Protein AF-0000000080779169 (afdb_homodimer)

Structure (mmCIF, N/CA/C/O backbone):
data_AF-0000000080779169-model_v1
#
loop_
_entity.id
_entity.type
_entity.pdbx_description
1 polymer 'Chalcone synthase'
#
loop_
_atom_site.group_PDB
_atom_site.id
_atom_site.type_symbol
_atom_site.label_atom_id
_atom_site.label_alt_id
_atom_site.label_comp_id
_atom_site.label_asym_id
_atom_site.label_entity_id
_atom_site.label_seq_id
_atom_site.pdbx_PDB_ins_code
_atom_site.Cartn_x
_atom_site.Cartn_y
_atom_site.Cartn_z
_atom_site.occupancy
_atom_site.B_iso_or_equiv
_atom_site.auth_seq_id
_atom_site.auth_comp_id
_atom_site.auth_asym_id
_atom_site.auth_atom_id
_atom_site.pdbx_PDB_model_num
ATOM 1 N N . MET A 1 1 ? -48.375 -23.75 26.188 1 23.59 1 MET A N 1
ATOM 2 C CA . MET A 1 1 ? -48.344 -23.578 24.734 1 23.59 1 MET A CA 1
ATOM 3 C C . MET A 1 1 ? -47.125 -22.719 24.344 1 23.59 1 MET A C 1
ATOM 5 O O . MET A 1 1 ? -46.969 -21.594 24.812 1 23.59 1 MET A O 1
ATOM 9 N N . PRO A 1 2 ? -46 -23.344 23.984 1 24.64 2 PRO A N 1
ATOM 10 C CA . PRO A 1 2 ? -44.656 -22.766 24.016 1 24.64 2 PRO A CA 1
ATOM 11 C C . PRO A 1 2 ? -44.438 -21.672 22.969 1 24.64 2 PRO A C 1
ATOM 13 O O . PRO A 1 2 ? -44.938 -21.797 21.844 1 24.64 2 PRO A O 1
ATOM 16 N N . PHE A 1 3 ? -44.5 -20.391 23.312 1 24.11 3 PHE A N 1
ATOM 17 C CA . PHE A 1 3 ? -44.406 -19.203 22.469 1 24.11 3 PHE A CA 1
ATOM 18 C C . PHE A 1 3 ? -43.188 -19.266 21.578 1 24.11 3 PHE A C 1
ATOM 20 O O . PHE A 1 3 ? -42.062 -19.25 22.078 1 24.11 3 PHE A O 1
ATOM 27 N N . GLY A 1 4 ? -43.219 -19.984 20.438 1 23.31 4 GLY A N 1
ATOM 28 C CA . GLY A 1 4 ? -42.188 -20.125 19.422 1 23.31 4 GLY A CA 1
ATOM 29 C C . GLY A 1 4 ? -41.688 -18.797 18.891 1 23.31 4 GLY A C 1
ATOM 30 O O . GLY A 1 4 ? -42.469 -17.984 18.391 1 23.31 4 GLY A O 1
ATOM 31 N N . MET A 1 5 ? -40.75 -18.219 19.531 1 27.36 5 MET A N 1
ATOM 32 C CA . MET A 1 5 ? -40.219 -16.891 19.172 1 27.36 5 MET A CA 1
ATOM 33 C C . MET A 1 5 ? -39.875 -16.828 17.703 1 27.36 5 MET A C 1
ATOM 35 O O . MET A 1 5 ? -39.219 -17.734 17.172 1 27.36 5 MET A O 1
ATOM 39 N N . PRO A 1 6 ? -40.719 -16.062 16.891 1 28.14 6 PRO A N 1
ATOM 40 C CA . PRO A 1 6 ? -40.5 -15.953 15.445 1 28.14 6 PRO A CA 1
ATOM 41 C C . PRO A 1 6 ? -39.031 -15.625 15.109 1 28.14 6 PRO A C 1
ATOM 43 O O . PRO A 1 6 ? -38.406 -14.844 15.82 1 28.14 6 PRO A O 1
ATOM 46 N N . ASN A 1 7 ? -38.156 -16.516 14.758 1 27.83 7 ASN A N 1
ATOM 47 C CA . ASN A 1 7 ? -36.844 -16.375 14.148 1 27.83 7 ASN A CA 1
ATOM 48 C C . ASN A 1 7 ? -36.875 -15.375 13 1 27.83 7 ASN A C 1
ATOM 50 O O . ASN A 1 7 ? -37.188 -15.734 11.867 1 27.83 7 ASN A O 1
ATOM 54 N N . GLY A 1 8 ? -37.469 -14.195 13.148 1 27.27 8 GLY A N 1
ATOM 55 C CA . GLY A 1 8 ? -37.75 -13.203 12.125 1 27.27 8 GLY A CA 1
ATOM 56 C C . GLY A 1 8 ? -36.531 -12.75 11.375 1 27.27 8 GLY A C 1
ATOM 57 O O . GLY A 1 8 ? -35.844 -11.82 11.797 1 27.27 8 GLY A O 1
ATOM 58 N N . THR A 1 9 ? -35.688 -13.625 10.844 1 30.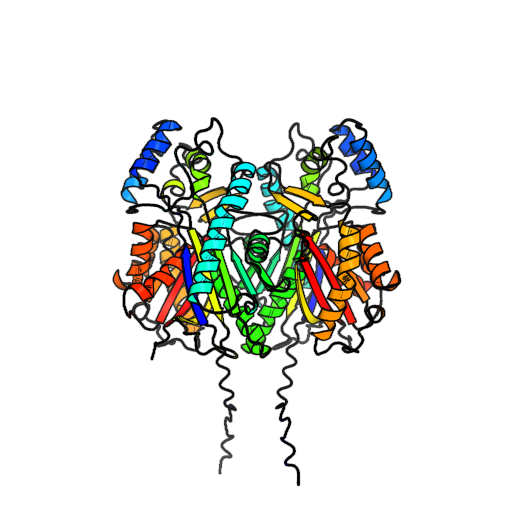92 9 THR A N 1
ATOM 59 C CA . THR A 1 9 ? -34.781 -13.133 9.828 1 30.92 9 THR A CA 1
ATOM 60 C C . THR A 1 9 ? -35.5 -12.281 8.797 1 30.92 9 THR A C 1
ATOM 62 O O . THR A 1 9 ? -36.375 -12.773 8.086 1 30.92 9 THR A O 1
ATOM 65 N N . ASN A 1 10 ? -35.938 -11.164 9 1 30.7 10 ASN A N 1
ATOM 66 C CA . ASN A 1 10 ? -36.531 -10.297 7.984 1 30.7 10 ASN A CA 1
ATOM 67 C C . ASN A 1 10 ? -35.781 -10.359 6.668 1 30.7 10 ASN A C 1
ATOM 69 O O . ASN A 1 10 ? -34.531 -10.367 6.668 1 30.7 10 ASN A O 1
ATOM 73 N N . GLY A 1 11 ? -36.219 -10.883 5.488 1 32.53 11 GLY A N 1
ATOM 74 C CA . GLY A 1 11 ? -35.812 -11.32 4.164 1 32.53 11 GLY A CA 1
ATOM 75 C C . GLY A 1 11 ? -35.031 -10.266 3.404 1 32.53 11 GLY A C 1
ATOM 76 O O . GLY A 1 11 ? -35.094 -10.211 2.174 1 32.53 11 GLY A O 1
ATOM 77 N N . VAL A 1 12 ? -34.812 -9.102 3.787 1 32.31 12 VAL A N 1
ATOM 78 C CA . VAL A 1 12 ? -34.031 -8.398 2.766 1 32.31 12 VAL A CA 1
ATOM 79 C C . VAL A 1 12 ? -32.906 -9.281 2.289 1 32.31 12 VAL A C 1
ATOM 81 O O . VAL A 1 12 ? -31.953 -9.547 3.043 1 32.31 12 VAL A O 1
ATOM 84 N N . ARG A 1 13 ? -33.125 -10.305 1.607 1 39.06 13 ARG A N 1
ATOM 85 C CA . ARG A 1 13 ? -32.156 -11.102 0.879 1 39.06 13 ARG A CA 1
ATOM 86 C C . ARG A 1 13 ? -31.141 -10.211 0.168 1 39.06 13 ARG A C 1
ATOM 88 O O . ARG A 1 13 ? -31.469 -9.586 -0.843 1 39.06 13 ARG A O 1
ATOM 95 N N . HIS A 1 14 ? -30.391 -9.234 0.588 1 45.91 14 HIS A N 1
ATOM 96 C CA . HIS A 1 14 ? -29.344 -8.406 -0.016 1 45.91 14 HIS A CA 1
ATOM 97 C C . HIS A 1 14 ? -28.281 -9.266 -0.685 1 45.91 14 HIS A C 1
ATOM 99 O O . HIS A 1 14 ? -27.281 -9.609 -0.061 1 45.91 14 HIS A O 1
ATOM 105 N N . ASP A 1 15 ? -28.5 -10.156 -1.368 1 48.34 15 ASP A N 1
ATOM 106 C CA . ASP A 1 15 ? -27.359 -10.969 -1.786 1 48.34 15 ASP A CA 1
ATOM 107 C C . ASP A 1 15 ? -26.266 -10.109 -2.393 1 48.34 15 ASP A C 1
ATOM 109 O O . ASP A 1 15 ? -26.266 -9.836 -3.596 1 48.34 15 ASP A O 1
ATOM 113 N N . PRO A 1 16 ? -26.016 -8.852 -1.868 1 53.41 16 PRO A N 1
ATOM 114 C CA . PRO A 1 16 ? -24.938 -8.086 -2.506 1 53.41 16 PRO A CA 1
ATOM 115 C C . PRO A 1 16 ? -23.781 -8.969 -2.941 1 53.41 16 PRO A C 1
ATOM 117 O O . PRO A 1 16 ? -23.297 -9.805 -2.164 1 53.41 16 PRO A O 1
ATOM 120 N N . GLU A 1 17 ? -23.672 -9.141 -4.309 1 81.69 17 GLU A N 1
ATOM 121 C CA . GLU A 1 17 ? -22.688 -10.086 -4.832 1 81.69 17 GLU A CA 1
ATOM 122 C C . GLU A 1 17 ? -21.484 -9.367 -5.422 1 81.69 17 GLU A C 1
ATOM 124 O O . GLU A 1 17 ? -21.641 -8.398 -6.172 1 81.69 17 GLU A O 1
ATOM 129 N N . VAL A 1 18 ? -20.328 -9.453 -4.836 1 96.94 18 VAL A N 1
ATOM 130 C CA . VAL A 1 18 ? -19.109 -9.016 -5.508 1 96.94 18 VAL A CA 1
ATOM 131 C C . VAL A 1 18 ? -18.766 -9.984 -6.629 1 96.94 18 VAL A C 1
ATOM 133 O O . VAL A 1 18 ? -18.719 -11.203 -6.414 1 96.94 18 VAL A O 1
ATOM 136 N N . GLU A 1 19 ? -18.625 -9.375 -7.836 1 97.94 19 GLU A N 1
ATOM 137 C CA . GLU A 1 19 ? -18.438 -10.203 -9.023 1 97.94 19 GLU A CA 1
ATOM 138 C C . GLU A 1 19 ? -17.188 -9.773 -9.805 1 97.94 19 GLU A C 1
ATOM 140 O O . GLU A 1 19 ? -16.75 -8.625 -9.711 1 97.94 19 GLU A O 1
ATOM 145 N N . ILE A 1 20 ? -16.656 -10.734 -10.492 1 98.62 20 ILE A N 1
ATOM 146 C CA . ILE A 1 20 ? -15.609 -10.477 -11.469 1 98.62 20 ILE A CA 1
ATOM 147 C C . ILE A 1 20 ? -16.203 -10.484 -12.883 1 98.62 20 ILE A C 1
ATOM 149 O O . ILE A 1 20 ? -16.781 -11.484 -13.312 1 98.62 20 ILE A O 1
ATOM 153 N N . LEU A 1 21 ? -16.016 -9.383 -13.594 1 98.25 21 LEU A N 1
ATOM 154 C CA . LEU A 1 21 ? -16.688 -9.188 -14.867 1 98.25 21 LEU A CA 1
ATOM 155 C C . LEU A 1 21 ? -15.734 -9.438 -16.031 1 98.25 21 LEU A C 1
ATOM 157 O O . LEU A 1 21 ? -16.172 -9.797 -17.125 1 98.25 21 LEU A O 1
ATOM 161 N N . SER A 1 22 ? -14.516 -9.188 -15.82 1 98.69 22 SER A N 1
ATOM 162 C CA . SER A 1 22 ? -13.5 -9.438 -16.828 1 98.69 22 SER A CA 1
ATOM 163 C C . SER A 1 22 ? -12.148 -9.734 -16.203 1 98.69 22 SER A C 1
ATOM 165 O O . SER A 1 22 ? -11.898 -9.359 -15.047 1 98.69 22 SER A O 1
ATOM 167 N N . MET A 1 23 ? -11.352 -10.438 -16.875 1 98.81 23 MET A N 1
ATOM 168 C CA . MET A 1 23 ? -10 -10.828 -16.469 1 98.81 23 MET A CA 1
ATOM 169 C C . MET A 1 23 ? -9.047 -10.766 -17.656 1 98.81 23 MET A C 1
ATOM 171 O O . MET A 1 23 ? -9.25 -11.445 -18.656 1 98.81 23 MET A O 1
ATOM 175 N N . ALA A 1 24 ? -7.98 -9.945 -17.469 1 98.81 24 ALA A N 1
ATOM 176 C CA . ALA A 1 24 ? -7.027 -9.773 -18.562 1 98.81 24 ALA A CA 1
ATOM 177 C C . ALA A 1 24 ? -5.594 -9.969 -18.078 1 98.81 24 ALA A C 1
ATOM 179 O O . ALA A 1 24 ? -5.125 -9.242 -17.203 1 98.81 24 ALA A O 1
ATOM 180 N N . VAL A 1 25 ? -4.984 -10.961 -18.609 1 98.81 25 VAL A N 1
ATOM 181 C CA . VAL A 1 25 ? -3.578 -11.25 -18.359 1 98.81 25 VAL A CA 1
ATOM 182 C C . VAL A 1 25 ? -2.723 -10.688 -19.5 1 98.81 25 VAL A C 1
ATOM 184 O O . VAL A 1 25 ? -3.008 -10.922 -20.672 1 98.81 25 VAL A O 1
ATOM 187 N N . ASN A 1 26 ? -1.747 -9.883 -19.109 1 98.88 26 ASN A N 1
ATOM 188 C CA . ASN A 1 26 ? -0.858 -9.281 -20.094 1 98.88 26 ASN A CA 1
ATOM 189 C C . ASN A 1 26 ? 0.602 -9.633 -19.828 1 98.88 26 ASN A C 1
ATOM 191 O O . ASN A 1 26 ? 1.288 -8.922 -19.078 1 98.88 26 ASN A O 1
ATOM 195 N N . TYR A 1 27 ? 1.105 -10.672 -20.469 1 98.81 27 TYR A N 1
ATOM 196 C CA . TYR A 1 27 ? 2.523 -11.008 -20.453 1 98.81 27 TYR A CA 1
ATOM 197 C C . TYR A 1 27 ? 3.295 -10.172 -21.469 1 98.81 27 TYR A C 1
ATOM 199 O O . TYR A 1 27 ? 2.771 -9.836 -22.531 1 98.81 27 TYR A O 1
ATOM 207 N N . PRO A 1 28 ? 4.574 -9.828 -21.109 1 98.56 28 PRO A N 1
ATOM 208 C CA . PRO A 1 28 ? 5.395 -9.227 -22.156 1 98.56 28 PRO A CA 1
ATOM 209 C C . PRO A 1 28 ? 5.629 -10.172 -23.344 1 98.56 28 PRO A C 1
ATOM 211 O O . PRO A 1 28 ? 5.488 -11.383 -23.203 1 98.56 28 PRO A O 1
ATOM 214 N N . LYS A 1 29 ? 5.957 -9.57 -24.438 1 97 29 LYS A N 1
ATOM 215 C CA . LYS A 1 29 ? 6.203 -10.352 -25.641 1 97 29 LYS A CA 1
ATOM 216 C C . LYS A 1 29 ? 7.453 -11.211 -25.5 1 97 29 LYS A C 1
ATOM 218 O O . LYS A 1 29 ? 7.488 -12.352 -25.969 1 97 29 LYS A O 1
ATOM 223 N N . GLY A 1 30 ? 8.438 -10.656 -24.875 1 97.69 30 GLY A N 1
ATOM 224 C CA . GLY A 1 30 ? 9.68 -11.391 -24.688 1 97.69 30 GLY A CA 1
ATOM 225 C C . GLY A 1 30 ? 9.555 -12.547 -23.719 1 97.69 30 GLY A C 1
ATOM 226 O O . GLY A 1 30 ? 8.742 -12.508 -22.797 1 97.69 30 GLY A O 1
ATOM 227 N N . ARG A 1 31 ? 10.398 -13.586 -23.938 1 97.81 31 ARG A N 1
ATOM 228 C CA . ARG A 1 31 ? 10.5 -14.742 -23.047 1 97.81 31 ARG A CA 1
ATOM 229 C C . ARG A 1 31 ? 11.953 -15.164 -22.859 1 97.81 31 ARG A C 1
ATOM 231 O O . ARG A 1 31 ? 12.781 -14.992 -23.75 1 97.81 31 ARG A O 1
ATOM 238 N N . VAL A 1 32 ? 12.203 -15.656 -21.719 1 97.5 32 VAL A N 1
ATOM 239 C CA . VAL A 1 32 ? 13.508 -16.234 -21.422 1 97.5 32 VAL A CA 1
ATOM 240 C C . VAL A 1 32 ? 13.383 -17.734 -21.234 1 97.5 32 VAL A C 1
ATOM 242 O O . VAL A 1 32 ? 12.578 -18.203 -20.438 1 97.5 32 VAL A O 1
ATOM 245 N N . TYR A 1 33 ? 14.141 -18.469 -21.984 1 97.44 33 TYR A N 1
ATOM 246 C CA . TYR A 1 33 ? 14.195 -19.922 -21.875 1 97.44 33 TYR A CA 1
ATOM 247 C C . TYR A 1 33 ? 15.344 -20.344 -20.969 1 97.44 33 TYR A C 1
ATOM 249 O O . TYR A 1 33 ? 16.328 -19.609 -20.812 1 97.44 33 TYR A O 1
ATOM 257 N N . PRO A 1 34 ? 15.188 -21.516 -20.328 1 97.62 34 PRO A N 1
ATOM 258 C CA . PRO A 1 34 ? 16.219 -21.953 -19.375 1 97.62 34 PRO A CA 1
ATOM 259 C C . PRO A 1 34 ? 17.625 -21.922 -19.984 1 97.62 34 PRO A C 1
ATOM 261 O O . PRO A 1 34 ? 18.562 -21.453 -19.344 1 97.62 34 PRO A O 1
ATOM 264 N N . ALA A 1 35 ? 17.812 -22.312 -21.172 1 97.38 35 ALA A N 1
ATOM 265 C CA . ALA A 1 35 ? 19.109 -22.359 -21.828 1 97.38 35 ALA A CA 1
ATOM 266 C C . ALA A 1 35 ? 19.656 -20.938 -22.062 1 97.38 35 ALA A C 1
ATOM 268 O O . ALA A 1 35 ? 20.844 -20.703 -21.906 1 97.38 35 ALA A O 1
ATOM 269 N N . GLN A 1 36 ? 18.812 -20.062 -22.453 1 97.19 36 GLN A N 1
ATOM 270 C CA . GLN A 1 36 ? 19.203 -18.672 -22.672 1 97.19 36 GLN A CA 1
ATOM 271 C C . GLN A 1 36 ? 19.672 -18.016 -21.375 1 97.19 36 GLN A C 1
ATOM 273 O O . GLN A 1 36 ? 20.625 -17.219 -21.375 1 97.19 36 GLN A O 1
ATOM 278 N N . PHE A 1 37 ? 18.969 -18.312 -20.297 1 97.31 37 PHE A N 1
ATOM 279 C CA . PHE A 1 37 ? 19.359 -17.75 -19.016 1 97.31 37 PHE A CA 1
ATOM 280 C C . PHE A 1 37 ? 20.734 -18.266 -18.578 1 97.31 37 PHE A C 1
ATOM 282 O O . PHE A 1 37 ? 21.531 -17.531 -18 1 97.31 37 PHE A O 1
ATOM 289 N N . GLU A 1 38 ? 21 -19.531 -18.875 1 97.31 38 GLU A N 1
ATOM 290 C CA . GLU A 1 38 ? 22.312 -20.094 -18.547 1 97.31 38 GLU A CA 1
ATOM 291 C C . GLU A 1 38 ? 23.422 -19.422 -19.359 1 97.31 38 GLU A C 1
ATOM 293 O O . GLU A 1 38 ? 24.5 -19.156 -18.828 1 97.31 38 GLU A O 1
ATOM 298 N N . GLU A 1 39 ? 23.156 -19.172 -20.594 1 97.25 39 GLU A N 1
ATOM 299 C CA . GLU A 1 39 ? 24.125 -18.469 -21.422 1 97.25 39 GLU A CA 1
ATOM 300 C C . GLU A 1 39 ? 24.375 -17.062 -20.906 1 97.25 39 GLU A C 1
ATOM 302 O O . GLU A 1 39 ? 25.516 -16.594 -20.891 1 97.25 39 GLU A O 1
ATOM 307 N N . PHE A 1 40 ? 23.344 -16.406 -20.484 1 97.38 40 PHE A N 1
ATOM 308 C CA . PHE A 1 40 ? 23.469 -15.078 -19.891 1 97.38 40 PHE A CA 1
ATOM 309 C C . PHE A 1 40 ? 24.344 -15.109 -18.656 1 97.38 40 PHE A C 1
ATOM 311 O O . PHE A 1 40 ? 25.25 -14.289 -18.516 1 97.38 40 PHE A O 1
ATOM 318 N N . ARG A 1 41 ? 24.047 -16 -17.781 1 97.31 41 ARG A N 1
ATOM 319 C CA . ARG A 1 41 ? 24.812 -16.141 -16.547 1 97.31 41 ARG A CA 1
ATOM 320 C C . ARG A 1 41 ? 26.297 -16.312 -16.844 1 97.31 41 ARG A C 1
ATOM 322 O O . ARG A 1 41 ? 27.141 -15.75 -16.141 1 97.31 41 ARG A O 1
ATOM 329 N N . LYS A 1 42 ? 26.703 -17 -17.891 1 96.81 42 LYS A N 1
ATOM 330 C CA . LYS A 1 42 ? 28.094 -17.297 -18.234 1 96.81 42 LYS A CA 1
ATOM 331 C C . LYS A 1 42 ? 28.844 -16.016 -18.609 1 96.81 42 LYS A C 1
ATOM 333 O O . LYS A 1 42 ? 30.078 -15.945 -18.453 1 96.81 42 LYS A O 1
ATOM 338 N N . ARG A 1 43 ? 28.125 -15.07 -19.016 1 95.88 43 ARG A N 1
ATOM 339 C CA . ARG A 1 43 ? 28.75 -13.82 -19.438 1 95.88 43 ARG A CA 1
ATOM 340 C C . ARG A 1 43 ? 29.297 -13.047 -18.25 1 95.88 43 ARG A C 1
ATOM 342 O O . ARG A 1 43 ? 30.188 -12.211 -18.391 1 95.88 43 ARG A O 1
ATOM 349 N N . HIS A 1 44 ? 28.781 -13.375 -17.078 1 95.88 44 HIS A N 1
ATOM 350 C CA . HIS A 1 44 ? 29.031 -12.453 -15.977 1 95.88 44 HIS A CA 1
ATOM 351 C C . HIS A 1 44 ? 29.562 -13.195 -14.758 1 95.88 44 HIS A C 1
ATOM 353 O O . HIS A 1 44 ? 30.125 -12.586 -13.844 1 95.88 44 HIS A O 1
ATOM 359 N N . TYR A 1 45 ? 29.406 -14.531 -14.758 1 96.31 45 TYR A N 1
ATOM 360 C CA . TYR A 1 45 ? 29.719 -15.258 -13.531 1 96.31 45 TYR A CA 1
ATOM 361 C C . TYR A 1 45 ? 30.5 -16.531 -13.844 1 96.31 45 TYR A C 1
ATOM 363 O O . TYR A 1 45 ? 30.203 -17.219 -14.82 1 96.31 45 TYR A O 1
ATOM 371 N N . ALA A 1 46 ? 31.438 -16.844 -12.984 1 96.31 46 ALA A N 1
ATOM 372 C CA . ALA A 1 46 ? 32.25 -18.062 -13.109 1 96.31 46 ALA A CA 1
ATOM 373 C C . ALA A 1 46 ? 31.453 -19.281 -12.633 1 96.31 46 ALA A C 1
ATOM 375 O O . ALA A 1 46 ? 30.438 -19.141 -11.945 1 96.31 46 ALA A O 1
ATOM 376 N N . ASP A 1 47 ? 31.984 -20.422 -12.961 1 96.94 47 ASP A N 1
ATOM 377 C CA . ASP A 1 47 ? 31.359 -21.688 -12.586 1 96.94 47 ASP A CA 1
ATOM 378 C C . ASP A 1 47 ? 31.75 -22.094 -11.172 1 96.94 47 ASP A C 1
ATOM 380 O O . ASP A 1 47 ? 32.469 -23.062 -10.977 1 96.94 47 ASP A O 1
ATOM 384 N N . THR A 1 48 ? 31.25 -21.469 -10.227 1 97.5 48 THR A N 1
ATOM 385 C CA . THR A 1 48 ? 31.391 -21.984 -8.867 1 97.5 48 THR A CA 1
ATOM 386 C C . THR A 1 48 ? 30.453 -23.172 -8.633 1 97.5 48 THR A C 1
ATOM 388 O O . THR A 1 48 ? 29.531 -23.391 -9.406 1 97.5 48 THR A O 1
ATOM 391 N N . GLU A 1 49 ? 30.703 -23.938 -7.617 1 98 49 GLU A N 1
ATOM 392 C CA . GLU A 1 49 ? 29.875 -25.094 -7.305 1 98 49 GLU A CA 1
ATOM 393 C C . GLU A 1 49 ? 28.406 -24.688 -7.098 1 98 49 GLU A C 1
ATOM 395 O O . GLU A 1 49 ? 27.5 -25.328 -7.633 1 98 49 GLU A O 1
ATOM 400 N N . VAL A 1 50 ? 28.25 -23.656 -6.379 1 97.81 50 VAL A N 1
ATOM 401 C CA . VAL A 1 50 ? 26.906 -23.203 -6.043 1 97.81 50 VAL A CA 1
ATOM 402 C C . VAL A 1 50 ? 26.203 -22.672 -7.293 1 97.81 50 VAL A C 1
ATOM 404 O O . VAL A 1 50 ? 25 -22.844 -7.465 1 97.81 50 VAL A O 1
ATOM 407 N N . MET A 1 51 ? 26.922 -21.969 -8.172 1 97.88 51 MET A N 1
ATOM 408 C CA . MET A 1 51 ? 26.344 -21.469 -9.422 1 97.88 51 MET A CA 1
ATOM 409 C C . MET A 1 51 ? 25.906 -22.625 -10.312 1 97.88 51 MET A C 1
ATOM 411 O O . MET A 1 51 ? 24.812 -22.594 -10.883 1 97.88 51 MET A O 1
ATOM 415 N N . LEU A 1 52 ? 26.719 -23.641 -10.383 1 97.81 52 LEU A N 1
ATOM 416 C CA . LEU A 1 52 ? 26.391 -24.812 -11.188 1 97.81 52 LEU A CA 1
ATOM 417 C C . LEU A 1 52 ? 25.172 -25.547 -10.617 1 97.81 52 LEU A C 1
ATOM 419 O O . LEU A 1 52 ? 24.344 -26.047 -11.367 1 97.81 52 LEU A O 1
ATOM 423 N N . LYS A 1 53 ? 25.156 -25.594 -9.344 1 98 53 LYS A N 1
ATOM 424 C CA . LYS A 1 53 ? 24 -26.188 -8.695 1 98 53 LYS A CA 1
ATOM 425 C C . LYS A 1 53 ? 22.719 -25.406 -9.016 1 98 53 LYS A C 1
ATOM 427 O O . LYS A 1 53 ? 21.672 -26 -9.258 1 98 53 LYS A O 1
ATOM 432 N N . THR A 1 54 ? 22.797 -24.094 -9 1 97.69 54 THR A N 1
ATOM 433 C CA . THR A 1 54 ? 21.656 -23.234 -9.336 1 97.69 54 THR A CA 1
ATOM 434 C C . THR A 1 54 ? 21.203 -23.484 -10.773 1 97.69 54 THR A C 1
ATOM 436 O O . THR A 1 54 ? 20.016 -23.562 -11.055 1 97.69 54 THR A O 1
ATOM 439 N N . MET A 1 55 ? 22.125 -23.672 -11.688 1 97.69 55 MET A N 1
ATOM 440 C CA . MET A 1 55 ? 21.781 -23.906 -13.086 1 97.69 55 MET A CA 1
ATOM 441 C C . MET A 1 55 ? 21.203 -25.312 -13.273 1 97.69 55 MET A C 1
ATOM 443 O O . MET A 1 55 ? 20.344 -25.516 -14.133 1 97.69 55 MET A O 1
ATOM 447 N N . ALA A 1 56 ? 21.672 -26.219 -12.453 1 97.75 56 ALA A N 1
ATOM 448 C CA . ALA A 1 56 ? 21.078 -27.547 -12.477 1 97.75 56 ALA A CA 1
ATOM 449 C C . ALA A 1 56 ? 19.609 -27.5 -12.055 1 97.75 56 ALA A C 1
ATOM 451 O O . ALA A 1 56 ? 18.766 -28.172 -12.641 1 97.75 56 ALA A O 1
ATOM 452 N N . LEU A 1 57 ? 19.359 -26.734 -11.07 1 96.88 57 LEU A N 1
ATOM 453 C CA . LEU A 1 57 ? 17.984 -26.547 -10.633 1 96.88 57 LEU A CA 1
ATOM 454 C C . LEU A 1 57 ? 17.172 -25.859 -11.727 1 96.88 57 LEU A C 1
ATOM 456 O O . LEU A 1 57 ? 16 -26.188 -11.93 1 96.88 57 LEU A O 1
ATOM 460 N N . ASN A 1 58 ? 17.766 -24.844 -12.359 1 97.56 58 ASN A N 1
ATOM 461 C CA . ASN A 1 58 ? 17.125 -24.172 -13.477 1 97.56 58 ASN A CA 1
ATOM 462 C C . ASN A 1 58 ? 16.594 -25.172 -14.508 1 97.56 58 ASN A C 1
ATOM 464 O O . ASN A 1 58 ? 15.469 -25.031 -15 1 97.56 58 ASN A O 1
ATOM 468 N N . ARG A 1 59 ? 17.281 -26.219 -14.766 1 96.12 59 ARG A N 1
ATOM 469 C CA . ARG A 1 59 ? 16.922 -27.234 -15.758 1 96.12 59 ARG A CA 1
ATOM 470 C C . ARG A 1 59 ? 15.844 -28.156 -15.227 1 96.12 59 ARG A C 1
ATOM 472 O O . ARG A 1 59 ? 15.086 -28.75 -16 1 96.12 59 ARG A O 1
ATOM 479 N N . ARG A 1 60 ? 15.68 -28.203 -13.93 1 95.12 60 ARG A N 1
ATOM 480 C CA . ARG A 1 60 ? 14.797 -29.203 -13.328 1 95.12 60 ARG A CA 1
ATOM 481 C C . ARG A 1 60 ? 13.5 -28.562 -12.852 1 95.12 60 ARG A C 1
ATOM 483 O O . ARG A 1 60 ? 12.586 -29.266 -12.414 1 95.12 60 ARG A O 1
ATOM 490 N N . THR A 1 61 ? 13.406 -27.281 -12.93 1 95.75 61 THR A N 1
ATOM 491 C CA . THR A 1 61 ? 12.219 -26.594 -12.438 1 95.75 61 THR A CA 1
ATOM 492 C C . THR A 1 61 ? 10.969 -27.094 -13.156 1 95.75 61 THR A C 1
ATOM 494 O O . THR A 1 61 ? 9.867 -27.047 -12.609 1 95.75 61 THR A O 1
ATOM 497 N N . GLY A 1 62 ? 11.117 -27.469 -14.359 1 96.56 62 GLY A N 1
ATOM 498 C CA . GLY A 1 62 ? 9.977 -27.812 -15.195 1 96.56 62 GLY A CA 1
ATOM 499 C C . GLY A 1 62 ? 9.391 -26.625 -15.93 1 96.56 62 GLY A C 1
ATOM 500 O O . GLY A 1 62 ? 8.461 -26.766 -16.719 1 96.56 62 GLY A O 1
ATOM 501 N N . ILE A 1 63 ? 9.922 -25.438 -15.734 1 98.56 63 ILE A N 1
ATOM 502 C CA . ILE A 1 63 ? 9.469 -24.234 -16.422 1 98.56 63 ILE A CA 1
ATOM 503 C C . ILE A 1 63 ? 10.016 -24.203 -17.844 1 98.56 63 ILE A C 1
ATOM 505 O O . ILE A 1 63 ? 11.227 -24.328 -18.062 1 98.56 63 ILE A O 1
ATOM 509 N N . LYS A 1 64 ? 9.133 -24.047 -18.812 1 98.25 64 LYS A N 1
ATOM 510 C CA . LYS A 1 64 ? 9.516 -24.062 -20.219 1 98.25 64 LYS A CA 1
ATOM 511 C C . LYS A 1 64 ? 10.016 -22.703 -20.672 1 98.25 64 LYS A C 1
ATOM 513 O O . LYS A 1 64 ? 10.906 -22.609 -21.531 1 98.25 64 LYS A O 1
ATOM 518 N N . SER A 1 65 ? 9.383 -21.672 -20.188 1 97.06 65 SER A N 1
ATOM 519 C CA . SER A 1 65 ? 9.758 -20.297 -20.516 1 97.06 65 SER A CA 1
ATOM 520 C C . SER A 1 65 ? 9.203 -19.312 -19.484 1 97.06 65 SER A C 1
ATOM 522 O O . SER A 1 65 ? 8.234 -19.625 -18.797 1 97.06 65 SER A O 1
ATOM 524 N N . ARG A 1 66 ? 9.812 -18.234 -19.391 1 98.44 66 ARG A N 1
ATOM 525 C CA . ARG A 1 66 ? 9.391 -17.156 -18.484 1 98.44 66 ARG A CA 1
ATOM 526 C C . ARG A 1 66 ? 9.203 -15.852 -19.25 1 98.44 66 ARG A C 1
ATOM 528 O O . ARG A 1 66 ? 10.172 -15.281 -19.766 1 98.44 66 ARG A O 1
ATOM 535 N N . PRO A 1 67 ? 7.938 -15.352 -19.328 1 98.81 67 PRO A N 1
ATOM 536 C CA . PRO A 1 67 ? 7.77 -14.016 -19.906 1 98.81 67 PRO A CA 1
ATOM 537 C C . PRO A 1 67 ? 8.641 -12.969 -19.234 1 98.81 67 PRO A C 1
ATOM 539 O O . PRO A 1 67 ? 8.789 -12.977 -18.016 1 98.81 67 PRO A O 1
ATOM 542 N N . SER A 1 68 ? 9.242 -12.078 -20.062 1 98.5 68 SER A N 1
ATOM 543 C CA . SER A 1 68 ? 10.227 -11.156 -19.516 1 98.5 68 SER A CA 1
ATOM 544 C C . SER A 1 68 ? 10.281 -9.859 -20.312 1 98.5 68 SER A C 1
ATOM 546 O O . SER A 1 68 ? 10.211 -9.883 -21.547 1 98.5 68 SER A O 1
ATOM 548 N N . VAL A 1 69 ? 10.328 -8.766 -19.578 1 97.81 69 VAL A N 1
ATOM 549 C CA . VAL A 1 69 ? 10.57 -7.473 -20.219 1 97.81 69 VAL A CA 1
ATOM 550 C C . VAL A 1 69 ? 12.07 -7.289 -20.453 1 97.81 69 VAL A C 1
ATOM 552 O O . VAL A 1 69 ? 12.477 -6.387 -21.188 1 97.81 69 VAL A O 1
ATOM 555 N N . LEU A 1 70 ? 12.859 -8.102 -19.828 1 91.62 70 LEU A N 1
ATOM 556 C CA . LEU A 1 70 ? 14.312 -7.992 -19.859 1 91.62 70 LEU A CA 1
ATOM 557 C C . LEU A 1 70 ? 14.867 -8.422 -21.219 1 91.62 70 LEU A C 1
ATOM 559 O O . LEU A 1 70 ? 14.57 -9.516 -21.703 1 91.62 70 LEU A O 1
ATOM 563 N N . ASP A 1 71 ? 15.664 -7.539 -21.828 1 93.62 71 ASP A N 1
ATOM 564 C CA . ASP A 1 71 ? 16.547 -7.934 -22.922 1 93.62 71 ASP A CA 1
ATOM 565 C C . ASP A 1 71 ? 17.891 -8.43 -22.391 1 93.62 71 ASP A C 1
ATOM 567 O O . ASP A 1 71 ? 18.734 -7.625 -22.016 1 93.62 71 ASP A O 1
ATOM 571 N N . LEU A 1 72 ? 18.078 -9.719 -22.422 1 94.94 72 LEU A N 1
ATOM 572 C CA . LEU A 1 72 ? 19.281 -10.32 -21.844 1 94.94 72 LEU A CA 1
ATOM 573 C C . LEU A 1 72 ? 20.531 -9.828 -22.562 1 94.94 72 LEU A C 1
ATOM 575 O O . LEU A 1 72 ? 21.641 -10 -22.047 1 94.94 72 LEU A O 1
ATOM 579 N N . ASP A 1 73 ? 20.391 -9.234 -23.75 1 95.81 73 ASP A N 1
ATOM 580 C CA . ASP A 1 73 ? 21.531 -8.703 -24.484 1 95.81 73 ASP A CA 1
ATOM 581 C C . ASP A 1 73 ? 21.609 -7.18 -24.375 1 95.81 73 ASP A C 1
ATOM 583 O O . ASP A 1 73 ? 22.484 -6.547 -24.969 1 95.81 73 ASP A O 1
ATOM 587 N N . GLY A 1 74 ? 20.703 -6.641 -23.656 1 95.38 74 GLY A N 1
ATOM 588 C CA . GLY A 1 74 ? 20.594 -5.191 -23.562 1 95.38 74 GLY A CA 1
ATOM 589 C C . GLY A 1 74 ? 21.578 -4.594 -22.562 1 95.38 74 GLY A C 1
ATOM 590 O O . GLY A 1 74 ? 22.156 -5.312 -21.75 1 95.38 74 GLY A O 1
ATOM 591 N N . PRO A 1 75 ? 21.688 -3.32 -22.594 1 95.19 75 PRO A N 1
ATOM 592 C CA . PRO A 1 75 ? 22.703 -2.641 -21.781 1 95.19 75 PRO A CA 1
ATOM 593 C C . PRO A 1 75 ? 22.375 -2.652 -20.297 1 95.19 75 PRO A C 1
ATOM 595 O O . PRO A 1 75 ? 23.266 -2.539 -19.453 1 95.19 75 PRO A O 1
ATOM 598 N N . LEU A 1 76 ? 21.141 -2.801 -19.938 1 95.88 76 LEU A N 1
ATOM 599 C CA . LEU A 1 76 ? 20.75 -2.75 -18.531 1 95.88 76 LEU A CA 1
ATOM 600 C C . LEU A 1 76 ? 21.5 -3.799 -17.719 1 95.88 76 LEU A C 1
ATOM 602 O O . LEU A 1 76 ? 21.984 -3.506 -16.625 1 95.88 76 LEU A O 1
ATOM 606 N N . VAL A 1 77 ? 21.656 -5.023 -18.297 1 95.94 77 VAL A N 1
ATOM 607 C CA . VAL A 1 77 ? 22.156 -6.109 -17.453 1 95.94 77 VAL A CA 1
ATOM 608 C C . VAL A 1 77 ? 23.531 -6.547 -17.938 1 95.94 77 VAL A C 1
ATOM 610 O O . VAL A 1 77 ? 24.188 -7.375 -17.297 1 95.94 77 VAL A O 1
ATOM 613 N N . ASN A 1 78 ? 24.047 -5.996 -19.031 1 96.44 78 ASN A N 1
ATOM 614 C CA . ASN A 1 78 ? 25.328 -6.426 -19.562 1 96.44 78 ASN A CA 1
ATOM 615 C C . ASN A 1 78 ? 26.422 -5.375 -19.328 1 96.44 78 ASN A C 1
ATOM 617 O O . ASN A 1 78 ? 27.562 -5.559 -19.719 1 96.44 78 ASN A O 1
ATOM 621 N N . GLY A 1 79 ? 26.031 -4.344 -18.703 1 93.12 79 GLY A N 1
ATOM 622 C CA . GLY A 1 79 ? 27.031 -3.361 -18.312 1 93.12 79 GLY A CA 1
ATOM 623 C C . GLY A 1 79 ? 27.969 -3.859 -17.234 1 93.12 79 GLY A C 1
ATOM 624 O O . GLY A 1 79 ? 27.781 -4.961 -16.703 1 93.12 79 GLY A O 1
ATOM 625 N N . PRO A 1 80 ? 28.984 -3.064 -16.906 1 93.69 80 PRO A N 1
ATOM 626 C CA . PRO A 1 80 ? 30 -3.504 -15.945 1 93.69 80 PRO A CA 1
ATOM 627 C C . PRO A 1 80 ? 29.438 -3.602 -14.523 1 93.69 80 PRO A C 1
ATOM 629 O O . PRO A 1 80 ? 29.969 -4.355 -13.703 1 93.69 80 PRO A O 1
ATOM 632 N N . LYS A 1 81 ? 28.422 -2.865 -14.234 1 95.19 81 LYS A N 1
ATOM 633 C CA . LYS A 1 81 ? 27.859 -2.859 -12.883 1 95.19 81 LYS A CA 1
ATOM 634 C C . LYS A 1 81 ? 26.438 -3.387 -12.875 1 95.19 81 LYS A C 1
ATOM 636 O O . LYS A 1 81 ? 25.688 -3.221 -13.852 1 95.19 81 LYS A O 1
ATOM 641 N N . THR A 1 82 ? 26.094 -4.02 -11.727 1 97.62 82 THR A N 1
ATOM 642 C CA . THR A 1 82 ? 24.703 -4.383 -11.492 1 97.62 82 THR A CA 1
ATOM 643 C C . THR A 1 82 ? 23.812 -3.141 -11.445 1 97.62 82 THR A C 1
ATOM 645 O O . THR A 1 82 ? 24.172 -2.148 -10.797 1 97.62 82 THR A O 1
ATOM 648 N N . PRO A 1 83 ? 22.641 -3.184 -12.141 1 97.94 83 PRO A N 1
ATOM 649 C CA . PRO A 1 83 ? 21.766 -2.016 -12.102 1 97.94 83 PRO A CA 1
ATOM 650 C C . PRO A 1 83 ? 21.406 -1.599 -10.68 1 97.94 83 PRO A C 1
ATOM 652 O O . PRO A 1 83 ? 21.172 -2.453 -9.82 1 97.94 83 PRO A O 1
ATOM 655 N N . SER A 1 84 ? 21.344 -0.281 -10.43 1 98.12 84 SER A N 1
ATOM 656 C CA . SER A 1 84 ? 20.922 0.255 -9.141 1 98.12 84 SER A CA 1
ATOM 657 C C . SER A 1 84 ? 19.391 0.3 -9.047 1 98.12 84 SER A C 1
ATOM 659 O O . SER A 1 84 ? 18.688 0.125 -10.047 1 98.12 84 SER A O 1
ATOM 661 N N . ILE A 1 85 ? 18.922 0.531 -7.859 1 98.12 85 ILE A N 1
ATOM 662 C CA . ILE A 1 85 ? 17.484 0.66 -7.66 1 98.12 85 ILE A CA 1
ATOM 663 C C . ILE A 1 85 ? 16.953 1.855 -8.453 1 98.12 85 ILE A C 1
ATOM 665 O O . ILE A 1 85 ? 15.805 1.853 -8.906 1 98.12 85 ILE A O 1
ATOM 669 N N . ASN A 1 86 ? 17.766 2.883 -8.742 1 98 86 ASN A N 1
ATOM 670 C CA . ASN A 1 86 ? 17.391 4.004 -9.594 1 98 86 ASN A CA 1
ATOM 671 C C . ASN A 1 86 ? 17.172 3.562 -11.039 1 98 86 ASN A C 1
ATOM 673 O O . ASN A 1 86 ? 16.203 3.984 -11.68 1 98 86 ASN A O 1
ATOM 677 N N . ASP A 1 87 ? 18.109 2.744 -11.469 1 97.75 87 ASP A N 1
ATOM 678 C CA . ASP A 1 87 ? 17.984 2.213 -12.828 1 97.75 87 ASP A CA 1
ATOM 679 C C . ASP A 1 87 ? 16.703 1.407 -12.992 1 97.75 87 ASP A C 1
ATOM 681 O O . ASP A 1 87 ? 15.984 1.556 -13.984 1 97.75 87 ASP A O 1
ATOM 685 N N . LEU A 1 88 ? 16.438 0.588 -12.023 1 98 88 LEU A N 1
ATOM 686 C CA . LEU A 1 88 ? 15.289 -0.302 -12.078 1 98 88 LEU A CA 1
ATOM 687 C C . LEU A 1 88 ? 13.984 0.484 -11.953 1 98 88 LEU A C 1
ATOM 689 O O . LEU A 1 88 ? 12.977 0.13 -12.57 1 98 88 LEU A O 1
ATOM 693 N N . ASP A 1 89 ? 13.984 1.529 -11.094 1 97.62 89 ASP A N 1
ATOM 694 C CA . ASP A 1 89 ? 12.836 2.428 -10.992 1 97.62 89 ASP A CA 1
ATOM 695 C C . ASP A 1 89 ? 12.5 3.043 -12.352 1 97.62 89 ASP A C 1
ATOM 697 O O . ASP A 1 89 ? 11.328 3.107 -12.734 1 97.62 89 ASP A O 1
ATOM 701 N N . ALA A 1 90 ? 13.5 3.486 -13.062 1 97.75 90 ALA A N 1
ATOM 702 C CA . ALA A 1 90 ? 13.305 4.086 -14.375 1 97.75 90 ALA A CA 1
ATOM 703 C C . ALA A 1 90 ? 12.695 3.082 -15.352 1 97.75 90 ALA A C 1
ATOM 705 O O . ALA A 1 90 ? 11.82 3.434 -16.141 1 97.75 90 ALA A O 1
ATOM 706 N N . VAL A 1 91 ? 13.141 1.867 -15.289 1 97.94 91 VAL A N 1
ATOM 707 C CA . VAL A 1 91 ? 12.617 0.818 -16.156 1 97.94 91 VAL A CA 1
ATOM 708 C C . VAL A 1 91 ? 11.141 0.58 -15.844 1 97.94 91 VAL A C 1
ATOM 710 O O . VAL A 1 91 ? 10.312 0.475 -16.75 1 97.94 91 VAL A O 1
ATOM 713 N N . PHE A 1 92 ? 10.797 0.492 -14.57 1 98.44 92 PHE A N 1
ATOM 714 C CA . PHE A 1 92 ? 9.406 0.24 -14.203 1 98.44 92 PHE A CA 1
ATOM 715 C C . PHE A 1 92 ? 8.516 1.391 -14.648 1 98.44 92 PHE A C 1
ATOM 717 O O . PHE A 1 92 ? 7.406 1.168 -15.148 1 98.44 92 PHE A O 1
ATOM 724 N N . ARG A 1 93 ? 8.922 2.607 -14.484 1 97.5 93 ARG A N 1
ATOM 725 C CA . ARG A 1 93 ? 8.125 3.787 -14.805 1 97.5 93 ARG A CA 1
ATOM 726 C C . ARG A 1 93 ? 7.902 3.908 -16.312 1 97.5 93 ARG A C 1
ATOM 728 O O . ARG A 1 93 ? 7.012 4.637 -16.75 1 97.5 93 ARG A O 1
ATOM 735 N N . ASP A 1 94 ? 8.656 3.17 -17.031 1 97.56 94 ASP A N 1
ATOM 736 C CA . ASP A 1 94 ? 8.453 3.107 -18.484 1 97.56 94 ASP A CA 1
ATOM 737 C C . ASP A 1 94 ? 7.766 1.805 -18.875 1 97.56 94 ASP A C 1
ATOM 739 O O . ASP A 1 94 ? 6.539 1.754 -18.984 1 97.56 94 ASP A O 1
ATOM 743 N N . VAL A 1 95 ? 8.484 0.698 -18.781 1 98.06 95 VAL A N 1
ATOM 744 C CA . VAL A 1 95 ? 8.016 -0.588 -19.281 1 98.06 95 VAL A CA 1
ATOM 745 C C . VAL A 1 95 ? 6.93 -1.137 -18.359 1 98.06 95 VAL A C 1
ATOM 747 O O . VAL A 1 95 ? 5.938 -1.701 -18.828 1 98.06 95 VAL A O 1
ATOM 750 N N . GLY A 1 96 ? 7.102 -1.007 -17.047 1 98.44 96 GLY A N 1
ATOM 751 C CA . GLY A 1 96 ? 6.09 -1.469 -16.109 1 98.44 96 GLY A CA 1
ATOM 752 C C . GLY A 1 96 ? 4.762 -0.748 -16.266 1 98.44 96 GLY A C 1
ATOM 753 O O . GLY A 1 96 ? 3.701 -1.374 -16.219 1 98.44 96 GLY A O 1
ATOM 754 N N . ILE A 1 97 ? 4.84 0.573 -16.453 1 98.69 97 ILE A N 1
ATOM 755 C CA . ILE A 1 97 ? 3.637 1.38 -16.625 1 98.69 97 ILE A CA 1
ATOM 756 C C . ILE A 1 97 ? 2.938 0.996 -17.938 1 98.69 97 ILE A C 1
ATOM 758 O O . ILE A 1 97 ? 1.716 0.835 -17.969 1 98.69 97 ILE A O 1
ATOM 762 N N . ARG A 1 98 ? 3.684 0.805 -19 1 98.69 98 ARG A N 1
ATOM 763 C CA . ARG A 1 98 ? 3.096 0.424 -20.281 1 98.69 98 ARG A CA 1
ATOM 764 C C . ARG A 1 98 ? 2.416 -0.938 -20.188 1 98.69 98 ARG A C 1
ATOM 766 O O . ARG A 1 98 ? 1.317 -1.127 -20.719 1 98.69 98 ARG A O 1
ATOM 773 N N . LEU A 1 99 ? 3.068 -1.884 -19.594 1 98.88 99 LEU A N 1
ATOM 774 C CA . LEU A 1 99 ? 2.488 -3.209 -19.406 1 98.88 99 LEU A CA 1
ATOM 775 C C . LEU A 1 99 ? 1.188 -3.123 -18.609 1 98.88 99 LEU A C 1
ATOM 777 O O . LEU A 1 99 ? 0.226 -3.834 -18.906 1 98.88 99 LEU A O 1
ATOM 781 N N . SER A 1 100 ? 1.188 -2.266 -17.594 1 98.94 100 SER A N 1
ATOM 782 C CA . SER A 1 100 ? 0.008 -2.049 -16.75 1 98.94 100 SER A CA 1
ATOM 783 C C . SER A 1 100 ? -1.138 -1.454 -17.562 1 98.94 100 SER A C 1
ATOM 785 O O . SER A 1 100 ? -2.283 -1.898 -17.453 1 98.94 100 SER A O 1
ATOM 787 N N . LEU A 1 101 ? -0.819 -0.447 -18.375 1 98.88 101 LEU A N 1
ATOM 788 C CA . LEU A 1 101 ? -1.827 0.21 -19.188 1 98.88 101 LEU A CA 1
ATOM 789 C C . LEU A 1 101 ? -2.465 -0.779 -20.156 1 98.88 101 LEU A C 1
ATOM 791 O O . LEU A 1 101 ? -3.686 -0.785 -20.344 1 98.88 101 LEU A O 1
ATOM 795 N N . GLN A 1 102 ? -1.662 -1.619 -20.75 1 98.94 102 GLN A N 1
ATOM 796 C CA . GLN A 1 102 ? -2.16 -2.615 -21.688 1 98.94 102 GLN A CA 1
ATOM 797 C C . GLN A 1 102 ? -3.098 -3.604 -21 1 98.94 102 GLN A C 1
ATOM 799 O O . GLN A 1 102 ? -4.148 -3.949 -21.531 1 98.94 102 GLN A O 1
ATOM 804 N N . ALA A 1 103 ? -2.705 -4.098 -19.828 1 98.94 103 ALA A N 1
ATOM 805 C CA . ALA A 1 103 ? -3.568 -5.004 -19.078 1 98.94 103 ALA A CA 1
ATOM 806 C C . ALA A 1 103 ? -4.91 -4.348 -18.766 1 98.94 103 ALA A C 1
ATOM 808 O O . ALA A 1 103 ? -5.965 -4.965 -18.938 1 98.94 103 ALA A O 1
ATOM 809 N N . CYS A 1 104 ? -4.848 -3.111 -18.281 1 98.94 104 CYS A N 1
ATOM 810 C CA . CYS A 1 104 ? -6.059 -2.383 -17.922 1 98.94 104 CYS A CA 1
ATOM 811 C C . CYS A 1 104 ? -6.953 -2.174 -19.141 1 98.94 104 CYS A C 1
ATOM 813 O O . CYS A 1 104 ? -8.172 -2.373 -19.062 1 98.94 104 CYS A O 1
ATOM 815 N N . GLN A 1 105 ? -6.375 -1.766 -20.219 1 98.75 105 GLN A N 1
ATOM 816 C CA . GLN A 1 105 ? -7.137 -1.54 -21.438 1 98.75 105 GLN A CA 1
ATOM 817 C C . GLN A 1 105 ? -7.812 -2.824 -21.906 1 98.75 105 GLN A C 1
ATOM 819 O O . GLN A 1 105 ? -8.984 -2.811 -22.297 1 98.75 105 GLN A O 1
ATOM 824 N N . LYS A 1 106 ? -7.102 -3.947 -21.875 1 98.81 106 LYS A N 1
ATOM 825 C CA . LYS A 1 106 ? -7.664 -5.242 -22.25 1 98.81 106 LYS A CA 1
ATOM 826 C C . LYS A 1 106 ? -8.836 -5.617 -21.344 1 98.81 106 LYS A C 1
ATOM 828 O O . LYS A 1 106 ? -9.859 -6.105 -21.828 1 98.81 106 LYS A O 1
ATOM 833 N N . ALA A 1 107 ? -8.68 -5.422 -20.062 1 98.88 107 ALA A N 1
ATOM 834 C CA . ALA A 1 107 ? -9.75 -5.738 -19.125 1 98.88 107 ALA A CA 1
ATOM 835 C C . ALA A 1 107 ? -10.992 -4.887 -19.391 1 98.88 107 ALA A C 1
ATOM 837 O O . ALA A 1 107 ? -12.117 -5.383 -19.328 1 98.88 107 ALA A O 1
ATOM 838 N N . ILE A 1 108 ? -10.789 -3.615 -19.641 1 98.69 108 ILE A N 1
ATOM 839 C CA . ILE A 1 108 ? -11.891 -2.689 -19.891 1 98.69 108 ILE A CA 1
ATOM 840 C C . ILE A 1 108 ? -12.578 -3.051 -21.203 1 98.69 108 ILE A C 1
ATOM 842 O O . ILE A 1 108 ? -13.812 -3.021 -21.281 1 98.69 108 ILE A O 1
ATOM 846 N N . GLU A 1 109 ? -11.773 -3.414 -22.188 1 98.5 109 GLU A N 1
ATOM 847 C CA . GLU A 1 109 ? -12.336 -3.848 -23.453 1 98.5 109 GLU A CA 1
ATOM 848 C C . GLU A 1 109 ? -13.18 -5.109 -23.281 1 98.5 109 GLU A C 1
ATOM 850 O O . GLU A 1 109 ? -14.281 -5.203 -23.828 1 98.5 109 GLU A O 1
ATOM 855 N N . GLN A 1 110 ? -12.672 -6.047 -22.547 1 98.25 110 GLN A N 1
ATOM 856 C CA . GLN A 1 110 ? -13.406 -7.277 -22.297 1 98.25 110 GLN A CA 1
ATOM 857 C C . GLN A 1 110 ? -14.68 -7 -21.5 1 98.25 110 GLN A C 1
ATOM 859 O O . GLN A 1 110 ? -15.711 -7.641 -21.734 1 98.25 110 GLN A O 1
ATOM 864 N N . TRP A 1 111 ? -14.57 -6.121 -20.609 1 98.31 111 TRP A N 1
ATOM 865 C CA . TRP A 1 111 ? -15.727 -5.711 -19.812 1 98.31 111 TRP A CA 1
ATOM 866 C C . TRP A 1 111 ? -16.781 -5.047 -20.703 1 98.31 111 TRP A C 1
ATOM 868 O O . TRP A 1 111 ? -17.984 -5.301 -20.547 1 98.31 111 TRP A O 1
ATOM 878 N N . GLY A 1 112 ? -16.375 -4.176 -21.594 1 98.31 112 GLY A N 1
ATOM 879 C CA . GLY A 1 112 ? -17.266 -3.512 -22.531 1 98.31 112 GLY A CA 1
ATOM 880 C C . GLY A 1 112 ? -17.875 -2.238 -21.984 1 98.31 112 GLY A C 1
ATOM 881 O O . GLY A 1 112 ? -18.734 -1.629 -22.625 1 98.31 112 GLY A O 1
ATOM 882 N N . GLY A 1 113 ? -17.484 -1.856 -20.828 1 97.62 113 GLY A N 1
ATOM 883 C CA . GLY A 1 113 ? -18.031 -0.654 -20.219 1 97.62 113 GLY A CA 1
ATOM 884 C C . GLY A 1 113 ? -17.219 0.59 -20.516 1 97.62 113 GLY A C 1
ATOM 885 O O . GLY A 1 113 ? -16.25 0.535 -21.266 1 97.62 113 GLY A O 1
ATOM 886 N N . ASP A 1 114 ? -17.672 1.729 -19.922 1 96.44 114 ASP A N 1
ATOM 887 C CA . ASP A 1 114 ? -17.016 3.027 -20.047 1 96.44 114 ASP A CA 1
ATOM 888 C C . ASP A 1 114 ? -16.047 3.27 -18.891 1 96.44 114 ASP A C 1
ATOM 890 O O . ASP A 1 114 ? -16.391 3.057 -17.734 1 96.44 114 ASP A O 1
ATOM 894 N N . MET A 1 115 ? -14.891 3.701 -19.234 1 95.25 115 MET A N 1
ATOM 895 C CA . MET A 1 115 ? -13.867 3.986 -18.234 1 95.25 115 MET A CA 1
ATOM 896 C C . MET A 1 115 ? -14.383 4.969 -17.188 1 95.25 115 MET A C 1
ATOM 898 O O . MET A 1 115 ? -13.992 4.91 -16.016 1 95.25 115 MET A O 1
ATOM 902 N N . LYS A 1 116 ? -15.289 5.781 -17.5 1 95.5 116 LYS A N 1
ATOM 903 C CA . LYS A 1 116 ? -15.844 6.781 -16.594 1 95.5 116 LYS A CA 1
ATOM 904 C C . LYS A 1 116 ? -16.703 6.129 -15.516 1 95.5 116 LYS A C 1
ATOM 906 O O . LYS A 1 116 ? -17 6.75 -14.492 1 95.5 116 LYS A O 1
ATOM 911 N N . ASP A 1 117 ? -17.094 4.891 -15.758 1 97.12 117 ASP A N 1
ATOM 912 C CA . ASP A 1 117 ? -17.922 4.176 -14.797 1 97.12 117 ASP A CA 1
ATOM 913 C C . ASP A 1 117 ? -17.078 3.496 -13.727 1 97.12 117 ASP A C 1
ATOM 915 O O . ASP A 1 117 ? -17.594 3.025 -12.719 1 97.12 117 ASP A O 1
ATOM 919 N N . ILE A 1 118 ? -15.789 3.516 -13.953 1 98.75 118 ILE A N 1
ATOM 920 C CA . ILE A 1 118 ? -14.898 2.947 -12.938 1 98.75 118 ILE A CA 1
ATOM 921 C C . ILE A 1 118 ? -14.828 3.881 -11.734 1 98.75 118 ILE A C 1
ATOM 923 O O . ILE A 1 118 ? -14.453 5.051 -11.867 1 98.75 118 ILE A O 1
ATOM 927 N N . THR A 1 119 ? -15.164 3.352 -10.586 1 98.62 119 THR A N 1
ATOM 928 C CA . THR A 1 119 ? -15.289 4.172 -9.391 1 98.62 119 THR A CA 1
ATOM 929 C C . THR A 1 119 ? -14.102 3.953 -8.453 1 98.62 119 THR A C 1
ATOM 931 O O . THR A 1 119 ? -13.805 4.801 -7.613 1 98.62 119 THR A O 1
ATOM 934 N N . HIS A 1 120 ? -13.516 2.793 -8.562 1 98.81 120 HIS A N 1
ATOM 935 C CA . HIS A 1 120 ? -12.414 2.43 -7.676 1 98.81 120 HIS A CA 1
ATOM 936 C C . HIS A 1 120 ? -11.273 1.778 -8.453 1 98.81 120 HIS A C 1
ATOM 938 O O . HIS A 1 120 ? -11.5 1.189 -9.516 1 98.81 120 HIS A O 1
ATOM 944 N N . MET A 1 121 ? -10.117 1.908 -7.922 1 98.88 121 MET A N 1
ATOM 945 C CA . MET A 1 121 ? -8.945 1.191 -8.414 1 98.88 121 MET A CA 1
ATOM 946 C C . MET A 1 121 ? -8.133 0.616 -7.254 1 98.88 121 MET A C 1
ATOM 948 O O . MET A 1 121 ? -7.801 1.333 -6.309 1 98.88 121 MET A O 1
ATOM 952 N N . PHE A 1 122 ? -7.887 -0.671 -7.254 1 98.94 122 PHE A N 1
ATOM 953 C CA . PHE A 1 122 ? -7.043 -1.374 -6.293 1 98.94 122 PHE A CA 1
ATOM 954 C C . PHE A 1 122 ? -5.824 -1.979 -6.984 1 98.94 122 PHE A C 1
ATOM 956 O O . PHE A 1 122 ? -5.961 -2.693 -7.977 1 98.94 122 PHE A O 1
ATOM 963 N N . SER A 1 123 ? -4.637 -1.689 -6.438 1 98.94 123 SER A N 1
ATOM 964 C CA . SER A 1 123 ? -3.428 -2.064 -7.16 1 98.94 123 SER A CA 1
ATOM 965 C C . SER A 1 123 ? -2.387 -2.666 -6.223 1 98.94 123 SER A C 1
ATOM 967 O O . SER A 1 123 ? -2.449 -2.469 -5.008 1 98.94 123 SER A O 1
ATOM 969 N N . MET A 1 124 ? -1.469 -3.424 -6.82 1 98.31 124 MET A N 1
ATOM 970 C CA . MET A 1 124 ? -0.346 -3.955 -6.051 1 98.31 124 MET A CA 1
ATOM 971 C C . MET A 1 124 ? 0.856 -4.211 -6.953 1 98.31 124 MET A C 1
ATOM 973 O O . MET A 1 124 ? 0.696 -4.566 -8.125 1 98.31 124 MET A O 1
ATOM 977 N N . 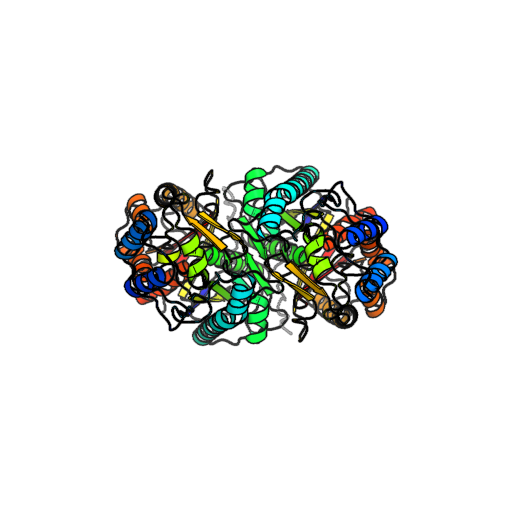THR A 1 125 ? 2.023 -3.939 -6.445 1 98.38 125 THR A N 1
ATOM 978 C CA . THR A 1 125 ? 3.305 -4.371 -6.992 1 98.38 125 THR A CA 1
ATOM 979 C C . THR A 1 125 ? 4.316 -4.602 -5.875 1 98.38 125 THR A C 1
ATOM 981 O O . THR A 1 125 ? 4.234 -3.977 -4.812 1 98.38 125 THR A O 1
ATOM 984 N N . CYS A 1 126 ? 5.215 -5.5 -6.074 1 96.81 126 CYS A N 1
ATOM 985 C CA . CYS A 1 126 ? 6.312 -5.613 -5.121 1 96.81 126 CYS A CA 1
ATOM 986 C C . CYS A 1 126 ? 7.652 -5.355 -5.797 1 96.81 126 CYS A C 1
ATOM 988 O O . CYS A 1 126 ? 8.711 -5.562 -5.195 1 96.81 126 CYS A O 1
ATOM 990 N N . THR A 1 127 ? 7.621 -4.848 -7.082 1 97.75 127 THR A N 1
ATOM 991 C CA . THR A 1 127 ? 8.867 -4.609 -7.797 1 97.75 127 THR A CA 1
ATOM 992 C C . THR A 1 127 ? 9.062 -3.117 -8.062 1 97.75 127 THR A C 1
ATOM 994 O O . THR A 1 127 ? 9.891 -2.73 -8.891 1 97.75 127 THR A O 1
ATOM 997 N N . HIS A 1 128 ? 8.242 -2.332 -7.418 1 96.69 128 HIS A N 1
ATOM 998 C CA . HIS A 1 128 ? 8.352 -0.883 -7.551 1 96.69 128 HIS A CA 1
ATOM 999 C C . HIS A 1 128 ? 7.859 -0.176 -6.293 1 96.69 128 HIS A C 1
ATOM 1001 O O . HIS A 1 128 ? 6.965 -0.673 -5.605 1 96.69 128 HIS A O 1
ATOM 1007 N N . THR A 1 129 ? 8.516 0.898 -5.941 1 95.81 129 THR A N 1
ATOM 1008 C CA . THR A 1 129 ? 8.07 1.809 -4.895 1 95.81 129 THR A CA 1
ATOM 1009 C C . THR A 1 129 ? 8.219 3.262 -5.34 1 95.81 129 THR A C 1
ATOM 1011 O O . THR A 1 129 ? 9.258 3.65 -5.871 1 95.81 129 THR A O 1
ATOM 1014 N N . GLY A 1 130 ? 7.148 4.023 -5.164 1 95.81 130 GLY A N 1
ATOM 1015 C CA . GLY A 1 130 ? 7.184 5.418 -5.578 1 95.81 130 GLY A CA 1
ATOM 1016 C C . GLY A 1 130 ? 6.074 6.25 -4.961 1 95.81 130 GLY A C 1
ATOM 1017 O O . GLY A 1 130 ? 5.066 5.707 -4.508 1 95.81 130 GLY A O 1
ATOM 1018 N N . ASN A 1 131 ? 6.297 7.508 -4.875 1 97.56 131 ASN A N 1
ATOM 1019 C CA . ASN A 1 131 ? 5.363 8.555 -4.473 1 97.56 131 ASN A CA 1
ATOM 1020 C C . ASN A 1 131 ? 5.387 9.734 -5.445 1 97.56 131 ASN A C 1
ATOM 1022 O O . ASN A 1 131 ? 6.316 10.539 -5.422 1 97.56 131 ASN A O 1
ATOM 1026 N N . PRO A 1 132 ? 4.395 9.859 -6.297 1 97.69 132 PRO A N 1
ATOM 1027 C CA . PRO A 1 132 ? 3.15 9.094 -6.293 1 97.69 132 PRO A CA 1
ATOM 1028 C C . PRO A 1 132 ? 3.359 7.629 -6.676 1 97.69 132 PRO A C 1
ATOM 1030 O O . PRO A 1 132 ? 4.336 7.297 -7.352 1 97.69 132 PRO A O 1
ATOM 1033 N N . GLY A 1 133 ? 2.443 6.758 -6.223 1 97.88 133 GLY A N 1
ATOM 1034 C CA . GLY A 1 133 ? 2.449 5.355 -6.613 1 97.88 133 GLY A CA 1
ATOM 1035 C C . GLY A 1 133 ? 2.207 5.152 -8.094 1 97.88 133 GLY A C 1
ATOM 1036 O O . GLY A 1 133 ? 1.639 6.016 -8.766 1 97.88 133 GLY A O 1
ATOM 1037 N N . PHE A 1 134 ? 2.617 3.947 -8.594 1 98.44 134 PHE A N 1
ATOM 1038 C CA . PHE A 1 134 ? 2.436 3.664 -10.008 1 98.44 134 PHE A CA 1
ATOM 1039 C C . PHE A 1 134 ? 0.956 3.656 -10.375 1 98.44 134 PHE A C 1
ATOM 1041 O O . PHE A 1 134 ? 0.594 3.902 -11.531 1 98.44 134 PHE A O 1
ATOM 1048 N N . ASP A 1 135 ? 0.124 3.361 -9.367 1 98.38 135 ASP A N 1
ATOM 1049 C CA . ASP A 1 135 ? -1.317 3.34 -9.602 1 98.38 135 ASP A CA 1
ATOM 1050 C C . ASP A 1 135 ? -1.827 4.715 -10.023 1 98.38 135 ASP A C 1
ATOM 1052 O O . ASP A 1 135 ? -2.693 4.816 -10.898 1 98.38 135 ASP A O 1
ATOM 1056 N N . ALA A 1 136 ? -1.325 5.77 -9.391 1 98.25 136 ALA A N 1
ATOM 1057 C CA . ALA A 1 136 ? -1.724 7.129 -9.758 1 98.25 136 ALA A CA 1
ATOM 1058 C C . ALA A 1 136 ? -1.308 7.453 -11.188 1 98.25 136 ALA A C 1
ATOM 1060 O O . ALA A 1 136 ? -2.057 8.094 -11.93 1 98.25 136 ALA A O 1
ATOM 1061 N N . ILE A 1 137 ? -0.144 7.02 -11.578 1 97.88 137 ILE A N 1
ATOM 1062 C CA . ILE A 1 137 ? 0.36 7.238 -12.93 1 97.88 137 ILE A CA 1
ATOM 1063 C C . ILE A 1 137 ? -0.528 6.512 -13.938 1 97.88 137 ILE A C 1
ATOM 1065 O O . ILE A 1 137 ? -0.966 7.105 -14.93 1 97.88 137 ILE A O 1
ATOM 1069 N N . VAL A 1 138 ? -0.838 5.273 -13.664 1 98.56 138 VAL A N 1
ATOM 1070 C CA . VAL A 1 138 ? -1.658 4.457 -14.555 1 98.56 138 VAL A CA 1
ATOM 1071 C C . VAL A 1 138 ? -3.061 5.051 -14.648 1 98.56 138 VAL A C 1
ATOM 1073 O O . VAL A 1 138 ? -3.629 5.141 -15.742 1 98.56 138 VAL A O 1
ATOM 1076 N N . ALA A 1 139 ? -3.619 5.453 -13.523 1 98.31 139 ALA A N 1
ATOM 1077 C CA . ALA A 1 139 ? -4.961 6.031 -13.516 1 98.31 139 ALA A CA 1
ATOM 1078 C C . ALA A 1 139 ? -5.039 7.262 -14.406 1 98.31 139 ALA A C 1
ATOM 1080 O O . ALA A 1 139 ? -5.984 7.414 -15.188 1 98.31 139 ALA A O 1
ATOM 1081 N N . ARG A 1 140 ? -4.047 8.133 -14.289 1 97.5 140 ARG A N 1
ATOM 1082 C CA . ARG A 1 140 ? -4.016 9.352 -15.094 1 97.5 140 ARG A CA 1
ATOM 1083 C C . ARG A 1 140 ? -3.891 9.031 -16.578 1 97.5 140 ARG A C 1
ATOM 1085 O O . ARG A 1 140 ? -4.625 9.578 -17.406 1 97.5 140 ARG A O 1
ATOM 1092 N N . GLU A 1 141 ? -3 8.133 -16.891 1 97.31 141 GLU A N 1
ATOM 1093 C CA . GLU A 1 141 ? -2.748 7.797 -18.297 1 97.31 141 GLU A CA 1
ATOM 1094 C C . GLU A 1 141 ? -3.947 7.086 -18.922 1 97.31 141 GLU A C 1
ATOM 1096 O O . GLU A 1 141 ? -4.223 7.246 -20.109 1 97.31 141 GLU A O 1
ATOM 1101 N N . LEU A 1 142 ? -4.633 6.305 -18.109 1 97.69 142 LEU A N 1
ATOM 1102 C CA . LEU A 1 142 ? -5.82 5.602 -18.578 1 97.69 142 LEU A CA 1
ATOM 1103 C C . LEU A 1 142 ? -6.977 6.57 -18.797 1 97.69 142 LEU A C 1
ATOM 1105 O O . LEU A 1 142 ? -7.902 6.277 -19.562 1 97.69 142 LEU A O 1
ATOM 1109 N N . GLY A 1 143 ? -6.969 7.707 -18.078 1 97.12 143 GLY A N 1
ATOM 1110 C CA . GLY A 1 143 ? -8.047 8.68 -18.172 1 97.12 143 GLY A CA 1
ATOM 1111 C C . GLY A 1 143 ? -9.18 8.414 -17.203 1 97.12 143 GLY A C 1
ATOM 1112 O O . GLY A 1 143 ? -10.336 8.758 -17.484 1 97.12 143 GLY A O 1
ATOM 1113 N N . LEU A 1 144 ? -8.891 7.758 -16.125 1 98.19 144 LEU A N 1
ATOM 1114 C CA . LEU A 1 144 ? -9.914 7.598 -15.094 1 98.19 144 LEU A CA 1
ATOM 1115 C C . LEU A 1 144 ? -10.336 8.953 -14.531 1 98.19 144 LEU A C 1
ATOM 1117 O O . LEU A 1 144 ? -9.594 9.93 -14.641 1 98.19 144 LEU A O 1
ATOM 1121 N N . LYS A 1 145 ? -11.539 8.969 -13.953 1 97.88 145 LYS A N 1
ATOM 1122 C CA . LYS A 1 145 ? -11.953 10.18 -13.25 1 97.88 145 LYS A CA 1
ATOM 1123 C C . LYS A 1 145 ? -10.969 10.539 -12.141 1 97.88 145 LYS A C 1
ATOM 1125 O O . LYS A 1 145 ? -10.422 9.648 -11.484 1 97.88 145 LYS A O 1
ATOM 1130 N N . LEU A 1 146 ? -10.82 11.758 -11.922 1 94.94 146 LEU A N 1
ATOM 1131 C CA . LEU A 1 146 ? -9.836 12.258 -10.969 1 94.94 146 LEU A CA 1
ATOM 1132 C C . LEU A 1 146 ? -10.219 11.891 -9.539 1 94.94 146 LEU A C 1
ATOM 1134 O O . LEU A 1 146 ? -9.383 11.914 -8.641 1 94.94 146 LEU A O 1
ATOM 1138 N N . ASP A 1 147 ? -11.469 11.578 -9.344 1 96.5 147 ASP A N 1
ATOM 1139 C CA . ASP A 1 147 ? -11.891 11.219 -7.996 1 96.5 147 ASP A CA 1
ATOM 1140 C C . ASP A 1 147 ? -12.102 9.719 -7.863 1 96.5 147 ASP A C 1
ATOM 1142 O O . ASP A 1 147 ? -12.727 9.25 -6.91 1 96.5 147 ASP A O 1
ATOM 1146 N N . THR A 1 148 ? -11.633 8.906 -8.891 1 98.25 148 THR A N 1
ATOM 1147 C CA . THR A 1 148 ? -11.609 7.461 -8.688 1 98.25 148 THR A CA 1
ATOM 1148 C C . THR A 1 148 ? -10.867 7.102 -7.406 1 98.25 148 THR A C 1
ATOM 1150 O O . THR A 1 148 ? -9.711 7.488 -7.223 1 98.25 148 THR A O 1
ATOM 1153 N N . GLU A 1 149 ? -11.562 6.426 -6.539 1 98.25 149 GLU A N 1
ATOM 1154 C CA . GLU A 1 149 ? -10.914 6.055 -5.281 1 98.25 149 GLU A CA 1
ATOM 1155 C C . GLU A 1 149 ? -9.836 5.004 -5.508 1 98.25 149 GLU A C 1
ATOM 1157 O O . GLU A 1 149 ? -10.055 4.023 -6.223 1 98.25 149 GLU A O 1
ATOM 1162 N N . ARG A 1 150 ? -8.664 5.223 -4.914 1 98.56 150 ARG A N 1
ATOM 1163 C CA . ARG A 1 150 ? -7.543 4.324 -5.18 1 98.56 150 ARG A CA 1
ATOM 1164 C C . ARG A 1 150 ? -6.926 3.818 -3.879 1 98.56 150 ARG A C 1
ATOM 1166 O O . ARG A 1 150 ? -6.84 4.559 -2.896 1 98.56 150 ARG A O 1
ATOM 1173 N N . VAL A 1 151 ? -6.523 2.592 -3.863 1 98.75 151 VAL A N 1
ATOM 1174 C CA . VAL A 1 151 ? -5.715 1.986 -2.811 1 98.75 151 VAL A CA 1
ATOM 1175 C C . VAL A 1 151 ? -4.566 1.195 -3.432 1 98.75 151 VAL A C 1
ATOM 1177 O O . VAL A 1 151 ? -4.793 0.265 -4.211 1 98.75 151 VAL A O 1
ATOM 1180 N N . LEU A 1 152 ? -3.363 1.622 -3.164 1 98.75 152 LEU A N 1
ATOM 1181 C CA . LEU A 1 152 ? -2.184 0.852 -3.537 1 98.75 152 LEU A CA 1
ATOM 1182 C C . LEU A 1 152 ? -1.679 0.026 -2.359 1 98.75 152 LEU A C 1
ATOM 1184 O O . LEU A 1 152 ? -1.261 0.581 -1.34 1 98.75 152 LEU A O 1
ATOM 1188 N N . ILE A 1 153 ? -1.71 -1.322 -2.543 1 98.56 153 ILE A N 1
ATOM 1189 C CA . ILE A 1 153 ? -1.354 -2.264 -1.485 1 98.56 153 ILE A CA 1
ATOM 1190 C C . ILE A 1 153 ? 0.129 -2.613 -1.583 1 98.56 153 ILE A C 1
ATOM 1192 O O . ILE A 1 153 ? 0.68 -2.707 -2.684 1 98.56 153 ILE A O 1
ATOM 1196 N N . HIS A 1 154 ? 0.705 -2.791 -0.391 1 97.88 154 HIS A N 1
ATOM 1197 C CA . HIS A 1 154 ? 2.121 -3.125 -0.303 1 97.88 154 HIS A CA 1
ATOM 1198 C C . HIS A 1 154 ? 2.375 -4.18 0.768 1 97.88 154 HIS A C 1
ATOM 1200 O O . HIS A 1 154 ? 1.476 -4.512 1.544 1 97.88 154 HIS A O 1
ATOM 1206 N N . GLY A 1 155 ? 3.535 -4.832 0.737 1 97.94 155 GLY A N 1
ATOM 1207 C CA . GLY A 1 155 ? 4.027 -5.629 1.848 1 97.94 155 GLY A CA 1
ATOM 1208 C C . GLY A 1 155 ? 3.613 -7.086 1.763 1 97.94 155 GLY A C 1
ATOM 1209 O O . GLY A 1 155 ? 3.967 -7.891 2.629 1 97.94 155 GLY A O 1
ATOM 1210 N N . THR A 1 156 ? 2.924 -7.496 0.626 1 97.94 156 THR A N 1
ATOM 1211 C CA . THR A 1 156 ? 2.354 -8.844 0.631 1 97.94 156 THR A CA 1
ATOM 1212 C C . THR A 1 156 ? 3.006 -9.711 -0.442 1 97.94 156 THR A C 1
ATOM 1214 O O . THR A 1 156 ? 2.779 -10.922 -0.49 1 97.94 156 THR A O 1
ATOM 1217 N N . GLY A 1 157 ? 3.75 -9.18 -1.312 1 97.44 157 GLY A N 1
ATOM 1218 C CA . GLY A 1 157 ? 4.477 -9.945 -2.309 1 97.44 157 GLY A CA 1
ATOM 1219 C C . GLY A 1 157 ? 3.58 -10.828 -3.154 1 97.44 157 GLY A C 1
ATOM 1220 O O . GLY A 1 157 ? 2.578 -10.359 -3.701 1 97.44 157 GLY A O 1
ATOM 1221 N N . CYS A 1 158 ? 3.871 -12.148 -3.195 1 97.25 158 CYS A N 1
ATOM 1222 C CA . CYS A 1 158 ? 3.234 -13.117 -4.078 1 97.25 158 CYS A CA 1
ATOM 1223 C C . CYS A 1 158 ? 1.76 -13.289 -3.729 1 97.25 158 CYS A C 1
ATOM 1225 O O . CYS A 1 158 ? 0.968 -13.727 -4.562 1 97.25 158 CYS A O 1
ATOM 1227 N N . SER A 1 159 ? 1.397 -12.945 -2.537 1 98.44 159 SER A N 1
ATOM 1228 C CA . SER A 1 159 ? -0.01 -13.086 -2.178 1 98.44 159 SER A CA 1
ATOM 1229 C C . SER A 1 159 ? -0.802 -11.844 -2.553 1 98.44 159 SER A C 1
ATOM 1231 O O . SER A 1 159 ? -2.018 -11.789 -2.35 1 98.44 159 SER A O 1
ATOM 1233 N N . GLY A 1 160 ? -0.097 -10.906 -3.094 1 98.5 160 GLY A N 1
ATOM 1234 C CA . GLY A 1 160 ? -0.652 -9.586 -3.324 1 98.5 160 GLY A CA 1
ATOM 1235 C C . GLY A 1 160 ? -1.862 -9.594 -4.238 1 98.5 160 GLY A C 1
ATOM 1236 O O . GLY A 1 160 ? -2.764 -8.766 -4.098 1 98.5 160 GLY A O 1
ATOM 1237 N N . GLY A 1 161 ? -1.899 -10.5 -5.23 1 98.69 161 GLY A N 1
ATOM 1238 C CA . GLY A 1 161 ? -3.061 -10.594 -6.102 1 98.69 161 GLY A CA 1
ATOM 1239 C C . GLY A 1 161 ? -4.359 -10.805 -5.348 1 98.69 161 GLY A C 1
ATOM 1240 O O . GLY A 1 161 ? -5.379 -10.195 -5.668 1 98.69 161 GLY A O 1
ATOM 1241 N N . LEU A 1 162 ? -4.316 -11.633 -4.355 1 98.88 162 LEU A N 1
ATOM 1242 C CA . LEU A 1 162 ? -5.527 -11.914 -3.592 1 98.88 162 LEU A CA 1
ATOM 1243 C C . LEU A 1 162 ? -5.746 -10.867 -2.512 1 98.88 162 LEU A C 1
ATOM 1245 O O . LEU A 1 162 ? -6.879 -10.641 -2.074 1 98.88 162 LEU A O 1
ATOM 1249 N N . SER A 1 163 ? -4.645 -10.172 -2.053 1 98.69 163 SER A N 1
ATOM 1250 C CA . SER A 1 163 ? -4.836 -9.047 -1.145 1 98.69 163 SER A CA 1
ATOM 1251 C C . SER A 1 163 ? -5.625 -7.926 -1.814 1 98.69 163 SER A C 1
ATOM 1253 O O . SER A 1 163 ? -6.453 -7.27 -1.173 1 98.69 163 SER A O 1
ATOM 1255 N N . VAL A 1 164 ? -5.355 -7.738 -3.07 1 98.56 164 VAL A N 1
ATOM 1256 C CA . VAL A 1 164 ? -6.074 -6.711 -3.818 1 98.56 164 VAL A CA 1
ATOM 1257 C C . VAL A 1 164 ? -7.531 -7.125 -4 1 98.56 164 VAL A C 1
ATOM 1259 O O . VAL A 1 164 ? -8.438 -6.305 -3.85 1 98.56 164 VAL A O 1
ATOM 1262 N N . ILE A 1 165 ? -7.816 -8.391 -4.305 1 98.81 165 ILE A N 1
ATOM 1263 C CA . ILE A 1 165 ? -9.18 -8.906 -4.449 1 98.81 165 ILE A CA 1
ATOM 1264 C C . ILE A 1 165 ? -9.93 -8.75 -3.127 1 98.81 165 ILE A C 1
ATOM 1266 O O . ILE A 1 165 ? -11.078 -8.312 -3.109 1 98.81 165 ILE A O 1
ATOM 1270 N N . ARG A 1 166 ? -9.273 -9.07 -2.006 1 98.69 166 ARG A N 1
ATOM 1271 C CA . ARG A 1 166 ? -9.914 -8.953 -0.699 1 98.69 166 ARG A CA 1
ATOM 1272 C C . ARG A 1 166 ? -10.281 -7.508 -0.392 1 98.69 166 ARG A C 1
ATOM 1274 O O . ARG A 1 166 ? -11.375 -7.23 0.098 1 98.69 166 ARG A O 1
ATOM 1281 N N . THR A 1 167 ? -9.352 -6.613 -0.682 1 98.81 167 THR A N 1
ATOM 1282 C CA . THR A 1 167 ? -9.617 -5.199 -0.433 1 98.81 167 THR A CA 1
ATOM 1283 C C . THR A 1 167 ? -10.781 -4.707 -1.292 1 98.81 167 THR A C 1
ATOM 1285 O O . THR A 1 167 ? -11.672 -4.016 -0.8 1 98.81 167 THR A O 1
ATOM 1288 N N . ALA A 1 168 ? -10.766 -5.094 -2.549 1 98.88 168 ALA A N 1
ATOM 1289 C CA . ALA A 1 168 ? -11.867 -4.75 -3.447 1 98.88 168 ALA A CA 1
ATOM 1290 C C . ALA A 1 168 ? -13.18 -5.34 -2.949 1 98.88 168 ALA A C 1
ATOM 1292 O O . ALA A 1 168 ? -14.203 -4.648 -2.916 1 98.88 168 ALA A O 1
ATOM 1293 N N . PHE A 1 169 ? -13.156 -6.633 -2.527 1 98.38 169 PHE A N 1
ATOM 1294 C CA . PHE A 1 169 ? -14.328 -7.324 -2 1 98.38 169 PHE A CA 1
ATOM 1295 C C . PHE A 1 169 ? -14.945 -6.543 -0.848 1 98.38 169 PHE A C 1
ATOM 1297 O O . PHE A 1 169 ? -16.156 -6.297 -0.835 1 98.38 169 PHE A O 1
ATOM 1304 N N . ASN A 1 170 ? -14.133 -6.09 0.063 1 98.06 170 ASN A N 1
ATOM 1305 C CA . ASN A 1 170 ? -14.609 -5.344 1.224 1 98.06 170 ASN A CA 1
ATOM 1306 C C . ASN A 1 170 ? -15.188 -3.99 0.821 1 98.06 170 ASN A C 1
ATOM 1308 O O . ASN A 1 170 ? -16.312 -3.656 1.189 1 98.06 170 ASN A O 1
ATOM 1312 N N . ILE A 1 171 ? -14.492 -3.23 0.028 1 98.44 171 ILE A N 1
ATOM 1313 C CA . ILE A 1 171 ? -14.898 -1.858 -0.263 1 98.44 171 ILE A CA 1
ATOM 1314 C C . ILE A 1 171 ? -16.125 -1.862 -1.181 1 98.44 171 ILE A C 1
ATOM 1316 O O . ILE A 1 171 ? -17 -1.012 -1.052 1 98.44 171 ILE A O 1
ATOM 1320 N N . LEU A 1 172 ? -16.203 -2.818 -2.08 1 98.31 172 LEU A N 1
ATOM 1321 C CA . LEU A 1 172 ? -17.391 -2.939 -2.91 1 98.31 172 LEU A CA 1
ATOM 1322 C C . LEU A 1 172 ? -18.625 -3.271 -2.061 1 98.31 172 LEU A C 1
ATOM 1324 O O . LEU A 1 172 ? -19.734 -2.832 -2.365 1 98.31 172 LEU A O 1
ATOM 1328 N N . GLN A 1 173 ? -18.469 -4.043 -1.024 1 96.75 173 GLN A N 1
ATOM 1329 C CA . GLN A 1 173 ? -19.578 -4.316 -0.106 1 96.75 173 GLN A CA 1
ATOM 1330 C C . GLN A 1 173 ? -19.984 -3.059 0.661 1 96.75 173 GLN A C 1
ATOM 1332 O O . GLN A 1 173 ? -21.156 -2.865 0.976 1 96.75 173 GLN A O 1
ATOM 1337 N N . ALA A 1 174 ? -18.953 -2.217 1.009 1 96.19 174 ALA A N 1
ATOM 1338 C CA . ALA A 1 174 ? -19.266 -0.928 1.619 1 96.19 174 ALA A CA 1
ATOM 1339 C C . ALA A 1 174 ? -20.141 -0.083 0.697 1 96.19 174 ALA A C 1
ATOM 1341 O O . ALA A 1 174 ? -21.062 0.599 1.156 1 96.19 174 ALA A O 1
ATOM 1342 N N . GLU A 1 175 ? -19.828 -0.104 -0.578 1 96.56 175 GLU A N 1
ATOM 1343 C CA . GLU A 1 175 ? -20.641 0.624 -1.547 1 96.56 175 GLU A CA 1
ATOM 1344 C C . GLU A 1 175 ? -22.047 0.043 -1.633 1 96.56 175 GLU A C 1
ATOM 1346 O O . GLU A 1 175 ? -23.016 0.779 -1.834 1 96.56 175 GLU A O 1
ATOM 1351 N N . THR A 1 176 ? -22.125 -1.301 -1.547 1 96 176 THR A N 1
ATOM 1352 C CA . THR A 1 176 ? -23.438 -1.931 -1.487 1 96 176 THR A CA 1
ATOM 1353 C C . THR A 1 176 ? -24.219 -1.426 -0.282 1 96 176 THR A C 1
ATOM 1355 O O . THR A 1 176 ? -25.406 -1.086 -0.402 1 96 176 THR A O 1
ATOM 1358 N N . PHE A 1 177 ? -23.531 -1.346 0.827 1 93.12 177 PHE A N 1
ATOM 1359 C CA . PHE A 1 177 ? -24.141 -0.835 2.051 1 93.12 177 PHE A CA 1
ATOM 1360 C C . PHE A 1 177 ? -24.688 0.572 1.839 1 93.12 177 PHE A C 1
ATOM 1362 O O . PHE A 1 177 ? -25.766 0.908 2.332 1 93.12 177 PHE A O 1
ATOM 1369 N N . ARG A 1 178 ? -24 1.363 1.054 1 92.69 178 ARG A N 1
ATOM 1370 C CA . ARG A 1 178 ? -24.391 2.746 0.785 1 92.69 178 ARG A CA 1
ATOM 1371 C C . ARG A 1 178 ? -25.359 2.828 -0.382 1 92.69 178 ARG A C 1
ATOM 1373 O O . ARG A 1 178 ? -25.766 3.922 -0.782 1 92.69 178 ARG A O 1
ATOM 1380 N N . GLN A 1 179 ? -25.656 1.735 -1.026 1 93.06 179 GLN A N 1
ATOM 1381 C CA . GLN A 1 179 ? -26.547 1.617 -2.168 1 93.06 179 GLN A CA 1
ATOM 1382 C C . GLN A 1 179 ? -26.016 2.389 -3.371 1 93.06 179 GLN A C 1
ATOM 1384 O O . GLN A 1 179 ? -26.781 3.053 -4.078 1 93.06 179 GLN A O 1
ATOM 1389 N N . ARG A 1 180 ? -24.719 2.293 -3.547 1 94.88 180 ARG A N 1
ATOM 1390 C CA . ARG A 1 180 ? -24.062 2.967 -4.668 1 94.88 180 ARG A CA 1
ATOM 1391 C C . ARG A 1 180 ? -23.469 1.956 -5.641 1 94.88 180 ARG A C 1
ATOM 1393 O O . ARG A 1 180 ? -22.75 1.047 -5.234 1 94.88 180 ARG A O 1
ATOM 1400 N N . PRO A 1 181 ? -23.781 2.121 -6.965 1 96.44 181 PRO A N 1
ATOM 1401 C CA . PRO A 1 181 ? -23.109 1.255 -7.934 1 96.44 181 PRO A CA 1
ATOM 1402 C C . PRO A 1 181 ? -21.609 1.463 -7.965 1 96.44 181 PRO A C 1
ATOM 1404 O O . PRO A 1 181 ? -21.125 2.6 -7.879 1 96.44 181 PRO A O 1
ATOM 1407 N N . ALA A 1 182 ? -20.906 0.374 -8.039 1 98.12 182 ALA A N 1
ATOM 1408 C CA . ALA A 1 182 ? -19.453 0.464 -8.055 1 98.12 182 ALA A CA 1
ATOM 1409 C C . ALA A 1 182 ? -18.859 -0.5 -9.078 1 98.12 182 ALA A C 1
ATOM 1411 O O . ALA A 1 182 ? -19.328 -1.63 -9.227 1 98.12 182 ALA A O 1
ATOM 1412 N N . ARG A 1 183 ? -17.922 -0.024 -9.867 1 98.75 183 ARG A N 1
ATOM 1413 C CA . ARG A 1 183 ? -17.031 -0.773 -10.742 1 98.75 183 ARG A CA 1
ATOM 1414 C C . ARG A 1 183 ? -15.57 -0.519 -10.383 1 98.75 183 ARG A C 1
ATOM 1416 O O . ARG A 1 183 ? -15.125 0.63 -10.352 1 98.75 183 ARG A O 1
ATOM 1423 N N . ALA A 1 184 ? -14.875 -1.618 -10.125 1 98.88 184 ALA A N 1
ATOM 1424 C CA . ALA A 1 184 ? -13.508 -1.488 -9.648 1 98.88 184 ALA A CA 1
ATOM 1425 C C . ALA A 1 184 ? -12.516 -2.088 -10.648 1 98.88 184 ALA A C 1
ATOM 1427 O O . ALA A 1 184 ? -12.742 -3.182 -11.172 1 98.88 184 ALA A O 1
ATOM 1428 N N . LEU A 1 185 ? -11.508 -1.325 -10.938 1 98.94 185 LEU A N 1
ATOM 1429 C CA . LEU A 1 185 ? -10.344 -1.835 -11.648 1 98.94 185 LEU A CA 1
ATOM 1430 C C . LEU A 1 185 ? -9.312 -2.395 -10.68 1 98.94 185 LEU A C 1
ATOM 1432 O O . LEU A 1 185 ? -8.836 -1.681 -9.797 1 98.94 185 LEU A O 1
ATOM 1436 N N . VAL A 1 186 ? -9.008 -3.682 -10.789 1 98.81 186 VAL A N 1
ATOM 1437 C CA . VAL A 1 186 ? -7.969 -4.352 -10.016 1 98.81 186 VAL A CA 1
ATOM 1438 C C . VAL A 1 186 ? -6.727 -4.547 -10.883 1 98.81 186 VAL A C 1
ATOM 1440 O O . VAL A 1 186 ? -6.824 -5.031 -12.016 1 98.81 186 VAL A O 1
ATOM 1443 N N . LEU A 1 187 ? -5.57 -4.199 -10.289 1 98.94 187 LEU A N 1
ATOM 1444 C CA . LEU A 1 187 ? -4.359 -4.25 -11.094 1 98.94 187 LEU A CA 1
ATOM 1445 C C . LEU A 1 187 ? -3.18 -4.766 -10.273 1 98.94 187 LEU A C 1
ATOM 1447 O O . LEU A 1 187 ? -2.906 -4.258 -9.188 1 98.94 187 LEU A O 1
ATOM 1451 N N . ALA A 1 188 ? -2.506 -5.816 -10.742 1 98.94 188 ALA A N 1
ATOM 1452 C CA . ALA A 1 188 ? -1.223 -6.273 -10.219 1 98.94 188 ALA A CA 1
ATOM 1453 C C . ALA A 1 188 ? -0.154 -6.277 -11.312 1 98.94 188 ALA A C 1
ATOM 1455 O O . ALA A 1 188 ? -0.403 -6.727 -12.43 1 98.94 188 ALA A O 1
ATOM 1456 N N . THR A 1 189 ? 1.014 -5.688 -11.023 1 98.94 189 THR A N 1
ATOM 1457 C CA . THR A 1 189 ? 2.115 -5.66 -11.977 1 98.94 189 THR A CA 1
ATOM 1458 C C . THR A 1 189 ? 3.443 -5.938 -11.281 1 98.94 189 THR A C 1
ATOM 1460 O O . THR A 1 189 ? 3.799 -5.254 -10.312 1 98.94 189 THR A O 1
ATOM 1463 N N . ASP A 1 190 ? 4.172 -6.938 -11.812 1 98.81 190 ASP A N 1
ATOM 1464 C CA . ASP A 1 190 ? 5.523 -7.211 -11.32 1 98.81 190 ASP A CA 1
ATOM 1465 C C . ASP A 1 190 ? 6.465 -7.551 -12.469 1 98.81 190 ASP A C 1
ATOM 1467 O O . ASP A 1 190 ? 6.094 -8.289 -13.391 1 98.81 190 ASP A O 1
ATOM 1471 N N . ILE A 1 191 ? 7.672 -6.98 -12.422 1 98.69 191 ILE A N 1
ATOM 1472 C CA . ILE A 1 191 ? 8.672 -7.277 -13.445 1 98.69 191 ILE A CA 1
ATOM 1473 C C . ILE A 1 191 ? 9.984 -7.676 -12.781 1 98.69 191 ILE A C 1
ATOM 1475 O O . ILE A 1 191 ? 11.031 -7.086 -13.062 1 98.69 191 ILE A O 1
ATOM 1479 N N . PRO A 1 192 ? 10 -8.766 -12.055 1 98.06 192 PRO A N 1
ATOM 1480 C CA . PRO A 1 192 ? 11.18 -9.148 -11.281 1 98.06 192 PRO A CA 1
ATOM 1481 C C . PRO A 1 192 ? 12.344 -9.602 -12.164 1 98.06 192 PRO A C 1
ATOM 1483 O O . PRO A 1 192 ? 13.477 -9.719 -11.688 1 98.06 192 PRO A O 1
ATOM 1486 N N . THR A 1 193 ? 12.148 -9.875 -13.469 1 97.88 193 THR A N 1
ATOM 1487 C CA . THR A 1 193 ? 13.25 -10.344 -14.312 1 97.88 193 THR A CA 1
ATOM 1488 C C . THR A 1 193 ? 14.305 -9.258 -14.477 1 97.88 193 THR A C 1
ATOM 1490 O O . THR A 1 193 ? 15.453 -9.547 -14.797 1 97.88 193 THR A O 1
ATOM 1493 N N . THR A 1 194 ? 13.914 -8 -14.242 1 97.38 194 THR A N 1
ATOM 1494 C CA . THR A 1 194 ? 14.859 -6.895 -14.344 1 97.38 194 THR A CA 1
ATOM 1495 C C . THR A 1 194 ? 15.938 -7.004 -13.266 1 97.38 194 THR A C 1
ATOM 1497 O O . THR A 1 194 ? 16.969 -6.324 -13.336 1 97.38 194 THR A O 1
ATOM 1500 N N . LEU A 1 195 ? 15.773 -7.891 -12.266 1 97.5 195 LEU A N 1
ATOM 1501 C CA . LEU A 1 195 ? 16.688 -8.078 -11.156 1 97.5 195 LEU A CA 1
ATOM 1502 C C . LEU A 1 195 ? 17.703 -9.172 -11.469 1 97.5 195 LEU A C 1
ATOM 1504 O O . LEU A 1 195 ? 18.391 -9.664 -10.57 1 97.5 195 LEU A O 1
ATOM 1508 N N . ALA A 1 196 ? 17.875 -9.578 -12.68 1 97.12 196 ALA A N 1
ATOM 1509 C CA . ALA A 1 196 ? 18.656 -10.742 -13.062 1 97.12 196 ALA A CA 1
ATOM 1510 C C . ALA A 1 196 ? 20.078 -10.656 -12.484 1 97.12 196 ALA A C 1
ATOM 1512 O O . ALA A 1 196 ? 20.547 -11.602 -11.852 1 97.12 196 ALA A O 1
ATOM 1513 N N . ARG A 1 197 ? 20.797 -9.508 -12.664 1 97.81 197 ARG A N 1
ATOM 1514 C CA . ARG A 1 197 ? 22.156 -9.344 -12.164 1 97.81 197 ARG A CA 1
ATOM 1515 C C . ARG A 1 197 ? 22.188 -9.352 -10.641 1 97.81 197 ARG A C 1
ATOM 1517 O O . ARG A 1 197 ? 23.016 -10.031 -10.039 1 97.81 197 ARG A O 1
ATOM 1524 N N . SER A 1 198 ? 21.266 -8.609 -10.109 1 97.5 198 SER A N 1
ATOM 1525 C CA . SER A 1 198 ? 21.172 -8.539 -8.656 1 97.5 198 SER A CA 1
ATOM 1526 C C . SER A 1 198 ? 20.938 -9.914 -8.047 1 97.5 198 SER A C 1
ATOM 1528 O O . SER A 1 198 ? 21.562 -10.281 -7.047 1 97.5 198 SER A O 1
ATOM 1530 N N . SER A 1 199 ? 20.062 -10.68 -8.648 1 96.81 199 SER A N 1
ATOM 1531 C CA . SER A 1 199 ? 19.703 -12.008 -8.156 1 96.81 199 SER A CA 1
ATOM 1532 C C . SER A 1 199 ? 20.859 -12.984 -8.297 1 96.81 199 SER A C 1
ATOM 1534 O O . SER A 1 199 ? 21.094 -13.82 -7.414 1 96.81 199 SER A O 1
ATOM 1536 N N . LEU A 1 200 ? 21.578 -12.906 -9.383 1 97.25 200 LEU A N 1
ATOM 1537 C CA . LEU A 1 200 ? 22.719 -13.789 -9.594 1 97.25 200 LEU A CA 1
ATOM 1538 C C . LEU A 1 200 ? 23.859 -13.445 -8.625 1 97.25 200 LEU A C 1
ATOM 1540 O O . LEU A 1 200 ? 24.594 -14.328 -8.195 1 97.25 200 LEU A O 1
ATOM 1544 N N . ASP A 1 201 ? 23.953 -12.164 -8.25 1 97.06 201 ASP A N 1
ATOM 1545 C CA . ASP A 1 201 ? 24.953 -11.734 -7.277 1 97.06 201 ASP A CA 1
ATOM 1546 C C . ASP A 1 201 ? 24.734 -12.414 -5.93 1 97.06 201 ASP A C 1
ATOM 1548 O O . ASP A 1 201 ? 25.672 -12.555 -5.141 1 97.06 201 ASP A O 1
ATOM 1552 N N . ASP A 1 202 ? 23.547 -12.836 -5.711 1 96.19 202 ASP A N 1
ATOM 1553 C CA . ASP A 1 202 ? 23.203 -13.445 -4.434 1 96.19 202 ASP A CA 1
ATOM 1554 C C . ASP A 1 202 ? 23.641 -14.906 -4.383 1 96.19 202 ASP A C 1
ATOM 1556 O O . ASP A 1 202 ? 23.672 -15.516 -3.309 1 96.19 202 ASP A O 1
ATOM 1560 N N . VAL A 1 203 ? 23.953 -15.484 -5.531 1 97.31 203 VAL A N 1
ATOM 1561 C CA . VAL A 1 203 ? 24.406 -16.875 -5.586 1 97.31 203 VAL A CA 1
ATOM 1562 C C . VAL A 1 203 ? 25.906 -16.953 -5.312 1 97.31 203 VAL A C 1
ATOM 1564 O O . VAL A 1 203 ? 26.719 -16.922 -6.242 1 97.31 203 VAL A O 1
ATOM 1567 N N . THR A 1 204 ? 26.234 -17.094 -4.066 1 95.75 204 THR A N 1
ATOM 1568 C CA . THR A 1 204 ? 27.625 -17.188 -3.613 1 95.75 204 THR A CA 1
ATOM 1569 C C . THR A 1 204 ? 27.828 -18.422 -2.74 1 95.75 204 THR A C 1
ATOM 1571 O O . THR A 1 204 ? 26.859 -18.984 -2.23 1 95.75 204 THR A O 1
ATOM 1574 N N . PRO A 1 205 ? 29.062 -18.828 -2.611 1 94.94 205 PRO A N 1
ATOM 1575 C CA . PRO A 1 205 ? 29.312 -19.969 -1.743 1 94.94 205 PRO A CA 1
ATOM 1576 C C . PRO A 1 205 ? 28.781 -19.766 -0.325 1 94.94 205 PRO A C 1
ATOM 1578 O O . PRO A 1 205 ? 28.344 -20.734 0.319 1 94.94 205 PRO A O 1
ATOM 1581 N N . GLU A 1 206 ? 28.766 -18.578 0.151 1 93.88 206 GLU A N 1
ATOM 1582 C CA . GLU A 1 206 ? 28.312 -18.266 1.506 1 93.88 206 GLU A CA 1
ATOM 1583 C C . GLU A 1 206 ? 26.797 -18.266 1.604 1 93.88 206 GLU A C 1
ATOM 1585 O O . GLU A 1 206 ? 26.219 -18.844 2.541 1 93.88 206 GLU A O 1
ATOM 1590 N N . ALA A 1 207 ? 26.078 -17.75 0.593 1 93.31 207 ALA A N 1
ATOM 1591 C CA . ALA A 1 207 ? 24.625 -17.578 0.637 1 93.31 207 ALA A CA 1
ATOM 1592 C C . ALA A 1 207 ? 23.906 -18.828 0.11 1 93.31 207 ALA A C 1
ATOM 1594 O O . ALA A 1 207 ? 22.781 -19.109 0.499 1 93.31 207 ALA A O 1
ATOM 1595 N N . GLY A 1 208 ? 24.625 -19.547 -0.735 1 95.88 208 GLY A N 1
ATOM 1596 C CA . GLY A 1 208 ? 24.031 -20.766 -1.282 1 95.88 208 GLY A CA 1
ATOM 1597 C C . GLY A 1 208 ? 23.172 -20.5 -2.502 1 95.88 208 GLY A C 1
ATOM 1598 O O . GLY A 1 208 ? 23.297 -19.469 -3.154 1 95.88 208 GLY A O 1
ATOM 1599 N N . VAL A 1 209 ? 22.328 -21.469 -2.82 1 95.44 209 VAL A N 1
ATOM 1600 C CA . VAL A 1 209 ? 21.469 -21.453 -3.994 1 95.44 209 VAL A CA 1
ATOM 1601 C C . VAL A 1 209 ? 20.359 -20.422 -3.795 1 95.44 209 VAL A C 1
ATOM 1603 O O . VAL A 1 209 ? 19.812 -20.281 -2.697 1 95.44 209 VAL A O 1
ATOM 1606 N N . ASN A 1 210 ? 20.078 -19.688 -4.832 1 94.81 210 ASN A N 1
ATOM 1607 C CA . ASN A 1 210 ? 18.906 -18.797 -4.914 1 94.81 210 ASN A CA 1
ATOM 1608 C C . ASN A 1 210 ? 17.984 -19.188 -6.066 1 94.81 210 ASN A C 1
ATOM 1610 O O . ASN A 1 210 ? 18.406 -19.203 -7.223 1 94.81 210 ASN A O 1
ATOM 1614 N N . ILE A 1 211 ? 16.75 -19.438 -5.762 1 94.56 211 ILE A N 1
ATOM 1615 C CA . ILE A 1 211 ? 15.859 -19.938 -6.801 1 94.56 211 ILE A CA 1
ATOM 1616 C C . ILE A 1 211 ? 15.195 -18.781 -7.523 1 94.56 211 ILE A C 1
ATOM 1618 O O . ILE A 1 211 ? 14.602 -18.953 -8.586 1 94.56 211 ILE A O 1
ATOM 1622 N N . GLY A 1 212 ? 15.234 -17.531 -7.004 1 93.88 212 GLY A N 1
ATOM 1623 C CA . GLY A 1 212 ? 14.578 -16.359 -7.57 1 93.88 212 GLY A CA 1
ATOM 1624 C C . GLY A 1 212 ? 14.867 -16.188 -9.047 1 93.88 212 GLY A C 1
ATOM 1625 O O . GLY A 1 212 ? 13.938 -16.125 -9.859 1 93.88 212 GLY A O 1
ATOM 1626 N N . PRO A 1 213 ? 16.125 -16.188 -9.453 1 93.88 213 PRO A N 1
ATOM 1627 C CA . PRO A 1 213 ? 16.484 -15.875 -10.836 1 93.88 213 PRO A CA 1
ATOM 1628 C C . PRO A 1 213 ? 16.016 -16.938 -11.82 1 93.88 213 PRO A C 1
ATOM 1630 O O . PRO A 1 213 ? 15.969 -16.688 -13.031 1 93.88 213 PRO A O 1
ATOM 1633 N N . ILE A 1 214 ? 15.656 -18.094 -11.375 1 96.56 214 ILE A N 1
ATOM 1634 C CA . ILE A 1 214 ? 15.289 -19.156 -12.305 1 96.56 214 ILE A CA 1
ATOM 1635 C C . ILE A 1 214 ? 13.797 -19.469 -12.172 1 96.56 214 ILE A C 1
ATOM 1637 O O . ILE A 1 214 ? 13.297 -20.422 -12.773 1 96.56 214 ILE A O 1
ATOM 1641 N N . LEU A 1 215 ? 13.07 -18.672 -11.398 1 97.38 215 LEU A N 1
ATOM 1642 C CA . LEU A 1 215 ? 11.672 -18.938 -11.078 1 97.38 215 LEU A CA 1
ATOM 1643 C C . LEU A 1 215 ? 10.773 -17.812 -11.586 1 97.38 215 LEU A C 1
ATOM 1645 O O . LEU A 1 215 ? 9.695 -18.078 -12.133 1 97.38 215 LEU A O 1
ATOM 1649 N N . PHE A 1 216 ? 11.211 -16.562 -11.461 1 98.12 216 PHE A N 1
ATOM 1650 C CA . PHE A 1 216 ? 10.312 -15.414 -11.578 1 98.12 216 PHE A CA 1
ATOM 1651 C C . PHE A 1 216 ? 10.203 -14.969 -13.031 1 98.12 216 PHE A C 1
ATOM 1653 O O . PHE A 1 216 ? 11.164 -15.055 -13.797 1 98.12 216 PHE A O 1
ATOM 1660 N N . SER A 1 217 ? 9.062 -14.531 -13.398 1 98.69 217 SER A N 1
ATOM 1661 C CA . SER A 1 217 ? 8.711 -13.953 -14.695 1 98.69 217 SER A CA 1
ATOM 1662 C C . SER A 1 217 ? 7.992 -12.617 -14.523 1 98.69 217 SER A C 1
ATOM 1664 O O . SER A 1 217 ? 7.77 -12.164 -13.398 1 98.69 217 SER A O 1
ATOM 1666 N N . ASP A 1 218 ? 7.723 -11.922 -15.664 1 98.88 218 ASP A N 1
ATOM 1667 C CA . ASP A 1 218 ? 7.082 -10.609 -15.641 1 98.88 218 ASP A CA 1
ATOM 1668 C C . ASP A 1 218 ? 5.648 -10.688 -16.156 1 98.88 218 ASP A C 1
ATOM 1670 O O . ASP A 1 218 ? 5.363 -11.445 -17.094 1 98.88 218 ASP A O 1
ATOM 1674 N N . CYS A 1 219 ? 4.766 -9.906 -15.523 1 98.94 219 CYS A N 1
ATOM 1675 C CA . CYS A 1 219 ? 3.381 -9.867 -15.992 1 98.94 219 CYS A CA 1
ATOM 1676 C C . CYS A 1 219 ? 2.633 -8.688 -15.383 1 98.94 219 CYS A C 1
ATOM 1678 O O . CYS A 1 219 ? 3.051 -8.148 -14.359 1 98.94 219 CYS A O 1
ATOM 1680 N N . SER A 1 220 ? 1.67 -8.18 -16.062 1 98.94 220 SER A N 1
ATOM 1681 C CA . SER A 1 220 ? 0.617 -7.316 -15.539 1 98.94 220 SER A CA 1
ATOM 1682 C C . SER A 1 220 ? -0.761 -7.934 -15.758 1 98.94 220 SER A C 1
ATOM 1684 O O . SER A 1 220 ? -1.05 -8.461 -16.828 1 98.94 220 SER A O 1
ATOM 1686 N N . THR A 1 221 ? -1.555 -7.977 -14.75 1 98.94 221 THR A N 1
ATOM 1687 C CA . THR A 1 221 ? -2.898 -8.539 -14.82 1 98.94 221 THR A CA 1
ATOM 1688 C C . THR A 1 221 ? -3.926 -7.562 -14.258 1 98.94 221 THR A C 1
ATOM 1690 O O . THR A 1 221 ? -3.693 -6.93 -13.227 1 98.94 221 THR A O 1
ATOM 1693 N N . ALA A 1 222 ? -5.047 -7.395 -14.969 1 98.94 222 ALA A N 1
ATOM 1694 C CA . ALA A 1 222 ? -6.105 -6.48 -14.555 1 98.94 222 ALA A CA 1
ATOM 1695 C C . ALA A 1 222 ? -7.469 -7.164 -14.609 1 98.94 222 ALA A C 1
ATOM 1697 O O . ALA A 1 222 ? -7.738 -7.961 -15.508 1 98.94 222 ALA A O 1
ATOM 1698 N N . TYR A 1 223 ? -8.352 -6.914 -13.648 1 98.94 223 TYR A N 1
ATOM 1699 C CA . TYR A 1 223 ? -9.734 -7.363 -13.586 1 98.94 223 TYR A CA 1
ATOM 1700 C C . TYR A 1 223 ? -10.688 -6.18 -13.445 1 98.94 223 TYR A C 1
ATOM 1702 O O . TYR A 1 223 ? -10.297 -5.117 -12.953 1 98.94 223 TYR A O 1
ATOM 1710 N N . ILE A 1 224 ? -11.914 -6.316 -13.945 1 98.94 224 ILE A N 1
ATOM 1711 C CA . ILE A 1 224 ? -13.023 -5.453 -13.555 1 98.94 224 ILE A CA 1
ATOM 1712 C C . ILE A 1 224 ? -13.945 -6.199 -12.594 1 98.94 224 ILE A C 1
ATOM 1714 O O . ILE A 1 224 ? -14.398 -7.305 -12.898 1 98.94 224 ILE A O 1
ATOM 1718 N N . MET A 1 225 ? -14.188 -5.629 -11.438 1 98.88 225 MET A N 1
ATOM 1719 C CA . MET A 1 225 ? -15.102 -6.172 -10.438 1 98.88 225 MET A CA 1
ATOM 1720 C C . MET A 1 225 ? -16.281 -5.23 -10.219 1 98.88 225 MET A C 1
ATOM 1722 O O . MET A 1 225 ? -16.203 -4.039 -10.531 1 98.88 225 MET A O 1
ATOM 1726 N N . SER A 1 226 ? -17.344 -5.809 -9.688 1 98.12 226 SER A N 1
ATOM 1727 C CA . SER A 1 226 ? -18.562 -5.039 -9.477 1 98.12 226 SER A CA 1
ATOM 1728 C C . SER A 1 226 ? -19.312 -5.527 -8.242 1 98.12 226 SER A C 1
ATOM 1730 O O . SER A 1 226 ? -19.141 -6.676 -7.82 1 98.12 226 SER A O 1
ATOM 1732 N N . ASN A 1 227 ? -20.094 -4.543 -7.637 1 97.31 227 ASN A N 1
ATOM 1733 C CA . ASN A 1 227 ? -20.953 -4.961 -6.539 1 97.31 227 ASN A CA 1
ATOM 1734 C C . ASN A 1 227 ? -22.344 -5.371 -7.043 1 97.31 227 ASN A C 1
ATOM 1736 O O . ASN A 1 227 ? -23.25 -5.609 -6.246 1 97.31 227 ASN A O 1
ATOM 1740 N N . GLY A 1 228 ? -22.578 -5.328 -8.367 1 95.56 228 GLY A N 1
ATOM 1741 C CA . GLY A 1 228 ? -23.781 -5.848 -8.969 1 95.56 228 GLY A CA 1
ATOM 1742 C C . GLY A 1 228 ? -24.938 -4.855 -8.945 1 95.56 228 GLY A C 1
ATOM 1743 O O . GLY A 1 228 ? -25.984 -5.102 -9.531 1 95.56 228 GLY A O 1
ATOM 1744 N N . ILE A 1 229 ? -24.781 -3.738 -8.227 1 95.31 229 ILE A N 1
ATOM 1745 C CA . ILE A 1 229 ? -25.828 -2.721 -8.195 1 95.31 229 ILE A CA 1
ATOM 1746 C C . ILE A 1 229 ? -25.906 -2.021 -9.547 1 95.31 229 ILE A C 1
ATOM 1748 O O . ILE A 1 229 ? -24.891 -1.585 -10.094 1 95.31 229 ILE A O 1
ATOM 1752 N N . LYS A 1 230 ? -27.141 -1.984 -10.172 1 95.06 230 LYS A N 1
ATOM 1753 C CA . LYS A 1 230 ? -27.406 -1.419 -11.492 1 95.06 230 LYS A CA 1
ATOM 1754 C C . LYS A 1 230 ? -26.562 -2.1 -12.562 1 95.06 230 LYS A C 1
ATOM 1756 O O . LYS A 1 230 ? -25.891 -1.43 -13.352 1 95.06 230 LYS A O 1
ATOM 1761 N N . ARG A 1 231 ? -26.578 -3.369 -12.484 1 94 231 ARG A N 1
ATOM 1762 C CA . ARG A 1 231 ? -25.859 -4.164 -13.477 1 94 231 ARG A CA 1
ATOM 1763 C C . ARG A 1 231 ? -26.359 -3.863 -14.883 1 94 231 ARG A C 1
ATOM 1765 O O . ARG A 1 231 ? -27.578 -3.812 -15.117 1 94 231 ARG A O 1
ATOM 1772 N N . ARG A 1 232 ? -25.438 -3.656 -15.734 1 94.06 232 ARG A N 1
ATOM 1773 C CA . ARG A 1 232 ? -25.797 -3.434 -17.125 1 94.06 232 ARG A CA 1
ATOM 1774 C C . ARG A 1 232 ? -26 -4.754 -17.859 1 94.06 232 ARG A C 1
ATOM 1776 O O . ARG A 1 232 ? -25.391 -5.77 -17.5 1 94.06 232 ARG A O 1
ATOM 1783 N N . ASP A 1 233 ? -26.688 -4.727 -18.906 1 95.19 233 ASP A N 1
ATOM 1784 C CA . ASP A 1 233 ? -27.062 -5.941 -19.641 1 95.19 233 ASP A CA 1
ATOM 1785 C C . ASP A 1 233 ? -25.828 -6.656 -20.188 1 95.19 233 ASP A C 1
ATOM 1787 O O . ASP A 1 233 ? -25.781 -7.887 -20.219 1 95.19 233 ASP A O 1
ATOM 1791 N N . PHE A 1 234 ? -24.906 -5.875 -20.531 1 96.38 234 PHE A N 1
ATOM 1792 C CA . PHE A 1 234 ? -23.734 -6.473 -21.172 1 96.38 234 PHE A CA 1
ATOM 1793 C C . PHE A 1 234 ? -22.781 -7.047 -20.141 1 96.38 234 PHE A C 1
ATOM 1795 O O . PHE A 1 234 ? -21.875 -7.805 -20.484 1 96.38 234 PHE A O 1
ATOM 1802 N N . GLU A 1 235 ? -22.969 -6.754 -18.891 1 96.31 235 GLU A N 1
ATOM 1803 C CA . GLU A 1 235 ? -22.109 -7.258 -17.828 1 96.31 235 GLU A CA 1
ATOM 1804 C C . GLU A 1 235 ? -22.469 -8.695 -17.453 1 96.31 235 GLU A C 1
ATOM 1806 O O . GLU A 1 235 ? -23.484 -8.938 -16.812 1 96.31 235 GLU A O 1
ATOM 1811 N N . LYS A 1 236 ? -21.609 -9.594 -17.875 1 94.81 236 LYS A N 1
ATOM 1812 C CA . LYS A 1 236 ? -21.766 -11.016 -17.594 1 94.81 236 LYS A CA 1
ATOM 1813 C C . LYS A 1 236 ? -20.688 -11.5 -16.625 1 94.81 236 LYS A C 1
ATOM 1815 O O . LYS A 1 236 ? -19.562 -11.797 -17.047 1 94.81 236 LYS A O 1
ATOM 1820 N N . PRO A 1 237 ? -21.047 -11.711 -15.398 1 96.12 237 PRO A N 1
ATOM 1821 C CA . PRO A 1 237 ? -20.047 -12.125 -14.422 1 96.12 237 PRO A CA 1
ATOM 1822 C C . PRO A 1 237 ? -19.438 -13.484 -14.742 1 96.12 237 PRO A C 1
ATOM 1824 O O . PRO A 1 237 ? -20.141 -14.391 -15.203 1 96.12 237 PRO A O 1
ATOM 1827 N N . ILE A 1 238 ? -18.172 -13.578 -14.492 1 97.06 238 ILE A N 1
ATOM 1828 C CA . ILE A 1 238 ? -17.469 -14.844 -14.641 1 97.06 238 ILE A CA 1
ATOM 1829 C C . ILE A 1 238 ? -17.453 -15.594 -13.305 1 97.06 238 ILE A C 1
ATOM 1831 O O . ILE A 1 238 ? -17.781 -16.781 -13.258 1 97.06 238 ILE A O 1
ATOM 1835 N N . TYR A 1 239 ? -17.125 -14.891 -12.242 1 97.25 239 TYR A N 1
ATOM 1836 C CA . TYR A 1 239 ? -17.125 -15.414 -10.883 1 97.25 239 TYR A CA 1
ATOM 1837 C C . TYR A 1 239 ? -17.906 -14.5 -9.945 1 97.25 239 TYR A C 1
ATOM 1839 O O . TYR A 1 239 ? -17.969 -13.281 -10.172 1 97.25 239 TYR A O 1
ATOM 1847 N N . GLN A 1 240 ? -18.516 -15.086 -8.977 1 96.75 240 GLN A N 1
ATOM 1848 C CA . GLN A 1 240 ? -18.875 -14.383 -7.746 1 96.75 240 GLN A CA 1
ATOM 1849 C C . GLN A 1 240 ? -17.828 -14.594 -6.664 1 96.75 240 GLN A C 1
ATOM 1851 O O . GLN A 1 240 ? -17.328 -15.703 -6.484 1 96.75 240 GLN A O 1
ATOM 1856 N N . VAL A 1 241 ? -17.391 -13.547 -6.074 1 97.56 241 VAL A N 1
ATOM 1857 C CA . VAL A 1 241 ? -16.531 -13.656 -4.91 1 97.56 241 VAL A CA 1
ATOM 1858 C C . VAL A 1 241 ? -17.375 -13.812 -3.646 1 97.56 241 VAL A C 1
ATOM 1860 O O . VAL A 1 241 ? -18.078 -12.891 -3.248 1 97.56 241 VAL A O 1
ATOM 1863 N N . MET A 1 242 ? -17.219 -14.953 -3.01 1 95.44 242 MET A N 1
ATOM 1864 C CA . MET A 1 242 ? -18.141 -15.312 -1.937 1 95.44 242 MET A CA 1
ATOM 1865 C C . MET A 1 242 ? -17.578 -14.914 -0.578 1 95.44 242 MET A C 1
ATOM 1867 O O . MET A 1 242 ? -18.328 -14.625 0.35 1 95.44 242 MET A O 1
ATOM 1871 N N . ASN A 1 243 ? -16.328 -14.953 -0.457 1 95.62 243 ASN A N 1
ATOM 1872 C CA . ASN A 1 243 ? -15.633 -14.625 0.781 1 95.62 243 ASN A CA 1
ATOM 1873 C C . ASN A 1 243 ? -14.125 -14.531 0.563 1 95.62 243 ASN A C 1
ATOM 1875 O O . ASN A 1 243 ? -13.617 -14.953 -0.476 1 95.62 243 ASN A O 1
ATOM 1879 N N . CYS A 1 244 ? -13.438 -13.859 1.44 1 97.19 244 CYS A N 1
ATOM 1880 C CA . CYS A 1 244 ? -11.984 -13.766 1.451 1 97.19 244 CYS A CA 1
ATOM 1881 C C . CYS A 1 244 ? -11.438 -13.977 2.857 1 97.19 244 CYS A C 1
ATOM 1883 O O . CYS A 1 244 ? -12.156 -13.789 3.842 1 97.19 244 CYS A O 1
ATOM 1885 N N . LYS A 1 245 ? -10.172 -14.359 2.887 1 95.62 245 LYS A N 1
ATOM 1886 C CA . LYS A 1 245 ? -9.492 -14.586 4.16 1 95.62 245 LYS A CA 1
ATOM 1887 C C . LYS A 1 245 ? -8.023 -14.18 4.086 1 95.62 245 LYS A C 1
ATOM 1889 O O . LYS A 1 245 ? -7.375 -14.375 3.057 1 95.62 245 LYS A O 1
ATOM 1894 N N . HIS A 1 246 ? -7.535 -13.625 5.176 1 97.81 246 HIS A N 1
ATOM 1895 C CA . HIS A 1 246 ? -6.125 -13.328 5.402 1 97.81 246 HIS A CA 1
ATOM 1896 C C . HIS A 1 246 ? -5.617 -13.992 6.676 1 97.81 246 HIS A C 1
ATOM 1898 O O . HIS A 1 246 ? -6.359 -14.117 7.652 1 97.81 246 HIS A O 1
ATOM 1904 N N . ALA A 1 247 ? -4.359 -14.438 6.652 1 97.75 247 ALA A N 1
ATOM 1905 C CA . ALA A 1 247 ? -3.729 -14.922 7.875 1 97.75 247 ALA A CA 1
ATOM 1906 C C . ALA A 1 247 ? -2.207 -14.828 7.781 1 97.75 247 ALA A C 1
ATOM 1908 O O . ALA A 1 247 ? -1.638 -14.938 6.695 1 97.75 247 ALA A O 1
ATOM 1909 N N . LEU A 1 248 ? -1.617 -14.633 8.961 1 97.88 248 LEU A N 1
ATOM 1910 C CA . LEU A 1 248 ? -0.173 -14.797 9.086 1 97.88 248 LEU A CA 1
ATOM 1911 C C . LEU A 1 248 ? 0.169 -16.156 9.703 1 97.88 248 LEU A C 1
ATOM 1913 O O . LEU A 1 248 ? -0.494 -16.594 10.633 1 97.88 248 LEU A O 1
ATOM 1917 N N . LEU A 1 249 ? 1.116 -16.844 9.07 1 97.81 249 LEU A N 1
ATOM 1918 C CA . LEU A 1 249 ? 1.604 -18.078 9.688 1 97.81 249 LEU A CA 1
ATOM 1919 C C . LEU A 1 249 ? 2.645 -17.766 10.758 1 97.81 249 LEU A C 1
ATOM 1921 O O . LEU A 1 249 ? 3.594 -17.031 10.516 1 97.81 249 LEU A O 1
ATOM 1925 N N . PRO A 1 250 ? 2.506 -18.375 11.938 1 95.75 250 PRO A N 1
ATOM 1926 C CA . PRO A 1 250 ? 3.418 -18.078 13.047 1 95.75 250 PRO A CA 1
ATOM 1927 C C . PRO A 1 250 ? 4.836 -18.578 12.789 1 95.75 250 PRO A C 1
ATOM 1929 O O . PRO A 1 250 ? 5.02 -19.672 12.258 1 95.75 250 PRO A O 1
ATOM 1932 N N . GLY A 1 251 ? 5.832 -17.797 13.141 1 95.81 251 GLY A N 1
ATOM 1933 C CA . GLY A 1 251 ? 7.219 -18.219 13.133 1 95.81 251 GLY A CA 1
ATOM 1934 C C . GLY A 1 251 ? 7.805 -18.328 11.734 1 95.81 251 GLY A C 1
ATOM 1935 O O . GLY A 1 251 ? 8.734 -19.109 11.508 1 95.81 251 GLY A O 1
ATOM 1936 N N . THR A 1 252 ? 7.25 -17.594 10.742 1 97.44 252 THR A N 1
ATOM 1937 C CA . THR A 1 252 ? 7.688 -17.781 9.367 1 97.44 252 THR A CA 1
ATOM 1938 C C . THR A 1 252 ? 8.227 -16.469 8.789 1 97.44 252 THR A C 1
ATOM 1940 O O . THR A 1 252 ? 8.305 -16.312 7.566 1 97.44 252 THR A O 1
ATOM 1943 N N . GLU A 1 253 ? 8.664 -15.531 9.586 1 95.38 253 GLU A N 1
ATOM 1944 C CA . GLU A 1 253 ? 8.984 -14.156 9.211 1 95.38 253 GLU A CA 1
ATOM 1945 C C . GLU A 1 253 ? 10.125 -14.117 8.195 1 95.38 253 GLU A C 1
ATOM 1947 O O . GLU A 1 253 ? 10.172 -13.227 7.348 1 95.38 253 GLU A O 1
ATOM 1952 N N . ASP A 1 254 ? 10.938 -15.148 8.227 1 95.62 254 ASP A N 1
ATOM 1953 C CA . ASP A 1 254 ? 12.148 -15.078 7.414 1 95.62 254 ASP A CA 1
ATOM 1954 C C . ASP A 1 254 ? 12.109 -16.094 6.281 1 95.62 254 ASP A C 1
ATOM 1956 O O . ASP A 1 254 ? 13.062 -16.219 5.512 1 95.62 254 ASP A O 1
ATOM 1960 N N . GLU A 1 255 ? 11.008 -16.812 6.137 1 97.38 255 GLU A N 1
ATOM 1961 C CA . GLU A 1 255 ? 10.977 -17.938 5.203 1 97.38 255 GLU A CA 1
ATOM 1962 C C . GLU A 1 255 ? 10.828 -17.438 3.764 1 97.38 255 GLU A C 1
ATOM 1964 O O . GLU A 1 255 ? 11.305 -18.094 2.83 1 97.38 255 GLU A O 1
ATOM 1969 N N . ILE A 1 256 ? 10.07 -16.422 3.584 1 97.75 256 ILE A N 1
ATOM 1970 C CA . ILE A 1 256 ? 9.961 -15.711 2.316 1 97.75 256 ILE A CA 1
ATOM 1971 C C . ILE A 1 256 ? 10.141 -14.211 2.555 1 97.75 256 ILE A C 1
ATOM 1973 O O . ILE A 1 256 ? 9.398 -13.609 3.338 1 97.75 256 ILE A O 1
ATOM 1977 N N . THR A 1 257 ? 11.117 -13.609 1.919 1 97.38 257 THR A N 1
ATOM 1978 C CA . THR A 1 257 ? 11.312 -12.172 1.985 1 97.38 257 THR A CA 1
ATOM 1979 C C . THR A 1 257 ? 11.648 -11.602 0.609 1 97.38 257 THR A C 1
ATOM 1981 O O . THR A 1 257 ? 12.117 -12.336 -0.269 1 97.38 257 THR A O 1
ATOM 1984 N N . PHE A 1 258 ? 11.367 -10.398 0.325 1 97.38 258 PHE A N 1
ATOM 1985 C CA . PHE A 1 258 ? 11.672 -9.617 -0.866 1 97.38 258 PHE A CA 1
ATOM 1986 C C . PHE A 1 258 ? 11.93 -8.156 -0.504 1 97.38 258 PHE A C 1
ATOM 1988 O O . PHE A 1 258 ? 11.109 -7.285 -0.8 1 97.38 258 PHE A O 1
ATOM 1995 N N . ASN A 1 259 ? 13.156 -7.844 0.06 1 96.81 259 ASN A N 1
ATOM 1996 C CA . ASN A 1 259 ? 13.445 -6.57 0.714 1 96.81 259 ASN A CA 1
ATOM 1997 C C . ASN A 1 259 ? 14.312 -5.672 -0.159 1 96.81 259 ASN A C 1
ATOM 1999 O O . ASN A 1 259 ? 15.023 -6.156 -1.038 1 96.81 259 ASN A O 1
ATOM 2003 N N . ILE A 1 260 ? 14.25 -4.465 0.162 1 96.88 260 ILE A N 1
ATOM 2004 C CA . ILE A 1 260 ? 14.898 -3.428 -0.636 1 96.88 260 ILE A CA 1
ATOM 2005 C C . ILE A 1 260 ? 16.422 -3.553 -0.509 1 96.88 260 ILE A C 1
ATOM 2007 O O . ILE A 1 260 ? 16.922 -4.039 0.505 1 96.88 260 ILE A O 1
ATOM 2011 N N . ASP A 1 261 ? 17.109 -3.115 -1.511 1 98.06 261 ASP A N 1
ATOM 2012 C CA . ASP A 1 261 ? 18.562 -3.092 -1.646 1 98.06 261 ASP A CA 1
ATOM 2013 C C . ASP A 1 261 ? 19 -2.02 -2.639 1 98.06 261 ASP A C 1
ATOM 2015 O O . ASP A 1 261 ? 18.219 -1.592 -3.488 1 98.06 261 ASP A O 1
ATOM 2019 N N . VAL A 1 262 ? 20.266 -1.601 -2.588 1 98.12 262 VAL A N 1
ATOM 2020 C CA . VAL A 1 262 ? 20.797 -0.594 -3.506 1 98.12 262 VAL A CA 1
ATOM 2021 C C . VAL A 1 262 ? 20.688 -1.101 -4.941 1 98.12 262 VAL A C 1
ATOM 2023 O O . VAL A 1 262 ? 20.594 -0.308 -5.883 1 98.12 262 VAL A O 1
ATOM 2026 N N . THR A 1 263 ? 20.609 -2.432 -5.105 1 98.12 263 THR A N 1
ATOM 2027 C CA . THR A 1 263 ? 20.516 -3 -6.445 1 98.12 263 THR A CA 1
ATOM 2028 C C . THR A 1 263 ? 19.094 -3.48 -6.738 1 98.12 263 THR A C 1
ATOM 2030 O O . THR A 1 263 ? 18.891 -4.352 -7.582 1 98.12 263 THR A O 1
ATOM 2033 N N . GLY A 1 264 ? 18.109 -2.977 -6.047 1 97.25 264 GLY A N 1
ATOM 2034 C CA . GLY A 1 264 ? 16.719 -3.297 -6.293 1 97.25 264 GLY A CA 1
ATOM 2035 C C . GLY A 1 264 ? 16.047 -4 -5.125 1 97.25 264 GLY A C 1
ATOM 2036 O O . GLY A 1 264 ? 15.641 -3.359 -4.156 1 97.25 264 GLY A O 1
ATOM 2037 N N . TYR A 1 265 ? 15.867 -5.32 -5.227 1 96.94 265 TYR A N 1
ATOM 2038 C CA . TYR A 1 265 ? 15.25 -6.164 -4.207 1 96.94 265 TYR A CA 1
ATOM 2039 C C . TYR A 1 265 ? 15.961 -7.512 -4.117 1 96.94 265 TYR A C 1
ATOM 2041 O O . TYR A 1 265 ? 16.453 -8.031 -5.121 1 96.94 265 TYR A O 1
ATOM 2049 N N . LYS A 1 266 ? 15.961 -8.031 -2.898 1 96.88 266 LYS A N 1
ATOM 2050 C CA . LYS A 1 266 ? 16.578 -9.336 -2.656 1 96.88 266 LYS A CA 1
ATOM 2051 C C . LYS A 1 266 ? 15.523 -10.367 -2.242 1 96.88 266 LYS A C 1
ATOM 2053 O O . LYS A 1 266 ? 14.836 -10.188 -1.239 1 96.88 266 LYS A O 1
ATOM 2058 N N . SER A 1 267 ? 15.484 -11.406 -3.027 1 95.75 267 SER A N 1
ATOM 2059 C CA . SER A 1 267 ? 14.508 -12.453 -2.736 1 95.75 267 SER A CA 1
ATOM 2060 C C . SER A 1 267 ? 15.133 -13.578 -1.915 1 95.75 267 SER A C 1
ATOM 2062 O O . SER A 1 267 ? 16.266 -14 -2.18 1 95.75 267 SER A O 1
ATOM 2064 N N . VAL A 1 268 ? 14.391 -13.992 -0.935 1 94.75 268 VAL A N 1
ATOM 2065 C CA . VAL A 1 268 ? 14.727 -15.18 -0.151 1 94.75 268 VAL A CA 1
ATOM 2066 C C . VAL A 1 268 ? 13.516 -16.109 -0.08 1 94.75 268 VAL A C 1
ATOM 2068 O O . VAL A 1 268 ? 12.414 -15.672 0.26 1 94.75 268 VAL A O 1
ATOM 2071 N N . VAL A 1 269 ? 13.703 -17.328 -0.485 1 94.81 269 VAL A N 1
ATOM 2072 C CA . VAL A 1 269 ? 12.742 -18.406 -0.302 1 94.81 269 VAL A CA 1
ATOM 2073 C C . VAL A 1 269 ? 13.438 -19.625 0.326 1 94.81 269 VAL A C 1
ATOM 2075 O O . VAL A 1 269 ? 14.211 -20.312 -0.338 1 94.81 269 VAL A O 1
ATOM 2078 N N . SER A 1 270 ? 13.102 -19.859 1.579 1 95.06 270 SER A N 1
ATOM 2079 C CA . SER A 1 270 ? 13.797 -20.938 2.271 1 95.06 270 SER A CA 1
ATOM 2080 C C . SER A 1 270 ? 13.297 -22.312 1.81 1 95.06 270 SER A C 1
ATOM 2082 O O . SER A 1 270 ? 12.195 -22.422 1.271 1 95.06 270 SER A O 1
ATOM 2084 N N . LYS A 1 271 ? 14.047 -23.375 2.041 1 93.44 271 LYS A N 1
ATOM 2085 C CA . LYS A 1 271 ? 13.719 -24.75 1.66 1 93.44 271 LYS A CA 1
ATOM 2086 C C . LYS A 1 271 ? 12.539 -25.281 2.48 1 93.44 271 LYS A C 1
ATOM 2088 O O . LYS A 1 271 ? 11.938 -26.297 2.125 1 93.44 271 LYS A O 1
ATOM 2093 N N . LYS A 1 272 ? 12.172 -24.531 3.535 1 96 272 LYS A N 1
ATOM 2094 C CA . LYS A 1 272 ? 11.109 -24.969 4.43 1 96 272 LYS A CA 1
ATOM 2095 C C . LYS A 1 272 ? 9.734 -24.594 3.875 1 96 272 LYS A C 1
ATOM 2097 O O . LYS A 1 272 ? 8.711 -25.109 4.32 1 96 272 LYS A O 1
ATOM 2102 N N . VAL A 1 273 ? 9.703 -23.734 2.934 1 96.81 273 VAL A N 1
ATOM 2103 C CA . VAL A 1 273 ? 8.469 -23.094 2.504 1 96.81 273 VAL A CA 1
ATOM 2104 C C . VAL A 1 273 ? 7.473 -24.141 2.016 1 96.81 273 VAL A C 1
ATOM 2106 O O . VAL A 1 273 ? 6.301 -24.125 2.398 1 96.81 273 VAL A O 1
ATOM 2109 N N . PRO A 1 274 ? 7.91 -25.203 1.207 1 96.81 274 PRO A N 1
ATOM 2110 C CA . PRO A 1 274 ? 6.941 -26.203 0.777 1 96.81 274 PRO A CA 1
ATOM 2111 C C . PRO A 1 274 ? 6.328 -26.969 1.947 1 96.81 274 PRO A C 1
ATOM 2113 O O . PRO A 1 274 ? 5.117 -27.203 1.972 1 96.81 274 PRO A O 1
ATOM 2116 N N . PHE A 1 275 ? 7.098 -27.234 2.889 1 97 275 PHE A N 1
ATOM 2117 C CA . PHE A 1 275 ? 6.637 -27.984 4.051 1 97 275 PHE A CA 1
ATOM 2118 C C . PHE A 1 275 ? 5.68 -27.156 4.891 1 97 275 PHE A C 1
ATOM 2120 O O . PHE A 1 275 ? 4.625 -27.641 5.309 1 97 275 PHE A O 1
ATOM 2127 N N . VAL A 1 276 ? 6.047 -25.906 5.082 1 97.62 276 VAL A N 1
ATOM 2128 C CA . VAL A 1 276 ? 5.227 -25 5.871 1 97.62 276 VAL A CA 1
ATOM 2129 C C . VAL A 1 276 ? 3.877 -24.797 5.191 1 97.62 276 VAL A C 1
ATOM 2131 O O . VAL A 1 276 ? 2.83 -24.859 5.84 1 97.62 276 VAL A O 1
ATOM 2134 N N . CYS A 1 277 ? 3.885 -24.594 3.904 1 96.5 277 CYS A N 1
ATOM 2135 C CA . CYS A 1 277 ? 2.666 -24.359 3.137 1 96.5 277 CYS A CA 1
ATOM 2136 C C . CYS A 1 277 ? 1.775 -25.609 3.148 1 96.5 277 CYS A C 1
ATOM 2138 O O . CYS A 1 277 ? 0.565 -25.5 3.355 1 96.5 277 CYS A O 1
ATOM 2140 N N . GLY A 1 278 ? 2.393 -26.781 2.938 1 97.56 278 GLY A N 1
ATOM 2141 C CA . GLY A 1 278 ? 1.64 -28.016 2.971 1 97.56 278 GLY A CA 1
ATOM 2142 C C . GLY A 1 278 ? 0.971 -28.281 4.309 1 97.56 278 GLY A C 1
ATOM 2143 O O . GLY A 1 278 ? -0.177 -28.719 4.359 1 97.56 278 GLY A O 1
ATOM 2144 N N . ALA A 1 279 ? 1.64 -27.922 5.336 1 97.75 279 ALA A N 1
ATOM 2145 C CA . ALA A 1 279 ? 1.124 -28.156 6.684 1 97.75 279 ALA A CA 1
ATOM 2146 C C . ALA A 1 279 ? 0.006 -27.188 7.023 1 97.75 279 ALA A C 1
ATOM 2148 O O . ALA A 1 279 ? -0.934 -27.531 7.742 1 97.75 279 ALA A O 1
ATOM 2149 N N . ALA A 1 280 ? 0.073 -26 6.477 1 97.5 280 ALA A N 1
ATOM 2150 C CA . ALA A 1 280 ? -0.825 -24.938 6.895 1 97.5 280 ALA A CA 1
ATOM 2151 C C . ALA A 1 280 ? -2.123 -24.969 6.094 1 97.5 280 ALA A C 1
ATOM 2153 O O . ALA A 1 280 ? -3.17 -24.531 6.582 1 97.5 280 ALA A O 1
ATOM 2154 N N . ILE A 1 281 ? -2.121 -25.5 4.914 1 97.81 281 ILE A N 1
ATOM 2155 C CA . ILE A 1 281 ? -3.199 -25.297 3.953 1 97.81 281 ILE A CA 1
ATOM 2156 C C . ILE A 1 281 ? -4.469 -25.984 4.445 1 97.81 281 ILE A C 1
ATOM 2158 O O . ILE A 1 281 ? -5.57 -25.453 4.305 1 97.81 281 ILE A O 1
ATOM 2162 N N . GLY A 1 282 ? -4.391 -27.172 4.98 1 97 282 GLY A N 1
ATOM 2163 C CA . GLY A 1 282 ? -5.551 -27.906 5.438 1 97 282 GLY A CA 1
ATOM 2164 C C . GLY A 1 282 ? -6.336 -27.188 6.516 1 97 282 GLY A C 1
ATOM 2165 O O . GLY A 1 282 ? -7.52 -26.891 6.336 1 97 282 GLY A O 1
ATOM 2166 N N . PRO A 1 283 ? -5.68 -26.891 7.629 1 96.62 283 PRO A N 1
ATOM 2167 C CA . PRO A 1 283 ? -6.348 -26.156 8.711 1 96.62 283 PRO A CA 1
ATOM 2168 C C . PRO A 1 283 ? -6.918 -24.828 8.25 1 96.62 283 PRO A C 1
ATOM 2170 O O . PRO A 1 283 ? -8.023 -24.453 8.648 1 96.62 283 PRO A O 1
ATOM 2173 N N . LEU A 1 284 ? -6.227 -24.109 7.422 1 96.88 284 LEU A N 1
ATOM 2174 C CA . LEU A 1 284 ? -6.688 -22.812 6.934 1 96.88 284 LEU A CA 1
ATOM 2175 C C . LEU A 1 284 ? -7.938 -22.969 6.074 1 96.88 284 LEU A C 1
ATOM 2177 O O . LEU A 1 284 ? -8.883 -22.188 6.203 1 96.88 284 LEU A O 1
ATOM 2181 N N . PHE A 1 285 ? -7.902 -24.047 5.25 1 97.19 285 PHE A N 1
ATOM 2182 C CA . PHE A 1 285 ? -9.047 -24.328 4.395 1 97.19 285 PHE A CA 1
ATOM 2183 C C . PHE A 1 285 ? -10.281 -24.641 5.23 1 97.19 285 PHE A C 1
ATOM 2185 O O . PHE A 1 285 ? -11.352 -24.078 4.996 1 97.19 285 PHE A O 1
ATOM 2192 N N . GLN A 1 286 ? -10.141 -25.422 6.211 1 96.31 286 GLN A N 1
ATOM 2193 C CA . GLN A 1 286 ? -11.258 -25.812 7.062 1 96.31 286 GLN A CA 1
ATOM 2194 C C . GLN A 1 286 ? -11.852 -24.609 7.789 1 96.31 286 GLN A C 1
ATOM 2196 O O . GLN A 1 286 ? -13.07 -24.406 7.785 1 96.31 286 GLN A O 1
ATOM 2201 N N . GLU A 1 287 ? -11.031 -23.797 8.336 1 94.56 287 GLU A N 1
ATOM 2202 C CA . GLU A 1 287 ? -11.484 -22.625 9.062 1 94.56 287 GLU A CA 1
ATOM 2203 C C . GLU A 1 287 ? -12.18 -21.625 8.133 1 94.56 287 GLU A C 1
ATOM 2205 O O . GLU A 1 287 ? -13.219 -21.062 8.484 1 94.56 287 GLU A O 1
ATOM 2210 N N . PHE A 1 288 ? -11.609 -21.531 7.023 1 96.5 288 PHE A N 1
ATOM 2211 C CA . PHE A 1 288 ? -12.133 -20.594 6.039 1 96.5 288 PHE A CA 1
ATOM 2212 C C . PHE A 1 288 ? -13.531 -21 5.594 1 96.5 288 PHE A C 1
ATOM 2214 O O . PHE A 1 288 ? -14.445 -20.172 5.574 1 96.5 288 PHE A O 1
ATOM 2221 N N . LEU A 1 289 ? -13.711 -22.219 5.27 1 95.44 289 LEU A N 1
ATOM 2222 C CA . LEU A 1 289 ? -15.008 -22.688 4.777 1 95.44 289 LEU A CA 1
ATOM 2223 C C . LEU A 1 289 ? -16.047 -22.656 5.887 1 95.44 289 LEU A C 1
ATOM 2225 O O . LEU A 1 289 ? -17.219 -22.359 5.633 1 95.44 289 LEU A O 1
ATOM 2229 N N . LYS A 1 290 ? -15.633 -22.906 7.086 1 92.12 290 LYS A N 1
ATOM 2230 C CA . LYS A 1 290 ? -16.547 -22.844 8.219 1 92.12 290 LYS A CA 1
ATOM 2231 C C . LYS A 1 290 ? -17.094 -21.438 8.422 1 92.12 290 LYS A C 1
ATOM 2233 O O . LYS A 1 290 ? -18.203 -21.25 8.906 1 92.12 290 LYS A O 1
ATOM 2238 N N . ARG A 1 291 ? -16.344 -20.453 7.996 1 89 291 ARG A N 1
ATOM 2239 C CA . ARG A 1 291 ? -16.719 -19.062 8.195 1 89 291 ARG A CA 1
ATOM 2240 C C . ARG A 1 291 ? -17.344 -18.469 6.93 1 89 291 ARG A C 1
ATOM 2242 O O . ARG A 1 291 ? -17.578 -17.266 6.844 1 89 291 ARG A O 1
ATOM 2249 N N . THR A 1 292 ? -17.547 -19.344 5.953 1 91.38 292 THR A N 1
ATOM 2250 C CA . THR A 1 292 ? -18.172 -18.906 4.707 1 91.38 292 THR A CA 1
ATOM 2251 C C . THR A 1 292 ? -19.609 -19.375 4.641 1 91.38 292 THR A C 1
ATOM 2253 O O . THR A 1 292 ? -19.891 -20.547 4.379 1 91.38 292 THR A O 1
ATOM 2256 N N . PRO A 1 293 ? -20.516 -18.531 4.941 1 81.88 293 PRO A N 1
ATOM 2257 C CA . PRO A 1 293 ? -21.922 -18.938 5.094 1 81.88 293 PRO A CA 1
ATOM 2258 C C . PRO A 1 293 ? -22.453 -19.688 3.869 1 81.88 293 PRO A C 1
ATOM 2260 O O . PRO A 1 293 ? -23.203 -20.656 4.012 1 81.88 293 PRO A O 1
ATOM 2263 N N . GLU A 1 294 ? -22.062 -19.406 2.686 1 81.69 294 GLU A N 1
ATOM 2264 C CA . GLU A 1 294 ? -22.625 -19.969 1.462 1 81.69 294 GLU A CA 1
ATOM 2265 C C . GLU A 1 294 ? -21.812 -21.172 0.984 1 81.69 294 GLU A C 1
ATOM 2267 O O . GLU A 1 294 ? -22.125 -21.75 -0.062 1 81.69 294 GLU A O 1
ATOM 2272 N N . ALA A 1 295 ? -20.938 -21.578 1.821 1 86.88 295 ALA A N 1
ATOM 2273 C CA . ALA A 1 295 ? -20.109 -22.703 1.41 1 86.88 295 ALA A CA 1
ATOM 2274 C C . ALA A 1 295 ? -20.906 -24 1.453 1 86.88 295 ALA A C 1
ATOM 2276 O O . ALA A 1 295 ? -21.656 -24.25 2.402 1 86.88 295 ALA A O 1
ATOM 2277 N N . PRO A 1 296 ? -20.672 -24.828 0.393 1 83.62 296 PRO A N 1
ATOM 2278 C CA . PRO A 1 296 ? -21.312 -26.141 0.453 1 83.62 296 PRO A CA 1
ATOM 2279 C C . PRO A 1 296 ? -20.703 -27.047 1.533 1 83.62 296 PRO A C 1
ATOM 2281 O O . PRO A 1 296 ? -19.5 -27.016 1.77 1 83.62 296 PRO A O 1
ATOM 2284 N N . ASN A 1 297 ? -21.484 -27.828 2.09 1 80.38 297 ASN A N 1
ATOM 2285 C CA . ASN A 1 297 ? -21.047 -28.797 3.082 1 80.38 297 ASN A CA 1
ATOM 2286 C C . ASN A 1 297 ? -20.172 -28.156 4.152 1 80.38 297 ASN A C 1
ATOM 2288 O O . ASN A 1 297 ? -19.094 -28.672 4.473 1 80.38 297 ASN A O 1
ATOM 2292 N N . HIS A 1 298 ? -20.5 -27.047 4.602 1 79.25 298 HIS A N 1
ATOM 2293 C CA . HIS A 1 298 ? -19.75 -26.234 5.562 1 79.25 298 HIS A CA 1
ATOM 2294 C C . HIS A 1 298 ? -19.422 -27.031 6.812 1 79.25 298 HIS A C 1
ATOM 2296 O O . HIS A 1 298 ? -18.438 -26.75 7.492 1 79.25 298 HIS A O 1
ATOM 2302 N N . ASP A 1 299 ? -20.031 -28.078 7.051 1 82.56 299 ASP A N 1
ATOM 2303 C CA . ASP A 1 299 ? -19.781 -28.859 8.258 1 82.56 299 ASP A CA 1
ATOM 2304 C C . ASP A 1 299 ? -18.672 -29.875 8.031 1 82.56 299 ASP A C 1
ATOM 2306 O O . ASP A 1 299 ? -18.016 -30.312 8.984 1 82.56 299 ASP A O 1
ATOM 2310 N N . GLU A 1 300 ? -18.438 -30.281 6.852 1 86.19 300 GLU A N 1
ATOM 2311 C CA . GLU A 1 300 ? -17.391 -31.234 6.477 1 86.19 300 GLU A CA 1
ATOM 2312 C C . GLU A 1 300 ? -16.797 -30.891 5.113 1 86.19 300 GLU A C 1
ATOM 2314 O O . GLU A 1 300 ? -16.953 -31.656 4.156 1 86.19 300 GLU A O 1
ATOM 2319 N N . PRO A 1 301 ? -16.109 -29.828 5.152 1 90.12 301 PRO A N 1
ATOM 2320 C CA . PRO A 1 301 ? -15.633 -29.391 3.836 1 90.12 301 PRO A CA 1
ATOM 2321 C C . PRO A 1 301 ? -14.617 -30.359 3.236 1 90.12 301 PRO A C 1
ATOM 2323 O O . PRO A 1 301 ? -13.648 -30.75 3.902 1 90.12 301 PRO A O 1
ATOM 2326 N N . ASP A 1 302 ? -14.844 -30.859 2.074 1 95.19 302 ASP A N 1
ATOM 2327 C CA . ASP A 1 302 ? -13.93 -31.688 1.295 1 95.19 302 ASP A CA 1
ATOM 2328 C C . ASP A 1 302 ? -13.227 -30.875 0.213 1 95.19 302 ASP A C 1
ATOM 2330 O O . ASP A 1 302 ? -13.859 -30.438 -0.749 1 95.19 302 ASP A O 1
ATOM 2334 N N . PRO A 1 303 ? -11.891 -30.719 0.383 1 97.44 303 PRO A N 1
ATOM 2335 C CA . PRO A 1 303 ? -11.172 -29.906 -0.598 1 97.44 303 PRO A CA 1
ATOM 2336 C C . PRO A 1 303 ? -11.344 -30.406 -2.027 1 97.44 303 PRO A C 1
ATOM 2338 O O . PRO A 1 303 ? -11.195 -29.641 -2.98 1 97.44 303 PRO A O 1
ATOM 2341 N N . ARG A 1 304 ? -11.727 -31.641 -2.215 1 97.25 304 ARG A N 1
ATOM 2342 C CA . ARG A 1 304 ? -11.82 -32.25 -3.539 1 97.25 304 ARG A CA 1
ATOM 2343 C C . ARG A 1 304 ? -13.086 -31.797 -4.262 1 97.25 304 ARG A C 1
ATOM 2345 O O . ARG A 1 304 ? -13.234 -32.031 -5.465 1 97.25 304 ARG A O 1
ATOM 2352 N N . GLN A 1 305 ? -13.93 -31.094 -3.604 1 96.12 305 GLN A N 1
ATOM 2353 C CA . GLN A 1 305 ? -15.164 -30.594 -4.207 1 96.12 305 GLN A CA 1
ATOM 2354 C C . GLN A 1 305 ? -14.914 -29.281 -4.941 1 96.12 305 GLN A C 1
ATOM 2356 O O . GLN A 1 305 ? -15.805 -28.766 -5.621 1 96.12 305 GLN A O 1
ATOM 2361 N N . PHE A 1 306 ? -13.719 -28.766 -4.867 1 97.38 306 PHE A N 1
ATOM 2362 C CA . PHE A 1 306 ? -13.375 -27.469 -5.449 1 97.38 306 PHE A CA 1
ATOM 2363 C C . PHE A 1 306 ? -12.32 -27.625 -6.543 1 97.38 306 PHE A C 1
ATOM 2365 O O . PHE A 1 306 ? -11.516 -28.562 -6.504 1 97.38 306 PHE A O 1
ATOM 2372 N N . ASP A 1 307 ? -12.391 -26.781 -7.566 1 98.38 307 ASP A N 1
ATOM 2373 C CA . ASP A 1 307 ? -11.156 -26.453 -8.273 1 98.38 307 ASP A CA 1
ATOM 2374 C C . ASP A 1 307 ? -10.273 -25.516 -7.445 1 98.38 307 ASP A C 1
ATOM 2376 O O . ASP A 1 307 ? -10.781 -24.75 -6.625 1 98.38 307 ASP A O 1
ATOM 2380 N N . TRP A 1 308 ? -8.984 -25.656 -7.656 1 98.81 308 TRP A N 1
ATOM 2381 C CA . TRP A 1 308 ? -8.039 -24.844 -6.898 1 98.81 308 TRP A CA 1
ATOM 2382 C C . TRP A 1 308 ? -7.258 -23.906 -7.824 1 98.81 308 TRP A C 1
ATOM 2384 O O . TRP A 1 308 ? -6.676 -24.359 -8.812 1 98.81 308 TRP A O 1
ATOM 2394 N N . ALA A 1 309 ? -7.324 -22.641 -7.551 1 98.88 309 ALA A N 1
ATOM 2395 C CA . ALA A 1 309 ? -6.395 -21.656 -8.109 1 98.88 309 ALA A CA 1
ATOM 2396 C C . ALA A 1 309 ? -5.277 -21.344 -7.121 1 98.88 309 ALA A C 1
ATOM 2398 O O . ALA A 1 309 ? -5.297 -20.297 -6.469 1 98.88 309 ALA A O 1
ATOM 2399 N N . LEU A 1 310 ? -4.328 -22.219 -7.066 1 98.81 310 LEU A N 1
ATOM 2400 C CA . LEU A 1 310 ? -3.201 -22.094 -6.148 1 98.81 310 LEU A CA 1
ATOM 2401 C C . LEU A 1 310 ? -2.053 -21.328 -6.812 1 98.81 310 LEU A C 1
ATOM 2403 O O . LEU A 1 310 ? -1.645 -21.672 -7.926 1 98.81 310 LEU A O 1
ATOM 2407 N N . HIS A 1 311 ? -1.58 -20.297 -6.113 1 98.75 311 HIS A N 1
ATOM 2408 C CA . HIS A 1 311 ? -0.363 -19.641 -6.559 1 98.75 311 HIS A CA 1
ATOM 2409 C C . HIS A 1 311 ? 0.814 -20.609 -6.602 1 98.75 311 HIS A C 1
ATOM 2411 O O . HIS A 1 311 ? 1.244 -21.109 -5.562 1 98.75 311 HIS A O 1
ATOM 2417 N N . PRO A 1 312 ? 1.335 -20.812 -7.727 1 97.62 312 PRO A N 1
ATOM 2418 C CA . PRO A 1 312 ? 2.479 -21.734 -7.812 1 97.62 312 PRO A CA 1
ATOM 2419 C C . PRO A 1 312 ? 3.807 -21.047 -7.508 1 97.62 312 PRO A C 1
ATOM 2421 O O . PRO A 1 312 ? 4.598 -20.781 -8.422 1 97.62 312 PRO A O 1
ATOM 2424 N N . GLY A 1 313 ? 4.098 -20.844 -6.211 1 94.44 313 GLY A N 1
ATOM 2425 C CA . GLY A 1 313 ? 5.371 -20.266 -5.801 1 94.44 313 GLY A CA 1
ATOM 2426 C C . GLY A 1 313 ? 6.562 -21.109 -6.223 1 94.44 313 GLY A C 1
ATOM 2427 O O . GLY A 1 313 ? 7.695 -20.625 -6.242 1 94.44 313 GLY A O 1
ATOM 2428 N N . GLY A 1 314 ? 6.48 -22.266 -6.523 1 94.75 314 GLY A N 1
ATOM 2429 C CA . GLY A 1 314 ? 7.336 -23.344 -6.973 1 94.75 314 GLY A CA 1
ATOM 2430 C C . GLY A 1 314 ? 6.613 -24.688 -7.07 1 94.75 314 GLY A C 1
ATOM 2431 O O . GLY A 1 314 ? 5.59 -24.891 -6.41 1 94.75 314 GLY A O 1
ATOM 2432 N N . ILE A 1 315 ? 7.188 -25.516 -7.875 1 95.81 315 ILE A N 1
ATOM 2433 C CA . ILE A 1 315 ? 6.508 -26.781 -8.125 1 95.81 315 ILE A CA 1
ATOM 2434 C C . ILE A 1 315 ? 6.406 -27.578 -6.82 1 95.81 315 ILE A C 1
ATOM 2436 O O . ILE A 1 315 ? 5.43 -28.297 -6.598 1 95.81 315 ILE A O 1
ATOM 2440 N N . SER A 1 316 ? 7.395 -27.453 -5.98 1 95.69 316 SER A N 1
ATOM 2441 C CA . SER A 1 316 ? 7.414 -28.188 -4.715 1 95.69 316 SER A CA 1
ATOM 2442 C C . SER A 1 316 ? 6.285 -27.734 -3.797 1 95.69 316 SER A C 1
ATOM 2444 O O . SER A 1 316 ? 5.75 -28.516 -3.02 1 95.69 316 SER A O 1
ATOM 2446 N N . ILE A 1 317 ? 5.938 -26.469 -3.877 1 95.5 317 ILE A N 1
ATOM 2447 C CA . ILE A 1 317 ? 4.84 -25.938 -3.064 1 95.5 317 ILE A CA 1
ATOM 2448 C C . ILE A 1 317 ? 3.514 -26.5 -3.572 1 95.5 317 ILE A C 1
ATOM 2450 O O . ILE A 1 317 ? 2.668 -26.922 -2.779 1 95.5 317 ILE A O 1
ATOM 2454 N N . VAL A 1 318 ? 3.332 -26.531 -4.859 1 97.69 318 VAL A N 1
ATOM 2455 C CA . VAL A 1 318 ? 2.102 -27.047 -5.461 1 97.69 318 VAL A CA 1
ATOM 2456 C C . VAL A 1 318 ? 1.918 -28.516 -5.09 1 97.69 318 VAL A C 1
ATOM 2458 O O . VAL A 1 318 ? 0.831 -28.922 -4.68 1 97.69 318 VAL A O 1
ATOM 2461 N N . ASP A 1 319 ? 2.992 -29.25 -5.184 1 97.81 319 ASP A N 1
ATOM 2462 C CA . ASP A 1 319 ? 2.941 -30.688 -4.887 1 97.81 319 ASP A CA 1
ATOM 2463 C C . ASP A 1 319 ? 2.672 -30.922 -3.402 1 97.81 319 ASP A C 1
ATOM 2465 O O . ASP A 1 319 ? 1.943 -31.859 -3.043 1 97.81 319 ASP A O 1
ATOM 2469 N N . ALA A 1 320 ? 3.299 -30.125 -2.562 1 97.81 320 ALA A N 1
ATOM 2470 C CA . ALA A 1 320 ? 3.074 -30.25 -1.125 1 97.81 320 ALA A CA 1
ATOM 2471 C C . ALA A 1 320 ? 1.61 -30 -0.772 1 97.81 320 ALA A C 1
ATOM 2473 O O . ALA A 1 320 ? 1.032 -30.734 0.042 1 97.81 320 ALA A O 1
ATOM 2474 N N . VAL A 1 321 ? 1.05 -29.016 -1.372 1 97.81 321 VAL A N 1
ATOM 2475 C CA . VAL A 1 321 ? -0.351 -28.688 -1.137 1 97.81 321 VAL A CA 1
ATOM 2476 C C . VAL A 1 321 ? -1.244 -29.797 -1.676 1 97.81 321 VAL A C 1
ATOM 2478 O O . VAL A 1 321 ? -2.184 -30.234 -1.003 1 97.81 321 VAL A O 1
ATOM 2481 N N . ARG A 1 322 ? -0.954 -30.266 -2.908 1 98.44 322 ARG A N 1
ATOM 2482 C CA . ARG A 1 322 ? -1.71 -31.344 -3.523 1 98.44 322 ARG A CA 1
ATOM 2483 C C . ARG A 1 322 ? -1.741 -32.562 -2.619 1 98.44 322 ARG A C 1
ATOM 2485 O O . ARG A 1 322 ? -2.801 -33.156 -2.4 1 98.44 322 ARG A O 1
ATOM 2492 N N . GLN A 1 323 ? -0.604 -32.875 -2.107 1 98.38 323 GLN A N 1
ATOM 2493 C CA . GLN A 1 323 ? -0.476 -34.062 -1.25 1 98.38 323 GLN A CA 1
ATOM 2494 C C . GLN A 1 323 ? -1.207 -33.844 0.073 1 98.38 323 GLN A C 1
ATOM 2496 O O . GLN A 1 323 ? -1.936 -34.719 0.529 1 98.38 323 GLN A O 1
ATOM 2501 N N . SER A 1 324 ? -0.99 -32.688 0.668 1 98.12 324 SER A N 1
ATOM 2502 C CA . SER A 1 324 ? -1.58 -32.406 1.97 1 98.12 324 SER A CA 1
ATOM 2503 C C . SER A 1 324 ? -3.104 -32.469 1.911 1 98.12 324 SER A C 1
ATOM 2505 O O . SER A 1 324 ? -3.75 -32.938 2.844 1 98.12 324 SER A O 1
ATOM 2507 N N . LEU A 1 325 ? -3.664 -31.969 0.843 1 98.25 325 LEU A N 1
ATOM 2508 C CA . LEU A 1 325 ? -5.113 -31.906 0.703 1 98.25 325 LEU A CA 1
ATOM 2509 C C . LEU A 1 325 ? -5.645 -33.125 -0.017 1 98.25 325 LEU A C 1
ATOM 2511 O O . LEU A 1 325 ? -6.848 -33.25 -0.269 1 98.25 325 LEU A O 1
ATOM 2515 N N . GLN A 1 326 ? -4.742 -34.031 -0.428 1 98.25 326 GLN A N 1
ATOM 2516 C CA . GLN A 1 326 ? -5.086 -35.25 -1.151 1 98.25 326 GLN A CA 1
ATOM 2517 C C . GLN A 1 326 ? -5.852 -34.938 -2.434 1 98.25 326 GLN A C 1
ATOM 2519 O O . GLN A 1 326 ? -6.891 -35.531 -2.709 1 98.25 326 GLN A O 1
ATOM 2524 N N . LEU A 1 327 ? -5.344 -33.938 -3.107 1 98.62 327 LEU A N 1
ATOM 2525 C CA . LEU A 1 327 ? -5.922 -33.562 -4.387 1 98.62 327 LEU A CA 1
ATOM 2526 C C . LEU A 1 327 ? -5.285 -34.344 -5.535 1 98.62 327 LEU A C 1
ATOM 2528 O O . LEU A 1 327 ? -4.176 -34.844 -5.398 1 98.62 327 LEU A O 1
ATOM 2532 N N . ASP A 1 328 ? -6.023 -34.406 -6.668 1 97.94 328 ASP A N 1
ATOM 2533 C CA . ASP A 1 328 ? -5.457 -34.875 -7.934 1 97.94 328 ASP A CA 1
ATOM 2534 C C . ASP A 1 328 ? -4.879 -33.719 -8.734 1 97.94 328 ASP A C 1
ATOM 2536 O O . ASP A 1 328 ? -5.199 -32.531 -8.469 1 97.94 328 ASP A O 1
ATOM 2540 N N . HIS A 1 329 ? -4.074 -34.062 -9.703 1 97.69 329 HIS A N 1
ATOM 2541 C CA . HIS A 1 329 ? -3.494 -33.031 -10.586 1 97.69 329 HIS A CA 1
ATOM 2542 C C . HIS A 1 329 ? -4.582 -32.219 -11.258 1 97.69 329 HIS A C 1
ATOM 2544 O O . HIS A 1 329 ? -4.395 -31.016 -11.5 1 97.69 329 HIS A O 1
ATOM 2550 N N . GLU A 1 330 ? -5.691 -32.812 -11.484 1 97.94 330 GLU A N 1
ATOM 2551 C CA . GLU A 1 330 ? -6.793 -32.156 -12.172 1 97.94 330 GLU A CA 1
ATOM 2552 C C . GLU A 1 330 ? -7.344 -30.984 -11.344 1 97.94 330 GLU A C 1
ATOM 2554 O O . GLU A 1 330 ? -7.777 -29.969 -11.891 1 97.94 330 GLU A O 1
ATOM 2559 N N . HIS A 1 331 ? -7.312 -31.109 -10.031 1 98.44 331 HIS A N 1
ATOM 2560 C CA . HIS A 1 331 ? -7.797 -30.047 -9.148 1 98.44 331 HIS A CA 1
ATOM 2561 C C . HIS A 1 331 ? -6.934 -28.797 -9.266 1 98.44 331 HIS A C 1
ATOM 2563 O O . HIS A 1 331 ? -7.41 -27.688 -9.016 1 98.44 331 HIS A O 1
ATOM 2569 N N . LEU A 1 332 ? -5.641 -29.016 -9.641 1 98.75 332 LEU A N 1
ATOM 2570 C CA . LEU A 1 332 ? -4.664 -27.938 -9.688 1 98.75 332 LEU A CA 1
ATOM 2571 C C . LEU A 1 332 ? -4.16 -27.719 -11.117 1 98.75 332 LEU A C 1
ATOM 2573 O O . LEU A 1 332 ? -3.062 -27.203 -11.32 1 98.75 332 LEU A O 1
ATOM 2577 N N . ARG A 1 333 ? -4.941 -28.109 -12.125 1 98.62 333 ARG A N 1
ATOM 2578 C CA . ARG A 1 333 ? -4.504 -28.156 -13.516 1 98.62 333 ARG A CA 1
ATOM 2579 C C . ARG A 1 333 ? -4.062 -26.766 -13.984 1 98.62 333 ARG A C 1
ATOM 2581 O O . ARG A 1 333 ? -3.072 -26.641 -14.711 1 98.62 333 ARG A O 1
ATOM 2588 N N . ALA A 1 334 ? -4.777 -25.734 -13.609 1 98.81 334 ALA A N 1
ATOM 2589 C CA . ALA A 1 334 ? -4.438 -24.375 -14.047 1 98.81 334 ALA A CA 1
ATOM 2590 C C . ALA A 1 334 ? -3.141 -23.906 -13.398 1 98.81 334 ALA A C 1
ATOM 2592 O O . ALA A 1 334 ? -2.35 -23.203 -14.023 1 98.81 334 ALA A O 1
ATOM 2593 N N . SER A 1 335 ? -2.904 -24.25 -12.141 1 98.81 335 SER A N 1
ATOM 2594 C CA . SER A 1 335 ? -1.667 -23.891 -11.453 1 98.81 335 SER A CA 1
ATOM 2595 C C . SER A 1 335 ? -0.458 -24.531 -12.125 1 98.81 335 SER A C 1
ATOM 2597 O O . SER A 1 335 ? 0.552 -23.859 -12.359 1 98.81 335 SER A O 1
ATOM 2599 N N . TYR A 1 336 ? -0.589 -25.797 -12.414 1 98.62 336 TYR A N 1
ATOM 2600 C CA . TYR A 1 336 ? 0.492 -26.484 -13.109 1 98.62 336 TYR A CA 1
ATOM 2601 C C . TYR A 1 336 ? 0.748 -25.859 -14.477 1 98.62 336 TYR A C 1
ATOM 2603 O O . TYR A 1 336 ? 1.9 -25.672 -14.867 1 98.62 336 TYR A O 1
ATOM 2611 N N . ASP A 1 337 ? -0.296 -25.609 -15.172 1 98.69 337 ASP A N 1
ATOM 2612 C CA . ASP A 1 337 ? -0.183 -25.047 -16.516 1 98.69 337 ASP A CA 1
ATOM 2613 C C . ASP A 1 337 ? 0.539 -23.703 -16.484 1 98.69 337 ASP A C 1
ATOM 2615 O O . ASP A 1 337 ? 1.486 -23.484 -17.25 1 98.69 337 ASP A O 1
ATOM 2619 N N . ILE A 1 338 ? 0.086 -22.797 -15.664 1 98.88 338 ILE A N 1
ATOM 2620 C CA . ILE A 1 338 ? 0.671 -21.469 -15.555 1 98.88 338 ILE A CA 1
ATOM 2621 C C . ILE A 1 338 ? 2.139 -21.578 -15.156 1 98.88 338 ILE A C 1
ATOM 2623 O O . ILE A 1 338 ? 3.004 -20.922 -15.742 1 98.88 338 ILE A O 1
ATOM 2627 N N . TYR A 1 339 ? 2.424 -22.422 -14.172 1 98.62 339 TYR A N 1
ATOM 2628 C CA . TYR A 1 339 ? 3.795 -22.594 -13.695 1 98.62 339 TYR A CA 1
ATOM 2629 C C . TYR A 1 339 ? 4.703 -23.062 -14.828 1 98.62 339 TYR A C 1
ATOM 2631 O O . TYR A 1 339 ? 5.754 -22.484 -15.078 1 98.62 339 TYR A O 1
ATOM 2639 N N . THR A 1 340 ? 4.285 -24.078 -15.469 1 98.44 340 THR A N 1
ATOM 2640 C CA . THR A 1 340 ? 5.117 -24.734 -16.469 1 98.44 340 THR A CA 1
ATOM 2641 C C . THR A 1 340 ? 5.391 -23.797 -17.641 1 98.44 340 THR A C 1
ATOM 2643 O O . THR A 1 340 ? 6.516 -23.75 -18.156 1 98.44 340 THR A O 1
ATOM 2646 N N . ASN A 1 341 ? 4.438 -23.016 -18 1 98.44 341 ASN A N 1
ATOM 2647 C CA . ASN A 1 341 ? 4.562 -22.281 -19.25 1 98.44 341 ASN A CA 1
ATOM 2648 C C . ASN A 1 341 ? 5.039 -20.844 -19 1 98.44 341 ASN A C 1
ATOM 2650 O O . ASN A 1 341 ? 5.535 -20.188 -19.906 1 98.44 341 ASN A O 1
ATOM 2654 N N . ASN A 1 342 ? 4.867 -20.344 -17.734 1 98.69 342 ASN A N 1
ATOM 2655 C CA . ASN A 1 342 ? 5.105 -18.922 -17.531 1 98.69 342 ASN A CA 1
ATOM 2656 C C . ASN A 1 342 ? 5.93 -18.656 -16.266 1 98.69 342 ASN A C 1
ATOM 2658 O O . ASN A 1 342 ? 6.316 -17.516 -15.992 1 98.69 342 ASN A O 1
ATOM 2662 N N . GLY A 1 343 ? 6.223 -19.672 -15.477 1 98.38 343 GLY A N 1
ATOM 2663 C CA . GLY A 1 343 ? 6.902 -19.453 -14.211 1 98.38 343 GLY A CA 1
ATOM 2664 C C . GLY A 1 343 ? 6.059 -18.688 -13.203 1 98.38 343 GLY A C 1
ATOM 2665 O O . GLY A 1 343 ? 4.836 -18.828 -13.18 1 98.38 343 GLY A O 1
ATOM 2666 N N . ASN A 1 344 ? 6.723 -18.062 -12.273 1 98.38 344 ASN A N 1
ATOM 2667 C CA . ASN A 1 344 ? 6.105 -17.297 -11.203 1 98.38 344 ASN A CA 1
ATOM 2668 C C . ASN A 1 344 ? 6.195 -15.797 -11.453 1 98.38 344 ASN A C 1
ATOM 2670 O O . ASN A 1 344 ? 7.277 -15.211 -11.375 1 98.38 344 ASN A O 1
ATOM 2674 N N . SER A 1 345 ? 5.07 -15.156 -11.656 1 98.62 345 SER A N 1
ATOM 2675 C CA . SER A 1 345 ? 5.035 -13.719 -11.914 1 98.62 345 SER A CA 1
ATOM 2676 C C . SER A 1 345 ? 4.668 -12.938 -10.664 1 98.62 345 SER A C 1
ATOM 2678 O O . SER A 1 345 ? 3.996 -11.914 -10.734 1 98.62 345 SER A O 1
ATOM 2680 N N . SER A 1 346 ? 5.047 -13.5 -9.555 1 98.12 346 SER A N 1
ATOM 2681 C CA . SER A 1 346 ? 4.863 -12.867 -8.25 1 98.12 346 SER A CA 1
ATOM 2682 C C . SER A 1 346 ? 3.391 -12.594 -7.965 1 98.12 346 SER A C 1
ATOM 2684 O O . SER A 1 346 ? 2.568 -13.516 -8.008 1 98.12 346 SER A O 1
ATOM 2686 N N . SER A 1 347 ? 2.998 -11.328 -7.738 1 98.5 347 SER A N 1
ATOM 2687 C CA . SER A 1 347 ? 1.66 -10.984 -7.262 1 98.5 347 SER A CA 1
ATOM 2688 C C . SER A 1 347 ? 0.605 -11.281 -8.32 1 98.5 347 SER A C 1
ATOM 2690 O O . SER A 1 347 ? -0.569 -11.477 -8 1 98.5 347 SER A O 1
ATOM 2692 N N . THR A 1 348 ? 0.943 -11.375 -9.609 1 98.75 348 THR A N 1
ATOM 2693 C CA . THR A 1 348 ? -0.025 -11.539 -10.688 1 98.75 348 THR A CA 1
ATOM 2694 C C . THR A 1 348 ? -0.381 -13.016 -10.867 1 98.75 348 THR A C 1
ATOM 2696 O O . THR A 1 348 ? -1.428 -13.344 -11.438 1 98.75 348 THR A O 1
ATOM 2699 N N . THR A 1 349 ? 0.438 -13.883 -10.367 1 98.81 349 THR A N 1
ATOM 2700 C CA . THR A 1 349 ? 0.402 -15.289 -10.75 1 98.81 349 THR A CA 1
ATOM 2701 C C . THR A 1 349 ? -0.946 -15.914 -10.406 1 98.81 349 THR A C 1
ATOM 2703 O O . THR A 1 349 ? -1.56 -16.578 -11.234 1 98.81 349 THR A O 1
ATOM 2706 N N . VAL A 1 350 ? -1.415 -15.703 -9.172 1 98.94 350 VAL A N 1
ATOM 2707 C CA . VAL A 1 350 ? -2.652 -16.344 -8.742 1 98.94 350 VAL A CA 1
ATOM 2708 C C . VAL A 1 350 ? -3.824 -15.812 -9.57 1 98.94 350 VAL A C 1
ATOM 2710 O O . VAL A 1 350 ? -4.766 -16.547 -9.867 1 98.94 350 VAL A O 1
ATOM 2713 N N . LEU A 1 351 ? -3.771 -14.555 -9.945 1 98.94 351 LEU A N 1
ATOM 2714 C CA . LEU A 1 351 ? -4.793 -13.977 -10.82 1 98.94 351 LEU A CA 1
ATOM 2715 C C . LEU A 1 351 ? -4.777 -14.648 -12.188 1 98.94 351 LEU A C 1
ATOM 2717 O O . LEU A 1 351 ? -5.836 -14.891 -12.773 1 98.94 351 LEU A O 1
ATOM 2721 N N . ASN A 1 352 ? -3.561 -14.961 -12.672 1 98.94 352 ASN A N 1
ATOM 2722 C CA . ASN A 1 352 ? -3.422 -15.656 -13.945 1 98.94 352 ASN A CA 1
ATOM 2723 C C . ASN A 1 352 ? -4.008 -17.062 -13.875 1 98.94 352 ASN A C 1
ATOM 2725 O O . ASN A 1 352 ? -4.602 -17.547 -14.844 1 98.94 352 ASN A O 1
ATOM 2729 N N . VAL A 1 353 ? -3.828 -17.703 -12.734 1 98.94 353 VAL A N 1
ATOM 2730 C CA . VAL A 1 353 ? -4.375 -19.031 -12.531 1 98.94 353 VAL A CA 1
ATOM 2731 C C . VAL A 1 353 ? -5.898 -18.969 -12.516 1 98.94 353 VAL A C 1
ATOM 2733 O O . VAL A 1 353 ? -6.566 -19.797 -13.148 1 98.94 353 VAL A O 1
ATOM 2736 N N . ILE A 1 354 ? -6.48 -18.016 -11.812 1 98.94 354 ILE A N 1
ATOM 2737 C CA . ILE A 1 354 ? -7.926 -17.828 -11.758 1 98.94 354 ILE A CA 1
ATOM 2738 C C . ILE A 1 354 ? -8.469 -17.609 -13.172 1 98.94 354 ILE A C 1
ATOM 2740 O O . ILE A 1 354 ? -9.492 -18.203 -13.547 1 98.94 354 ILE A O 1
ATOM 2744 N N . ASP A 1 355 ? -7.797 -16.797 -13.945 1 98.81 355 ASP A N 1
ATOM 2745 C CA . ASP A 1 355 ? -8.195 -16.469 -15.312 1 98.81 355 ASP A CA 1
ATOM 2746 C C . ASP A 1 355 ? -8.125 -17.703 -16.219 1 98.81 355 ASP A C 1
ATOM 2748 O O . ASP A 1 355 ? -8.906 -17.844 -17.156 1 98.81 355 ASP A O 1
ATOM 2752 N N . ARG A 1 356 ? -7.18 -18.609 -15.977 1 98.69 356 ARG A N 1
ATOM 2753 C CA . ARG A 1 356 ? -6.91 -19.766 -16.844 1 98.69 356 ARG A CA 1
ATOM 2754 C C . ARG A 1 356 ? -7.996 -20.828 -16.688 1 98.69 356 ARG A C 1
ATOM 2756 O O . ARG A 1 356 ? -8.32 -21.531 -17.656 1 98.69 356 ARG A O 1
ATOM 2763 N N . LEU A 1 357 ? -8.609 -20.922 -15.547 1 98.25 357 LEU A N 1
ATOM 2764 C CA . LEU A 1 357 ? -9.516 -22.016 -15.195 1 98.25 357 LEU A CA 1
ATOM 2765 C C . LEU A 1 357 ? -10.703 -22.062 -16.156 1 98.25 357 LEU A C 1
ATOM 2767 O O . LEU A 1 357 ? -11.023 -23.125 -16.688 1 98.25 357 LEU A O 1
ATOM 2771 N N . PRO A 1 358 ? -11.32 -20.938 -16.438 1 96.25 358 PRO A N 1
ATOM 2772 C CA . PRO A 1 358 ? -12.477 -21 -17.344 1 96.25 358 PRO A CA 1
ATOM 2773 C C . PRO A 1 358 ? -12.102 -21.453 -18.75 1 96.25 358 PRO A C 1
ATOM 2775 O O . PRO A 1 358 ? -12.953 -21.938 -19.5 1 96.25 358 PRO A O 1
ATOM 2778 N N . GLN A 1 359 ? -10.883 -21.344 -19.109 1 96.31 359 GLN A N 1
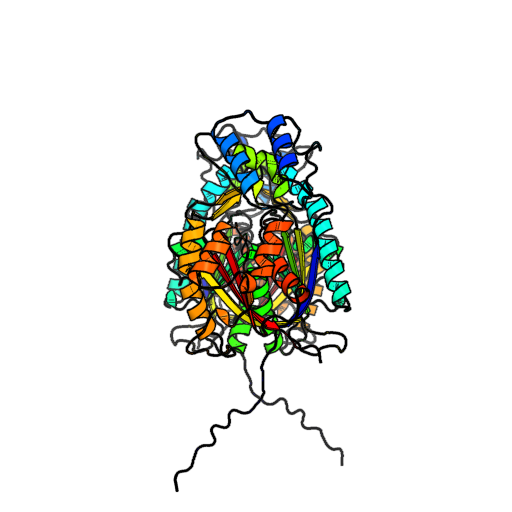ATOM 2779 C CA . GLN A 1 359 ? -10.414 -21.703 -20.438 1 96.31 359 GLN A CA 1
ATOM 2780 C C . GLN A 1 359 ? -10.133 -23.188 -20.547 1 96.31 359 GL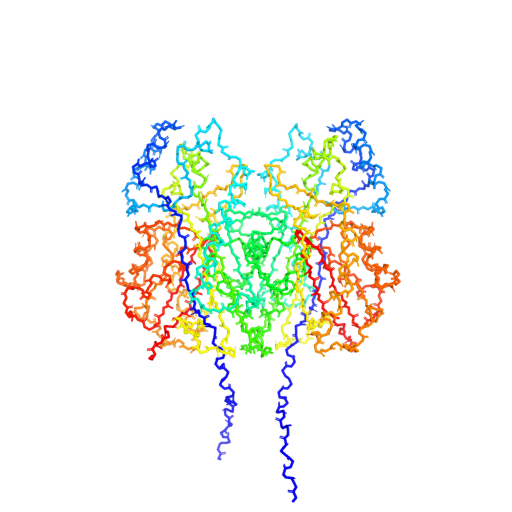N A C 1
ATOM 2782 O O . GLN A 1 359 ? -9.859 -23.703 -21.641 1 96.31 359 GLN A O 1
ATOM 2787 N N . MET A 1 360 ? -10.273 -23.875 -19.469 1 97.12 360 MET A N 1
ATOM 2788 C CA . MET A 1 360 ? -9.898 -25.297 -19.438 1 97.12 360 MET A CA 1
ATOM 2789 C C . MET A 1 360 ? -11.133 -26.188 -19.328 1 97.12 360 MET A C 1
ATOM 2791 O O . MET A 1 360 ? -11.023 -27.359 -19 1 97.12 360 MET A O 1
ATOM 2795 N N . GLY A 1 361 ? -12.32 -25.641 -19.625 1 92.69 361 GLY A N 1
ATOM 2796 C CA . GLY A 1 361 ? -13.57 -26.391 -19.578 1 92.69 361 GLY A CA 1
ATOM 2797 C C . GLY A 1 361 ? -14.445 -26.016 -18.391 1 92.69 361 GLY A C 1
ATOM 2798 O O . GLY A 1 361 ? -14.156 -25.047 -17.688 1 92.69 361 GLY A O 1
ATOM 2799 N N . GLU A 1 362 ? -15.562 -26.578 -18.156 1 89.19 362 GLU A N 1
ATOM 2800 C CA . GLU A 1 362 ? -16.594 -26.188 -17.203 1 89.19 362 GLU A CA 1
ATOM 2801 C C . GLU A 1 362 ? -16.078 -26.328 -15.766 1 89.19 362 GLU A C 1
ATOM 2803 O O . GLU A 1 362 ? -16.359 -25.484 -14.914 1 89.19 362 GLU A O 1
ATOM 2808 N N . GLY A 1 363 ? -15.234 -27.312 -15.516 1 93.75 363 GLY A N 1
ATOM 2809 C CA . GLY A 1 363 ? -14.68 -27.547 -14.195 1 93.75 363 GLY A CA 1
ATOM 2810 C C . GLY A 1 363 ? -15.727 -27.594 -13.109 1 93.75 363 GLY A C 1
ATOM 2811 O O . GLY A 1 363 ? -16.922 -27.703 -13.391 1 93.75 363 GLY A O 1
ATOM 2812 N N . ARG A 1 364 ? -15.297 -27.578 -11.82 1 96 364 ARG A N 1
ATOM 2813 C CA . ARG A 1 364 ? -16.172 -27.547 -10.656 1 96 364 ARG A CA 1
ATOM 2814 C C . ARG A 1 364 ? -16.781 -26.156 -10.461 1 96 364 ARG A C 1
ATOM 2816 O O . ARG A 1 364 ? -16.141 -25.156 -10.797 1 96 364 ARG A O 1
ATOM 2823 N N . LYS A 1 365 ? -18 -26.094 -9.875 1 95.31 365 LYS A N 1
ATOM 2824 C CA . LYS A 1 365 ? -18.75 -24.859 -9.688 1 95.31 365 LYS A CA 1
ATOM 2825 C C . LYS A 1 365 ? -18 -23.891 -8.758 1 95.31 365 LYS A C 1
ATOM 2827 O O . LYS A 1 365 ? -18 -22.688 -8.977 1 95.31 365 LYS A O 1
ATOM 2832 N N . ASP A 1 366 ? -17.422 -24.484 -7.738 1 95.81 366 ASP A N 1
ATOM 2833 C CA . ASP A 1 366 ? -16.766 -23.688 -6.707 1 95.81 366 ASP A CA 1
ATOM 2834 C C . ASP A 1 366 ? -15.25 -23.766 -6.832 1 95.81 366 ASP A C 1
ATOM 2836 O O . ASP A 1 366 ? -14.711 -24.828 -7.16 1 95.81 366 ASP A O 1
ATOM 2840 N N . VAL A 1 367 ? -14.602 -22.625 -6.613 1 97.75 367 VAL A N 1
ATOM 2841 C CA . VAL A 1 367 ? -13.148 -22.5 -6.742 1 97.75 367 VAL A CA 1
ATOM 2842 C C . VAL A 1 367 ? -12.57 -21.875 -5.477 1 97.75 367 VAL A C 1
ATOM 2844 O O . VAL A 1 367 ? -13.102 -20.891 -4.961 1 97.75 367 VAL A O 1
ATOM 2847 N N . ILE A 1 368 ? -11.484 -22.484 -4.926 1 98.12 368 ILE A N 1
ATOM 2848 C CA . ILE A 1 368 ? -10.703 -21.875 -3.855 1 98.12 368 ILE A CA 1
ATOM 2849 C C . ILE A 1 368 ? -9.391 -21.328 -4.418 1 98.12 368 ILE A C 1
ATOM 2851 O O . ILE A 1 368 ? -8.586 -22.094 -4.969 1 98.12 368 ILE A O 1
ATOM 2855 N N . ALA A 1 369 ? -9.25 -20.047 -4.367 1 98.81 369 ALA A N 1
ATOM 2856 C CA . ALA A 1 369 ? -7.969 -19.422 -4.688 1 98.81 369 ALA A CA 1
ATOM 2857 C C . ALA A 1 369 ? -7.113 -19.25 -3.434 1 98.81 369 ALA A C 1
ATOM 2859 O O . ALA A 1 369 ? -7.629 -18.922 -2.363 1 98.81 369 ALA A O 1
ATOM 2860 N N . CYS A 1 370 ? -5.828 -19.5 -3.559 1 98.81 370 CYS A N 1
ATOM 2861 C CA . CYS A 1 370 ? -4.926 -19.391 -2.418 1 98.81 370 CYS A CA 1
ATOM 2862 C C . CYS A 1 370 ? -3.537 -18.938 -2.863 1 98.81 370 CYS A C 1
ATOM 2864 O O . CYS A 1 370 ? -3.035 -19.391 -3.893 1 98.81 370 CYS A O 1
ATOM 2866 N N . ALA A 1 371 ? -2.967 -18.016 -2.156 1 98.69 371 ALA A N 1
ATOM 2867 C CA . ALA A 1 371 ? -1.609 -17.531 -2.387 1 98.69 371 ALA A CA 1
ATOM 2868 C C . ALA A 1 371 ? -0.891 -17.266 -1.065 1 98.69 371 ALA A C 1
ATOM 2870 O O . ALA A 1 371 ? -1.501 -16.797 -0.102 1 98.69 371 ALA A O 1
ATOM 2871 N N . MET A 1 372 ? 0.325 -17.562 -1.021 1 97.5 372 MET A N 1
ATOM 2872 C CA . MET A 1 372 ? 1.176 -17.312 0.139 1 97.5 372 MET A CA 1
ATOM 2873 C C . MET A 1 372 ? 2.361 -16.422 -0.236 1 97.5 372 MET A C 1
ATOM 2875 O O . MET A 1 372 ? 2.936 -16.578 -1.315 1 97.5 372 MET A O 1
ATOM 2879 N N . GLY A 1 373 ? 2.65 -15.453 0.607 1 97.56 373 GLY A N 1
ATOM 2880 C CA . GLY A 1 373 ? 3.697 -14.484 0.329 1 97.56 373 GLY A CA 1
ATOM 2881 C C . GLY A 1 373 ? 4.621 -14.25 1.51 1 97.56 373 GLY A C 1
ATOM 2882 O O . GLY A 1 373 ? 4.668 -15.055 2.438 1 97.56 373 GLY A O 1
ATOM 2883 N N . PRO A 1 374 ? 5.449 -13.156 1.519 1 97.56 374 PRO A N 1
ATOM 2884 C CA . PRO A 1 374 ? 6.492 -12.875 2.508 1 97.56 374 PRO A CA 1
ATOM 2885 C C . PRO A 1 374 ? 5.953 -12.812 3.934 1 97.56 374 PRO A C 1
ATOM 2887 O O . PRO A 1 374 ? 4.859 -12.289 4.16 1 97.56 374 PRO A O 1
ATOM 2890 N N . GLY A 1 375 ? 7.02 -13.172 5.004 1 96.69 375 GLY A N 1
ATOM 2891 C CA . GLY A 1 375 ? 6.445 -13.375 6.324 1 96.69 375 GLY A CA 1
ATOM 2892 C C . GLY A 1 375 ? 5.277 -14.336 6.324 1 96.69 375 GLY A C 1
ATOM 2893 O O . GLY A 1 375 ? 4.387 -14.242 7.172 1 96.69 375 GLY A O 1
ATOM 2894 N N . ILE A 1 376 ? 5.258 -15.312 5.812 1 97 376 ILE A N 1
ATOM 2895 C CA . ILE A 1 376 ? 4.254 -16.094 5.102 1 97 376 ILE A CA 1
ATOM 2896 C C . ILE A 1 376 ? 2.857 -15.609 5.488 1 97 376 ILE A C 1
ATOM 2898 O O . ILE A 1 376 ? 2.344 -15.961 6.555 1 97 376 ILE A O 1
ATOM 2902 N N . ASN A 1 377 ? 2.389 -14.742 4.738 1 97.56 377 ASN A N 1
ATOM 2903 C CA . ASN A 1 377 ? 0.977 -14.375 4.773 1 97.56 377 ASN A CA 1
ATOM 2904 C C . ASN A 1 377 ? 0.161 -15.195 3.777 1 97.56 377 ASN A C 1
ATOM 2906 O O . ASN A 1 377 ? 0.636 -15.5 2.682 1 97.56 377 ASN A O 1
ATOM 2910 N N . VAL A 1 378 ? -0.992 -15.578 4.172 1 98.19 378 VAL A N 1
ATOM 2911 C CA . VAL A 1 378 ? -1.886 -16.391 3.359 1 98.19 378 VAL A CA 1
ATOM 2912 C C . VAL A 1 378 ? -3.121 -15.586 2.975 1 98.19 378 VAL A C 1
ATOM 2914 O O . VAL A 1 378 ? -3.719 -14.914 3.82 1 98.19 378 VAL A O 1
ATOM 2917 N N . GLU A 1 379 ? -3.428 -15.594 1.747 1 98.75 379 GLU A N 1
ATOM 2918 C CA . GLU A 1 379 ? -4.68 -15.055 1.221 1 98.75 379 GLU A CA 1
ATOM 2919 C C . GLU A 1 379 ? -5.52 -16.156 0.569 1 98.75 379 GLU A C 1
ATOM 2921 O O . GLU A 1 379 ? -4.99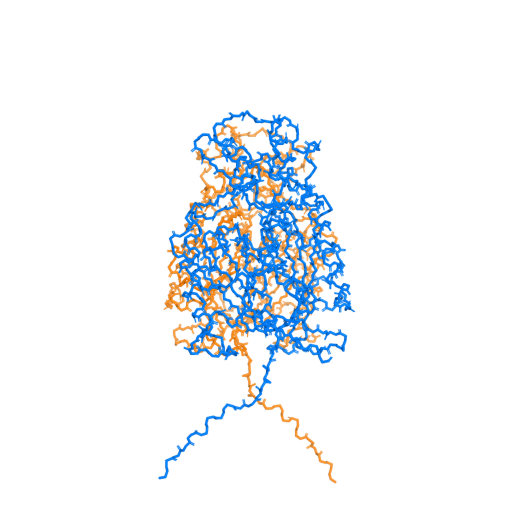6 -16.969 -0.195 1 98.75 379 GLU A O 1
ATOM 2926 N N . MET A 1 380 ? -6.801 -16.203 0.898 1 98.5 380 MET A N 1
ATOM 2927 C CA . MET A 1 380 ? -7.734 -17.125 0.258 1 98.5 380 MET A CA 1
ATOM 2928 C C . MET A 1 380 ? -8.984 -16.391 -0.214 1 98.5 380 MET A C 1
ATOM 2930 O O . MET A 1 380 ? -9.391 -15.406 0.389 1 98.5 380 MET A O 1
ATOM 2934 N N . SER A 1 381 ? -9.523 -16.828 -1.283 1 98.12 381 SER A N 1
ATOM 2935 C CA . SER A 1 381 ? -10.812 -16.375 -1.793 1 98.12 381 SER A CA 1
ATOM 2936 C C . SER A 1 381 ? -11.68 -17.547 -2.223 1 98.12 381 SER A C 1
ATOM 2938 O O . SER A 1 381 ? -11.188 -18.516 -2.811 1 98.12 381 SER A O 1
ATOM 2940 N N . TYR A 1 382 ? -12.906 -17.516 -1.86 1 97.12 382 TYR A N 1
ATOM 2941 C CA . TYR A 1 382 ? -13.922 -18.438 -2.363 1 97.12 382 TYR A CA 1
ATOM 2942 C C . TYR A 1 382 ? -14.656 -17.828 -3.557 1 97.12 382 TYR A C 1
ATOM 2944 O O . TYR A 1 382 ? -15.359 -16.828 -3.42 1 97.12 382 TYR A O 1
ATOM 2952 N N . LEU A 1 383 ? -14.469 -18.453 -4.695 1 97.31 383 LEU A N 1
ATOM 2953 C CA . LEU A 1 383 ? -15.102 -18.016 -5.93 1 97.31 383 LEU A CA 1
ATOM 2954 C C . LEU A 1 383 ? -16.141 -19.016 -6.406 1 97.31 383 LEU A C 1
ATOM 2956 O O . LEU A 1 383 ? -15.945 -20.234 -6.277 1 97.31 383 LEU A O 1
ATOM 2960 N N . ARG A 1 384 ? -17.172 -18.516 -6.996 1 96.19 384 ARG A N 1
ATOM 2961 C CA . ARG A 1 384 ? -18.219 -19.344 -7.59 1 96.19 384 ARG A CA 1
ATOM 2962 C C . ARG A 1 384 ? -18.453 -18.969 -9.047 1 96.19 384 ARG A C 1
ATOM 2964 O O . ARG A 1 384 ? -18.734 -17.812 -9.359 1 96.19 384 ARG A O 1
ATOM 2971 N N . ARG A 1 385 ? -18.359 -19.984 -9.898 1 96.19 385 ARG A N 1
ATOM 2972 C CA . ARG A 1 385 ? -18.625 -19.766 -11.32 1 96.19 385 ARG A CA 1
ATOM 2973 C C . ARG A 1 385 ? -20.094 -19.391 -11.539 1 96.19 385 ARG A C 1
ATOM 2975 O O . ARG A 1 385 ? -20.984 -19.984 -10.914 1 96.19 385 ARG A O 1
ATOM 2982 N N . VAL A 1 386 ? -20.172 -18.344 -12.375 1 92.31 386 VAL A N 1
ATOM 2983 C CA . VAL A 1 386 ? -21.516 -17.953 -12.727 1 92.31 386 VAL A CA 1
ATOM 2984 C C . VAL A 1 386 ? -21.953 -18.656 -14.008 1 92.31 386 VAL A C 1
ATOM 2986 O O . VAL A 1 386 ? -21.234 -18.625 -15.016 1 92.31 386 VAL A O 1
ATOM 2989 N N . GLU A 1 387 ? -22.969 -19.406 -13.914 1 81.06 387 GLU A N 1
ATOM 2990 C CA . GLU A 1 387 ? -23.438 -20.172 -15.062 1 81.06 387 GLU A CA 1
ATOM 2991 C C . GLU A 1 387 ? -23.969 -19.25 -16.156 1 81.06 387 GLU A C 1
ATOM 2993 O O . GLU A 1 387 ? -24.703 -18.281 -15.867 1 81.06 387 GLU A O 1
ATOM 2998 N N . THR A 1 388 ? -23.25 -19.125 -17.266 1 63.72 388 THR A N 1
ATOM 2999 C CA . THR A 1 388 ? -23.828 -18.406 -18.406 1 63.72 388 THR A CA 1
ATOM 3000 C C . THR A 1 388 ? -25.125 -19.062 -18.875 1 63.72 388 THR A C 1
ATOM 3002 O O . THR A 1 388 ? -25.156 -20.266 -19.125 1 63.72 388 THR A O 1
ATOM 3005 N N . LYS A 1 389 ? -26.297 -18.531 -18.641 1 46.72 389 LYS A N 1
ATOM 3006 C CA . LYS A 1 389 ? -27.547 -19 -19.234 1 46.72 389 LYS A CA 1
ATOM 3007 C C . LYS A 1 389 ? -27.516 -18.844 -20.75 1 46.72 389 LYS A C 1
ATOM 3009 O O . LYS A 1 389 ? -26.906 -17.906 -21.281 1 46.72 389 LYS A O 1
ATOM 3014 N N . MET B 1 1 ? -61.188 9.547 -4.008 1 24.52 1 MET B N 1
ATOM 3015 C CA . MET B 1 1 ? -60.344 9.812 -2.83 1 24.52 1 MET B CA 1
ATOM 3016 C C . MET B 1 1 ? -58.938 9.258 -3.016 1 24.52 1 MET B C 1
ATOM 3018 O O . MET B 1 1 ? -58.781 8.086 -3.336 1 24.52 1 MET B O 1
ATOM 3022 N N . PRO B 1 2 ? -57.938 10.125 -3.307 1 24.95 2 PRO B N 1
ATOM 3023 C CA . PRO B 1 2 ? -56.656 9.734 -3.939 1 24.95 2 PRO B CA 1
ATOM 3024 C C . PRO B 1 2 ? -55.781 8.898 -3.02 1 24.95 2 PRO B C 1
ATOM 3026 O O . PRO B 1 2 ? -55.75 9.125 -1.808 1 24.95 2 PRO B O 1
ATOM 3029 N N . PHE B 1 3 ? -55.594 7.582 -3.219 1 25.8 3 PHE B N 1
ATOM 3030 C CA . PHE B 1 3 ? -54.875 6.586 -2.439 1 25.8 3 PHE B CA 1
ATOM 3031 C C . PHE B 1 3 ? -53.438 7.02 -2.211 1 25.8 3 PHE B C 1
ATOM 3033 O O . PHE B 1 3 ? -52.656 7.082 -3.152 1 25.8 3 PHE B O 1
ATOM 3040 N N . GLY B 1 4 ? -53.156 7.953 -1.245 1 24.03 4 GLY B N 1
ATOM 3041 C CA . GLY B 1 4 ? -51.844 8.438 -0.888 1 24.03 4 GLY B CA 1
ATOM 3042 C C . GLY B 1 4 ? -50.875 7.328 -0.521 1 24.03 4 GLY B C 1
ATOM 3043 O O . GLY B 1 4 ? -51.156 6.543 0.39 1 24.03 4 GLY B O 1
ATOM 3044 N N . MET B 1 5 ? -50.188 6.762 -1.469 1 28.02 5 MET B N 1
ATOM 3045 C CA . MET B 1 5 ? -49.281 5.625 -1.27 1 28.02 5 MET B CA 1
ATOM 3046 C C . MET B 1 5 ? -48.281 5.922 -0.172 1 28.02 5 MET B C 1
ATOM 3048 O O . MET B 1 5 ? -47.625 6.973 -0.18 1 28.02 5 MET B O 1
ATOM 3052 N N . PRO B 1 6 ? -48.438 5.285 1.046 1 28.72 6 PRO B N 1
ATOM 3053 C CA . PRO B 1 6 ? -47.531 5.52 2.164 1 28.72 6 PRO B CA 1
ATOM 3054 C C . PRO B 1 6 ? -46.062 5.367 1.768 1 28.72 6 PRO B C 1
ATOM 3056 O O . PRO B 1 6 ? -45.719 4.48 0.981 1 28.72 6 PRO B O 1
ATOM 3059 N N . ASN B 1 7 ? -45.281 6.383 1.499 1 28.58 7 ASN B N 1
ATOM 3060 C CA . ASN B 1 7 ? -43.844 6.441 1.316 1 28.58 7 ASN B CA 1
ATOM 3061 C C . ASN B 1 7 ? -43.094 5.711 2.434 1 28.58 7 ASN B C 1
ATOM 3063 O O . ASN B 1 7 ? -42.844 6.281 3.494 1 28.58 7 ASN B O 1
ATOM 3067 N N . GLY B 1 8 ? -43.5 4.492 2.846 1 28.36 8 GLY B N 1
ATOM 3068 C CA . GLY B 1 8 ? -43.031 3.678 3.957 1 28.36 8 GLY B CA 1
ATOM 3069 C C . GLY B 1 8 ? -41.531 3.432 3.928 1 28.36 8 GLY B C 1
ATOM 3070 O O . GLY B 1 8 ? -41.062 2.479 3.301 1 28.36 8 GLY B O 1
ATOM 3071 N N . THR B 1 9 ? -40.688 4.453 3.928 1 31.31 9 THR B N 1
ATOM 3072 C CA . THR B 1 9 ? -39.281 4.176 4.227 1 31.31 9 THR B CA 1
ATOM 3073 C C . THR B 1 9 ? -39.156 3.346 5.5 1 31.31 9 THR B C 1
ATOM 3075 O O . THR B 1 9 ? -39.594 3.77 6.57 1 31.31 9 THR B O 1
ATOM 3078 N N . ASN B 1 10 ? -39.375 2.15 5.609 1 30.89 10 ASN B N 1
ATOM 3079 C CA . ASN B 1 10 ? -39.125 1.285 6.762 1 30.89 10 ASN B CA 1
ATOM 3080 C C . ASN B 1 10 ? -37.844 1.646 7.484 1 30.89 10 ASN B C 1
ATOM 3082 O O . ASN B 1 10 ? -36.812 1.854 6.852 1 30.89 10 ASN B O 1
ATOM 3086 N N . GLY B 1 11 ? -37.719 2.283 8.672 1 32.19 11 GLY B N 1
ATOM 3087 C CA . GLY B 1 11 ? -36.781 2.961 9.555 1 32.19 11 GLY B CA 1
ATOM 3088 C C . GLY B 1 11 ? -35.562 2.119 9.898 1 32.19 11 GLY B C 1
ATOM 3089 O O . GLY B 1 11 ? -35.281 1.898 11.078 1 32.19 11 GLY B O 1
ATOM 3090 N N . VAL B 1 12 ? -35.312 0.96 9.445 1 33.56 12 VAL B N 1
ATOM 3091 C CA . VAL B 1 12 ? -34 0.514 9.898 1 33.56 12 VAL B CA 1
ATOM 3092 C C . VAL B 1 12 ? -33.031 1.672 9.828 1 33.56 12 VAL B C 1
ATOM 3094 O O . VAL B 1 12 ? -32.688 2.16 8.742 1 33.56 12 VAL B O 1
ATOM 3097 N N . ARG B 1 13 ? -33.094 2.578 10.711 1 39.72 13 ARG B N 1
ATOM 3098 C CA . ARG B 1 13 ? -32.062 3.588 10.914 1 39.72 13 ARG B CA 1
ATOM 3099 C C . ARG B 1 13 ? -30.656 2.986 10.766 1 39.72 13 ARG B C 1
ATOM 3101 O O . ARG B 1 13 ? -30.234 2.193 11.602 1 39.72 13 ARG B O 1
ATOM 3108 N N . HIS B 1 14 ? -30.047 2.441 9.805 1 46.12 14 HIS B N 1
ATOM 3109 C CA . HIS B 1 14 ? -28.75 1.935 9.352 1 46.12 14 HIS B CA 1
ATOM 3110 C C . HIS B 1 14 ? -27.625 2.928 9.641 1 46.12 14 HIS B C 1
ATOM 3112 O O . HIS B 1 14 ? -26.734 3.117 8.82 1 46.12 14 HIS B O 1
ATOM 3118 N N . ASP B 1 15 ? -27.781 3.938 10.289 1 49.53 15 ASP B N 1
ATOM 3119 C CA . ASP B 1 15 ? -26.719 4.938 10.156 1 49.53 15 ASP B CA 1
ATOM 3120 C C . ASP B 1 15 ? -25.359 4.359 10.555 1 49.53 15 ASP B C 1
ATOM 3122 O O . ASP B 1 15 ? -25.047 4.293 11.742 1 49.53 15 ASP B O 1
ATOM 3126 N N . PRO B 1 16 ? -24.938 3.262 9.898 1 55.06 16 PRO B N 1
ATOM 3127 C CA . PRO B 1 16 ? -23.594 2.768 10.211 1 55.06 16 PRO B CA 1
ATOM 3128 C C . PRO B 1 16 ? -22.625 3.889 10.57 1 55.06 16 PRO B C 1
ATOM 3130 O O . PRO B 1 16 ? -22.578 4.914 9.891 1 55.06 16 PRO B O 1
ATOM 3133 N N . GLU B 1 17 ? -22.172 3.826 11.945 1 83.44 17 GLU B N 1
ATOM 3134 C CA . GLU B 1 17 ? -21.344 4.91 12.445 1 83.44 17 GLU B CA 1
ATOM 3135 C C . GLU B 1 17 ? -19.875 4.473 12.555 1 83.44 17 GLU B C 1
ATOM 3137 O O . GLU B 1 17 ? -19.594 3.381 13.047 1 83.44 17 GLU B O 1
ATOM 3142 N N . VAL B 1 18 ? -18.969 4.957 11.664 1 97.12 18 VAL B N 1
ATOM 3143 C CA . VAL B 1 18 ? -17.547 4.785 11.883 1 97.12 18 VAL B CA 1
ATOM 3144 C C . VAL B 1 18 ? -17.031 5.84 12.859 1 97.12 18 VAL B C 1
ATOM 3146 O O . VAL B 1 18 ? -17.297 7.035 12.688 1 97.12 18 VAL B O 1
ATOM 3149 N N . GLU B 1 19 ? -16.375 5.305 13.922 1 98 19 GLU B N 1
ATOM 3150 C CA . GLU B 1 19 ? -15.969 6.184 15.008 1 98 19 GLU B CA 1
ATOM 3151 C C . GLU B 1 19 ? -14.477 6.043 15.312 1 98 19 GLU B C 1
ATOM 3153 O O . GLU B 1 19 ? -13.883 4.996 15.039 1 98 19 GLU B O 1
ATOM 3158 N N . ILE B 1 20 ? -13.938 7.117 15.82 1 98.69 20 ILE B N 1
ATOM 3159 C CA . ILE B 1 20 ? -12.594 7.102 16.375 1 98.69 20 ILE B CA 1
ATOM 3160 C C . ILE B 1 20 ? -12.672 7.039 17.906 1 98.69 20 ILE B C 1
ATOM 3162 O O . ILE B 1 20 ? -13.258 7.918 18.531 1 98.69 20 ILE B O 1
ATOM 3166 N N . LEU B 1 21 ? -12.039 6.02 18.469 1 98.31 21 LEU B N 1
ATOM 3167 C CA . LEU B 1 21 ? -12.195 5.738 19.906 1 98.31 21 LEU B CA 1
ATOM 3168 C C . LEU B 1 21 ? -10.984 6.219 20.688 1 98.31 21 LEU B C 1
ATOM 3170 O O . LEU B 1 21 ? -11.094 6.531 21.875 1 98.31 21 LEU B O 1
ATOM 3174 N N . SER B 1 22 ? -9.883 6.207 20.062 1 98.69 22 SER B N 1
ATOM 3175 C CA . SER B 1 22 ? -8.656 6.684 20.688 1 98.69 22 SER B CA 1
ATOM 3176 C C . SER B 1 22 ? -7.68 7.223 19.656 1 98.69 22 SER B C 1
ATOM 3178 O O . SER B 1 22 ? -7.762 6.867 18.469 1 98.69 22 SER B O 1
ATOM 3180 N N . MET B 1 23 ? -6.859 8.086 20.062 1 98.81 23 MET B N 1
ATOM 3181 C CA . MET B 1 23 ? -5.824 8.719 19.25 1 98.81 23 MET B CA 1
ATOM 3182 C C . MET B 1 23 ? -4.535 8.891 20.047 1 98.81 23 MET B C 1
ATOM 3184 O O . MET B 1 23 ? -4.527 9.539 21.094 1 98.81 23 MET B O 1
ATOM 3188 N N . ALA B 1 24 ? -3.457 8.305 19.484 1 98.81 24 ALA B N 1
ATOM 3189 C CA . ALA B 1 24 ? -2.18 8.367 20.188 1 98.81 24 ALA B CA 1
ATOM 3190 C C . ALA B 1 24 ? -1.062 8.828 19.25 1 98.81 24 ALA B C 1
ATOM 3192 O O . ALA B 1 24 ? -0.782 8.18 18.234 1 98.81 24 ALA B O 1
ATOM 3193 N N . VAL B 1 25 ? -0.511 9.922 19.594 1 98.81 25 VAL B N 1
ATOM 3194 C CA . VAL B 1 25 ? 0.646 10.469 18.891 1 98.81 25 VAL B CA 1
ATOM 3195 C C . VAL B 1 25 ? 1.923 10.125 19.656 1 98.81 25 VAL B C 1
ATOM 3197 O O . VAL B 1 25 ? 2.008 10.344 20.859 1 98.81 25 VAL B O 1
ATOM 3200 N N . ASN B 1 26 ? 2.842 9.531 18.938 1 98.88 26 ASN B N 1
ATOM 3201 C CA . ASN B 1 26 ? 4.109 9.156 19.547 1 98.88 26 ASN B CA 1
ATOM 3202 C C . ASN B 1 26 ? 5.297 9.781 18.812 1 98.88 26 ASN B C 1
ATOM 3204 O O . ASN B 1 26 ? 5.824 9.195 17.875 1 98.88 26 ASN B O 1
ATOM 3208 N N . TYR B 1 27 ? 5.77 10.914 19.297 1 98.81 27 TYR B N 1
ATOM 3209 C CA . TYR B 1 27 ? 7.004 11.531 18.828 1 98.81 27 TYR B CA 1
ATOM 3210 C C . TYR B 1 27 ? 8.219 10.898 19.484 1 98.81 27 TYR B C 1
ATOM 3212 O O . TYR B 1 27 ? 8.164 10.5 20.656 1 98.81 27 TYR B O 1
ATOM 3220 N N . PRO B 1 28 ? 9.344 10.812 18.703 1 98.56 28 PRO B N 1
ATOM 3221 C CA . PRO B 1 28 ? 10.57 10.414 19.391 1 98.56 28 PRO B CA 1
ATOM 3222 C C . PRO B 1 28 ? 10.992 11.43 20.453 1 98.56 28 PRO B C 1
ATOM 3224 O O . PRO B 1 28 ? 10.586 12.586 20.406 1 98.56 28 PRO B O 1
ATOM 3227 N N . LYS B 1 29 ? 11.789 10.945 21.375 1 96.94 29 LYS B N 1
ATOM 3228 C CA . LYS B 1 29 ? 12.258 11.797 22.453 1 96.94 29 LYS B CA 1
ATOM 3229 C C . LYS B 1 29 ? 13.203 12.883 21.922 1 96.94 29 LYS B C 1
ATOM 3231 O O . LYS B 1 29 ? 13.164 14.016 22.40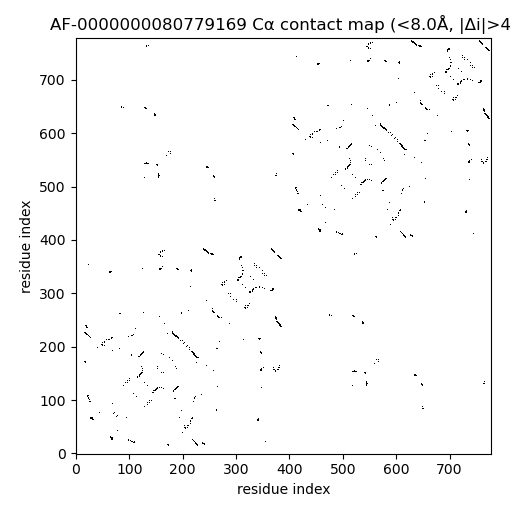6 1 96.94 29 LYS B O 1
ATOM 3236 N N . GLY B 1 30 ? 14.008 12.508 21 1 97.62 30 GLY B N 1
ATOM 3237 C CA . GLY B 1 30 ? 14.945 13.469 20.438 1 97.62 30 GLY B CA 1
ATOM 3238 C C . GLY B 1 30 ? 14.281 14.539 19.609 1 97.62 30 GLY B C 1
ATOM 3239 O O . GLY B 1 30 ? 13.227 14.305 19 1 97.62 30 GLY B O 1
ATOM 3240 N N . ARG B 1 31 ? 14.922 15.734 19.562 1 97.75 31 ARG B N 1
ATOM 3241 C CA . ARG B 1 31 ? 14.484 16.859 18.734 1 97.75 31 ARG B CA 1
ATOM 3242 C C . ARG B 1 31 ? 15.68 17.547 18.078 1 97.75 31 ARG B C 1
ATOM 3244 O O . ARG B 1 31 ? 16.781 17.562 18.641 1 97.75 31 ARG B O 1
ATOM 3251 N N . VAL B 1 32 ? 15.422 18.031 16.953 1 97.44 32 VAL B N 1
ATOM 3252 C CA . VAL B 1 32 ? 16.406 18.844 16.25 1 97.44 32 VAL B CA 1
ATOM 3253 C C . VAL B 1 32 ? 15.938 20.297 16.188 1 97.44 32 VAL B C 1
ATOM 3255 O O . VAL B 1 32 ? 14.828 20.562 15.703 1 97.44 32 VAL B O 1
ATOM 3258 N N . TYR B 1 33 ? 16.75 21.172 16.656 1 97.38 33 TYR B N 1
ATOM 3259 C CA . TYR B 1 33 ? 16.469 22.609 16.578 1 97.38 33 TYR B CA 1
ATOM 3260 C C . TYR B 1 33 ? 17.141 23.234 15.359 1 97.38 33 TYR B C 1
ATOM 3262 O O . TYR B 1 33 ? 18.141 22.703 14.859 1 97.38 33 TYR B O 1
ATOM 3270 N N . PRO B 1 34 ? 16.547 24.328 14.852 1 97.56 34 PRO B N 1
ATOM 3271 C CA . PRO B 1 34 ? 17.094 24.938 13.633 1 97.56 34 PRO B CA 1
ATOM 3272 C C . PRO B 1 34 ? 18.594 25.203 13.727 1 97.56 34 PRO B C 1
ATOM 3274 O O . PRO B 1 34 ? 19.344 24.891 12.789 1 97.56 34 PRO B O 1
ATOM 3277 N N . ALA B 1 35 ? 19.094 25.656 14.805 1 97.31 35 ALA B N 1
ATOM 3278 C CA . ALA B 1 35 ? 20.516 25.969 14.977 1 97.31 35 ALA B CA 1
ATOM 3279 C C . ALA B 1 35 ? 21.359 24.703 14.953 1 97.31 35 ALA B C 1
ATOM 3281 O O . ALA B 1 35 ? 22.469 24.688 14.406 1 97.31 35 ALA B O 1
ATOM 3282 N N . GLN B 1 36 ? 20.891 23.672 15.578 1 97 36 GLN B N 1
ATOM 3283 C CA . GLN B 1 36 ? 21.609 22.406 15.602 1 97 36 GLN B CA 1
ATOM 3284 C C . GLN B 1 36 ? 21.734 21.812 14.203 1 97 36 GLN B C 1
ATOM 3286 O O . GLN B 1 36 ? 22.766 21.219 13.859 1 97 36 GLN B O 1
ATOM 3291 N N . PHE B 1 37 ? 20.672 21.938 13.43 1 97.19 37 PHE B N 1
ATOM 3292 C CA . PHE B 1 37 ? 20.703 21.406 12.07 1 97.19 37 PHE B CA 1
ATOM 3293 C C . PHE B 1 37 ? 21.719 22.172 11.227 1 97.19 37 PHE B C 1
ATOM 3295 O O . PHE B 1 37 ? 22.406 21.594 10.383 1 97.19 37 PHE B O 1
ATOM 3302 N N . GLU B 1 38 ? 21.812 23.484 11.453 1 97.19 38 GLU B N 1
ATOM 3303 C CA . GLU B 1 38 ? 22.797 24.281 10.742 1 97.19 38 GLU B CA 1
ATOM 3304 C C . GLU B 1 38 ? 24.219 23.859 11.102 1 97.19 38 GLU B C 1
ATOM 3306 O O . GLU B 1 38 ? 25.094 23.797 10.234 1 97.19 38 GLU B O 1
ATOM 3311 N N . GLU B 1 39 ? 24.438 23.625 12.352 1 97.19 39 GLU B N 1
ATOM 3312 C CA . GLU B 1 39 ? 25.75 23.141 12.781 1 97.19 39 GLU B CA 1
ATOM 3313 C C . GLU B 1 39 ? 26.094 21.797 12.148 1 97.19 39 GLU B C 1
ATOM 3315 O O . GLU B 1 39 ? 27.219 21.562 11.742 1 97.19 39 GLU B O 1
ATOM 3320 N N . PHE B 1 40 ? 25.125 20.938 12.07 1 97.31 40 PHE B N 1
ATOM 3321 C CA . PHE B 1 40 ? 25.297 19.641 11.43 1 97.31 40 PHE B CA 1
ATOM 3322 C C . PHE B 1 40 ? 25.688 19.812 9.969 1 97.31 40 PHE B C 1
ATOM 3324 O O . PHE B 1 40 ? 26.641 19.188 9.5 1 97.31 40 PHE B O 1
ATOM 3331 N N . ARG B 1 41 ? 24.953 20.594 9.289 1 97.25 41 ARG B N 1
ATOM 3332 C CA . ARG B 1 41 ? 25.234 20.844 7.879 1 97.25 41 ARG B CA 1
ATOM 3333 C C . ARG B 1 41 ? 26.672 21.312 7.668 1 97.25 41 ARG B C 1
ATOM 3335 O O . ARG B 1 41 ? 27.312 20.906 6.703 1 97.25 41 ARG B O 1
ATOM 3342 N N . LYS B 1 42 ? 27.25 22.109 8.539 1 96.69 42 LYS B N 1
ATOM 3343 C CA . LYS B 1 42 ? 28.578 22.672 8.406 1 96.69 42 LYS B CA 1
ATOM 3344 C C . LYS B 1 42 ? 29.656 21.594 8.469 1 96.69 42 LYS B C 1
ATOM 3346 O O . LYS B 1 42 ? 30.75 21.75 7.918 1 96.69 42 LYS B O 1
ATOM 3351 N N . ARG B 1 43 ? 29.328 20.531 9.047 1 95.75 43 ARG B N 1
ATOM 3352 C CA . ARG B 1 43 ? 30.297 19.438 9.195 1 95.75 43 ARG B CA 1
ATOM 3353 C C . ARG B 1 43 ? 30.547 18.75 7.863 1 95.75 43 ARG B C 1
ATOM 3355 O O . ARG B 1 43 ? 31.578 18.109 7.68 1 95.75 43 ARG B O 1
ATOM 3362 N N . HIS B 1 44 ? 29.609 18.922 6.953 1 95.75 44 HIS B N 1
ATOM 3363 C CA . HIS B 1 44 ? 29.672 18.047 5.793 1 95.75 44 HIS B CA 1
ATOM 3364 C C . HIS B 1 44 ? 29.594 18.828 4.492 1 95.75 44 HIS B C 1
ATOM 3366 O O . HIS B 1 44 ? 29.938 18.312 3.426 1 95.75 44 HIS B O 1
ATOM 3372 N N . TYR B 1 45 ? 29.188 20.109 4.594 1 96.25 45 TYR B N 1
ATOM 3373 C CA . TYR B 1 45 ? 28.922 20.844 3.363 1 96.25 45 TYR B CA 1
ATOM 3374 C C . TYR B 1 45 ? 29.5 22.25 3.438 1 96.25 45 TYR B C 1
ATOM 3376 O O . TYR B 1 45 ? 29.406 22.906 4.477 1 96.25 45 TYR B O 1
ATOM 3384 N N . ALA B 1 46 ? 30.016 22.703 2.32 1 96.25 46 ALA B N 1
ATOM 3385 C CA . ALA B 1 46 ? 30.547 24.062 2.211 1 96.25 46 ALA B CA 1
ATOM 3386 C C . ALA B 1 46 ? 29.422 25.078 2.062 1 96.25 46 ALA B C 1
ATOM 3388 O O . ALA B 1 46 ? 28.281 24.719 1.739 1 96.25 46 ALA B O 1
ATOM 3389 N N . ASP B 1 47 ? 29.781 26.312 2.242 1 96.88 47 ASP B N 1
ATOM 3390 C CA . ASP B 1 47 ? 28.828 27.422 2.139 1 96.88 47 ASP B CA 1
ATOM 3391 C C . ASP B 1 47 ? 28.641 27.844 0.685 1 96.88 47 ASP B C 1
ATOM 3393 O O . ASP B 1 47 ? 29.062 28.938 0.291 1 96.88 47 ASP B O 1
ATOM 3397 N N . THR B 1 48 ? 28 27.109 -0.058 1 97.44 48 THR B N 1
ATOM 3398 C CA . THR B 1 48 ? 27.562 27.594 -1.368 1 97.44 48 THR B CA 1
ATOM 3399 C C . THR B 1 48 ? 26.406 28.562 -1.234 1 97.44 48 THR B C 1
ATOM 3401 O O . THR B 1 48 ? 25.75 28.625 -0.187 1 97.44 48 THR B O 1
ATOM 3404 N N . GLU B 1 49 ? 26.125 29.328 -2.256 1 98 49 GLU B N 1
ATOM 3405 C CA . GLU B 1 49 ? 25.031 30.281 -2.23 1 98 49 GLU B CA 1
ATOM 3406 C C . GLU B 1 49 ? 23.703 29.578 -1.949 1 98 49 GLU B C 1
ATOM 3408 O O . GLU B 1 49 ? 22.906 30.047 -1.119 1 98 49 GLU B O 1
ATOM 3413 N N . VAL B 1 50 ? 23.5 28.516 -2.609 1 97.75 50 VAL B N 1
ATOM 3414 C CA . VAL B 1 50 ? 22.234 27.812 -2.486 1 97.75 50 VAL B CA 1
ATOM 3415 C C . VAL B 1 50 ? 22.125 27.188 -1.097 1 97.75 50 VAL B C 1
ATOM 3417 O O . VAL B 1 50 ? 21.031 27.125 -0.522 1 97.75 50 VAL B O 1
ATOM 3420 N N . MET B 1 51 ? 23.219 26.672 -0.526 1 97.88 51 MET B N 1
ATOM 3421 C CA . MET B 1 51 ? 23.203 26.109 0.823 1 97.88 51 MET B CA 1
ATOM 3422 C C . MET B 1 51 ? 22.875 27.188 1.854 1 97.88 51 MET B C 1
ATOM 3424 O O . MET B 1 51 ? 22.062 26.953 2.754 1 97.88 51 MET B O 1
ATOM 3428 N N . LEU B 1 52 ? 23.438 28.344 1.679 1 97.81 52 LEU B N 1
ATOM 3429 C CA . LEU B 1 52 ? 23.172 29.453 2.59 1 97.81 52 LEU B CA 1
ATOM 3430 C C . LEU B 1 52 ? 21.719 29.906 2.482 1 97.81 52 LEU B C 1
ATOM 3432 O O . LEU B 1 52 ? 21.109 30.266 3.486 1 97.81 52 LEU B O 1
ATOM 3436 N N . LYS B 1 53 ? 21.281 29.906 1.287 1 97.94 53 LYS B N 1
ATOM 3437 C CA . LYS B 1 53 ? 19.859 30.25 1.088 1 97.94 53 LYS B CA 1
ATOM 3438 C C . LYS B 1 53 ? 18.953 29.234 1.792 1 97.94 53 LYS B C 1
ATOM 3440 O O . LYS B 1 53 ? 17.953 29.625 2.395 1 97.94 53 LYS B O 1
ATOM 3445 N N . THR B 1 54 ? 19.266 27.953 1.706 1 97.69 54 THR B N 1
ATOM 3446 C CA . THR B 1 54 ? 18.516 26.906 2.377 1 97.69 54 THR B CA 1
ATOM 3447 C C . THR B 1 54 ? 18.531 27.109 3.891 1 97.69 54 THR B C 1
ATOM 3449 O O . THR B 1 54 ? 17.5 26.969 4.555 1 97.69 54 THR B O 1
ATOM 3452 N N . MET B 1 55 ? 19.641 27.5 4.445 1 97.62 55 MET B N 1
ATOM 3453 C CA . MET B 1 55 ? 19.75 27.734 5.883 1 97.62 55 MET B CA 1
ATOM 3454 C C . MET B 1 55 ? 19 29 6.301 1 97.62 55 MET B C 1
ATOM 3456 O O . MET B 1 55 ? 18.453 29.062 7.402 1 97.62 55 MET B O 1
ATOM 3460 N N . ALA B 1 56 ? 18.984 29.953 5.41 1 97.75 56 ALA B N 1
ATOM 3461 C CA . ALA B 1 56 ? 18.172 31.141 5.684 1 97.75 56 ALA B CA 1
ATOM 3462 C C . ALA B 1 56 ? 16.688 30.781 5.773 1 97.75 56 ALA B C 1
ATOM 3464 O O . ALA B 1 56 ? 15.977 31.297 6.633 1 97.75 56 ALA B O 1
ATOM 3465 N N . LEU B 1 57 ? 16.281 29.953 4.898 1 96.88 57 LEU B N 1
ATOM 3466 C CA . LEU B 1 57 ? 14.914 29.469 4.949 1 96.88 57 LEU B CA 1
ATOM 3467 C C . LEU B 1 57 ? 14.656 28.688 6.227 1 96.88 57 LEU B C 1
ATOM 3469 O O . LEU B 1 57 ? 13.586 28.781 6.824 1 96.88 57 LEU B O 1
ATOM 3473 N N . ASN B 1 58 ? 15.625 27.828 6.594 1 97.56 58 ASN B N 1
ATOM 3474 C CA . ASN B 1 58 ? 15.539 27.078 7.84 1 97.56 58 ASN B CA 1
ATOM 3475 C C . ASN B 1 58 ? 15.203 28 9.016 1 97.56 58 ASN B C 1
ATOM 3477 O O . ASN B 1 58 ? 14.367 27.656 9.859 1 97.56 58 ASN B O 1
ATOM 3481 N N . ARG B 1 59 ? 15.719 29.172 9.07 1 96.12 59 ARG B N 1
ATOM 3482 C CA . ARG B 1 59 ? 15.539 30.125 10.156 1 96.12 59 ARG B CA 1
ATOM 3483 C C . ARG B 1 59 ? 14.18 30.812 10.055 1 96.12 59 ARG B C 1
ATOM 3485 O O . ARG B 1 59 ? 13.641 31.281 11.062 1 96.12 59 ARG B O 1
ATOM 3492 N N . ARG B 1 60 ? 13.57 30.75 8.891 1 95.06 60 ARG B N 1
ATOM 3493 C CA . ARG B 1 60 ? 12.359 31.547 8.664 1 95.06 60 ARG B CA 1
ATOM 3494 C C . ARG B 1 60 ? 11.133 30.641 8.617 1 95.06 60 ARG B C 1
ATOM 3496 O O . ARG B 1 60 ? 10 31.125 8.523 1 95.06 60 ARG B O 1
ATOM 3503 N N . THR B 1 61 ? 11.32 29.359 8.68 1 95.75 61 THR B N 1
ATOM 3504 C CA . THR B 1 61 ? 10.195 28.438 8.586 1 95.75 61 THR B CA 1
ATOM 3505 C C . THR B 1 61 ? 9.18 28.703 9.695 1 95.75 61 THR B C 1
ATOM 3507 O O . THR B 1 61 ? 7.992 28.422 9.539 1 95.75 61 THR B O 1
ATOM 3510 N N . GLY B 1 62 ? 9.641 29.172 10.781 1 96.62 62 GLY B N 1
ATOM 3511 C CA . GLY B 1 62 ? 8.805 29.312 11.961 1 96.62 62 GLY B CA 1
ATOM 3512 C C . GLY B 1 62 ? 8.75 28.047 12.805 1 96.62 62 GLY B C 1
ATOM 3513 O O . GLY B 1 62 ? 8.125 28.031 13.867 1 96.62 62 GLY B O 1
ATOM 3514 N N . ILE B 1 63 ? 9.398 26.984 12.414 1 98.56 63 ILE B N 1
ATOM 3515 C CA . ILE B 1 63 ? 9.445 25.734 13.164 1 98.56 63 ILE B CA 1
ATOM 3516 C C . ILE B 1 63 ? 10.43 25.859 14.328 1 98.56 63 ILE B C 1
ATOM 3518 O O . ILE B 1 63 ? 11.586 26.234 14.125 1 98.56 63 ILE B O 1
ATOM 3522 N N . LYS B 1 64 ? 9.969 25.562 15.523 1 98.25 64 LYS B N 1
ATOM 3523 C CA . LYS B 1 64 ? 10.789 25.703 16.719 1 98.25 64 LYS B CA 1
ATOM 3524 C C . LYS B 1 64 ? 11.672 24.484 16.938 1 98.25 64 LYS B C 1
ATOM 3526 O O . LYS B 1 64 ? 12.797 24.594 17.422 1 98.25 64 LYS B O 1
ATOM 3531 N N . SER B 1 65 ? 11.125 23.328 16.656 1 97 65 SER B N 1
ATOM 3532 C CA . SER B 1 65 ? 11.852 22.078 16.781 1 97 65 SER B CA 1
ATOM 3533 C C . SER B 1 65 ? 11.188 20.969 15.969 1 97 65 SER B C 1
ATOM 3535 O O . SER B 1 65 ? 10 21.047 15.648 1 97 65 SER B O 1
ATOM 3537 N N . ARG B 1 66 ? 11.938 20.016 15.641 1 98.38 66 ARG B N 1
ATOM 3538 C CA . ARG B 1 66 ? 11.461 18.844 14.898 1 98.38 66 ARG B CA 1
ATOM 3539 C C . ARG B 1 66 ? 11.805 17.547 15.625 1 98.38 66 ARG B C 1
ATOM 3541 O O . ARG B 1 66 ? 12.984 17.203 15.773 1 98.38 66 ARG B O 1
ATOM 3548 N N . PRO B 1 67 ? 10.758 16.828 16.109 1 98.81 67 PRO B N 1
ATOM 3549 C CA . PRO B 1 67 ? 11.062 15.5 16.656 1 98.81 67 PRO B CA 1
ATOM 3550 C C . PRO B 1 67 ? 11.852 14.625 15.695 1 98.81 67 PRO B C 1
ATOM 3552 O O . PRO B 1 67 ? 11.578 14.617 14.492 1 98.81 67 PRO B O 1
ATOM 3555 N N . SER B 1 68 ? 12.852 13.891 16.25 1 98.5 68 SER B N 1
ATOM 3556 C CA . SER B 1 68 ? 13.758 13.156 15.375 1 98.5 68 SER B CA 1
ATOM 3557 C C . SER B 1 68 ? 14.32 11.93 16.078 1 98.5 68 SER B C 1
ATOM 3559 O O . SER B 1 68 ? 14.664 11.977 17.25 1 98.5 68 SER B O 1
ATOM 3561 N N . VAL B 1 69 ? 14.344 10.836 15.312 1 97.75 69 VAL B N 1
ATOM 3562 C CA . VAL B 1 69 ? 15.031 9.641 15.789 1 97.75 69 VAL B CA 1
ATOM 3563 C C . VAL B 1 69 ? 16.531 9.766 15.516 1 97.75 69 VAL B C 1
ATOM 3565 O O . VAL B 1 69 ? 17.328 8.984 16.047 1 97.75 69 VAL B O 1
ATOM 3568 N N . LEU B 1 70 ? 16.891 10.688 14.711 1 91.12 70 LEU B N 1
ATOM 3569 C CA . LEU B 1 70 ? 18.266 10.859 14.242 1 91.12 70 LEU B CA 1
ATOM 3570 C C . LEU B 1 70 ? 19.141 11.445 15.344 1 91.12 70 LEU B C 1
ATOM 3572 O O . LEU B 1 70 ? 18.812 12.484 15.914 1 91.12 70 LEU B O 1
ATOM 3576 N N . ASP B 1 71 ? 20.25 10.773 15.617 1 93.31 71 ASP B N 1
ATOM 3577 C CA . ASP B 1 71 ? 21.344 11.383 16.359 1 93.31 71 ASP B CA 1
ATOM 3578 C C . ASP B 1 71 ? 22.312 12.109 15.422 1 93.31 71 ASP B C 1
ATOM 3580 O O . ASP B 1 71 ? 23.125 11.477 14.75 1 93.31 71 ASP B O 1
ATOM 3584 N N . LEU B 1 72 ? 22.234 13.414 15.422 1 94.56 72 LEU B N 1
ATOM 3585 C CA . LEU B 1 72 ? 23.031 14.211 14.484 1 94.56 72 LEU B CA 1
ATOM 3586 C C . LEU B 1 72 ? 24.516 14.008 14.727 1 94.56 72 LEU B C 1
ATOM 3588 O O . LEU B 1 72 ? 25.344 14.375 13.883 1 94.56 72 LEU B O 1
ATOM 3592 N N . ASP B 1 73 ? 24.906 13.461 15.883 1 95.5 73 ASP B N 1
ATOM 3593 C CA . ASP B 1 73 ? 26.312 13.203 16.188 1 95.5 73 ASP B CA 1
ATOM 3594 C C . ASP B 1 73 ? 26.656 11.719 16.016 1 95.5 73 ASP B C 1
ATOM 3596 O O . ASP B 1 73 ? 27.781 11.305 16.25 1 95.5 73 ASP B O 1
ATOM 3600 N N . GLY B 1 74 ? 25.688 10.969 15.617 1 95.12 74 GLY B N 1
ATOM 3601 C CA . GLY B 1 74 ? 25.859 9.531 15.508 1 95.12 74 GLY B CA 1
ATOM 3602 C C . GLY B 1 74 ? 26.531 9.102 14.227 1 95.12 74 GLY B C 1
ATOM 3603 O O . GLY B 1 74 ? 26.656 9.891 13.289 1 95.12 74 GLY B O 1
ATOM 3604 N N . PRO B 1 75 ? 26.922 7.883 14.18 1 95.06 75 PRO B N 1
ATOM 3605 C CA . PRO B 1 75 ? 27.719 7.387 13.055 1 95.06 75 PRO B CA 1
ATOM 3606 C C . PRO B 1 75 ? 26.906 7.273 11.766 1 95.06 75 PRO B C 1
ATOM 3608 O O . PRO B 1 75 ? 27.484 7.305 10.672 1 95.06 75 PRO B O 1
ATOM 3611 N N . LEU B 1 76 ? 25.625 7.156 11.844 1 95.81 76 LEU B N 1
ATOM 3612 C CA . LEU B 1 76 ? 24.812 6.973 10.648 1 95.81 76 LEU B CA 1
ATOM 3613 C C . LEU B 1 76 ? 25.016 8.125 9.672 1 95.81 76 LEU B C 1
ATOM 3615 O O . LEU B 1 76 ? 25.172 7.895 8.469 1 95.81 76 LEU B O 1
ATOM 3619 N N . VAL B 1 77 ? 25.109 9.375 10.188 1 95.81 77 VAL B N 1
ATOM 3620 C CA . VAL B 1 77 ? 25.062 10.508 9.266 1 95.81 77 VAL B CA 1
ATOM 3621 C C . VAL B 1 77 ? 26.406 11.227 9.281 1 95.81 77 VAL B C 1
ATOM 3623 O O . VAL B 1 77 ? 26.656 12.133 8.477 1 95.81 77 VAL B O 1
ATOM 3626 N N . ASN B 1 78 ? 27.359 10.844 10.141 1 96.31 78 ASN B N 1
ATOM 3627 C CA . ASN B 1 78 ? 28.641 11.539 10.219 1 96.31 78 ASN B CA 1
ATOM 3628 C C . ASN B 1 78 ? 29.766 10.711 9.602 1 96.31 78 ASN B C 1
ATOM 3630 O O . ASN B 1 78 ? 30.922 11.125 9.617 1 96.31 78 ASN B O 1
ATOM 3634 N N . GLY B 1 79 ? 29.406 9.594 9.109 1 93 79 GLY B N 1
ATOM 3635 C CA . GLY B 1 79 ? 30.391 8.812 8.367 1 93 79 GLY B CA 1
ATOM 3636 C C . GLY B 1 79 ? 30.781 9.453 7.051 1 93 79 GLY B C 1
ATOM 3637 O O . GLY B 1 79 ? 30.219 10.477 6.656 1 93 79 GLY B O 1
ATOM 3638 N N . PRO B 1 80 ? 31.781 8.859 6.387 1 93.62 80 PRO B N 1
ATOM 3639 C CA . PRO B 1 80 ? 32.312 9.461 5.152 1 93.62 80 PRO B CA 1
ATOM 3640 C C . PRO B 1 80 ? 31.297 9.391 4 1 93.62 80 PRO B C 1
ATOM 3642 O O . PRO B 1 80 ? 31.359 10.219 3.082 1 93.62 80 PRO B O 1
ATOM 3645 N N . LYS B 1 81 ? 30.406 8.453 4.047 1 95.12 81 LYS B N 1
ATOM 3646 C CA . LYS B 1 81 ? 29.453 8.289 2.957 1 95.12 81 LYS B CA 1
ATOM 3647 C C . LYS B 1 81 ? 28.016 8.523 3.439 1 95.12 81 LYS B C 1
ATOM 3649 O O . LYS B 1 81 ? 27.703 8.258 4.598 1 95.12 81 LYS B O 1
ATOM 3654 N N . THR B 1 82 ? 27.203 9.039 2.496 1 97.62 82 THR B N 1
ATOM 3655 C CA . THR B 1 82 ? 25.781 9.117 2.746 1 97.62 82 THR B CA 1
ATOM 3656 C C . THR B 1 82 ? 25.188 7.723 2.955 1 97.62 82 THR B C 1
ATOM 3658 O O . THR B 1 82 ? 25.484 6.797 2.197 1 97.62 82 THR B O 1
ATOM 3661 N N . PRO B 1 83 ? 24.344 7.559 4.012 1 97.94 83 PRO B N 1
ATOM 3662 C CA . PRO B 1 83 ? 23.734 6.238 4.23 1 97.94 83 PRO B CA 1
ATOM 3663 C C . PRO B 1 83 ? 23.016 5.707 2.996 1 97.94 83 PRO B C 1
ATOM 3665 O O . PRO B 1 83 ? 22.344 6.469 2.293 1 97.94 83 PRO B O 1
ATOM 3668 N N . SER B 1 84 ? 23.141 4.398 2.73 1 98.12 84 SER B N 1
ATOM 3669 C CA . SER B 1 84 ? 22.422 3.744 1.642 1 98.12 84 SER B CA 1
ATOM 3670 C C . SER B 1 84 ? 21 3.391 2.051 1 98.12 84 SER B C 1
ATOM 3672 O O . SER B 1 84 ? 20.656 3.457 3.23 1 98.12 84 SER B O 1
ATOM 3674 N N . ILE B 1 85 ? 20.219 3.029 1.084 1 98.06 85 ILE B N 1
ATOM 3675 C CA . ILE B 1 85 ? 18.859 2.605 1.367 1 98.06 85 ILE B CA 1
ATOM 3676 C C . ILE B 1 85 ? 18.875 1.357 2.248 1 98.06 85 ILE B C 1
ATOM 3678 O O . ILE B 1 85 ? 17.969 1.143 3.051 1 98.06 85 ILE B O 1
ATOM 3682 N N . ASN B 1 86 ? 19.922 0.531 2.211 1 98 86 ASN B N 1
ATOM 3683 C CA . ASN B 1 86 ? 20.094 -0.615 3.102 1 98 86 ASN B CA 1
ATOM 3684 C C . ASN B 1 86 ? 20.281 -0.177 4.551 1 98 86 ASN B C 1
ATOM 3686 O O . ASN B 1 86 ? 19.672 -0.759 5.461 1 98 86 ASN B O 1
ATOM 3690 N N . ASP B 1 87 ? 21.109 0.82 4.684 1 97.75 87 ASP B N 1
ATOM 3691 C CA . ASP B 1 87 ? 21.344 1.363 6.02 1 97.75 87 ASP B CA 1
ATOM 3692 C C . ASP B 1 87 ? 20.047 1.899 6.625 1 97.75 87 ASP B C 1
ATOM 3694 O O . ASP B 1 87 ? 19.766 1.645 7.797 1 97.75 87 ASP B O 1
ATOM 3698 N N . LEU B 1 88 ? 19.328 2.615 5.828 1 98 88 LEU B N 1
ATOM 3699 C CA . LEU B 1 88 ? 18.109 3.262 6.301 1 98 88 LEU B CA 1
ATOM 3700 C C . LEU B 1 88 ? 17.031 2.232 6.582 1 98 88 LEU B C 1
ATOM 3702 O O . LEU B 1 88 ? 16.234 2.402 7.508 1 98 88 LEU B O 1
ATOM 3706 N N . ASP B 1 89 ? 16.953 1.181 5.734 1 97.62 89 ASP B N 1
ATOM 3707 C CA . ASP B 1 89 ? 16.031 0.07 5.988 1 97.62 89 ASP B CA 1
ATOM 3708 C C . ASP B 1 89 ? 16.297 -0.553 7.359 1 97.62 89 ASP B C 1
ATOM 3710 O O . ASP B 1 89 ? 15.359 -0.832 8.109 1 97.62 89 ASP B O 1
ATOM 3714 N N . ALA B 1 90 ? 17.547 -0.763 7.68 1 97.69 90 ALA B N 1
ATOM 3715 C CA . ALA B 1 90 ? 17.922 -1.343 8.969 1 97.69 90 ALA B CA 1
ATOM 3716 C C . ALA B 1 90 ? 17.484 -0.446 10.125 1 97.69 90 ALA B C 1
ATOM 3718 O O . ALA B 1 90 ? 17.016 -0.934 11.156 1 97.69 90 ALA B O 1
ATOM 3719 N N . VAL B 1 91 ? 17.641 0.828 9.961 1 97.88 91 VAL B N 1
ATOM 3720 C CA . VAL B 1 91 ? 17.234 1.781 10.992 1 97.88 91 VAL B CA 1
ATOM 3721 C C . VAL B 1 91 ? 15.719 1.716 11.195 1 97.88 91 VAL B C 1
ATOM 3723 O O . VAL B 1 91 ? 15.242 1.687 12.328 1 97.88 91 VAL B O 1
ATOM 3726 N N . PHE B 1 92 ? 14.961 1.691 10.109 1 98.44 92 PHE B N 1
ATOM 3727 C CA . PHE B 1 92 ? 13.508 1.655 10.242 1 98.44 92 PHE B CA 1
ATOM 3728 C C . PHE B 1 92 ? 13.055 0.367 10.922 1 98.44 92 PHE B C 1
ATOM 3730 O O . PHE B 1 92 ? 12.156 0.384 11.766 1 98.44 92 PHE B O 1
ATOM 3737 N N . ARG B 1 93 ? 13.625 -0.749 10.586 1 97.5 93 ARG B N 1
ATOM 3738 C CA . ARG B 1 93 ? 13.227 -2.053 11.109 1 97.5 93 ARG B CA 1
ATOM 3739 C C . ARG B 1 93 ? 13.539 -2.164 12.594 1 97.5 93 ARG B C 1
ATOM 3741 O O . ARG B 1 93 ? 13.008 -3.037 13.281 1 97.5 93 ARG B O 1
ATOM 3748 N N . ASP B 1 94 ? 14.336 -1.276 13.062 1 97.56 94 ASP B N 1
ATOM 3749 C CA . ASP B 1 94 ? 14.617 -1.206 14.492 1 97.56 94 ASP B CA 1
ATOM 3750 C C . ASP B 1 94 ? 13.859 -0.051 15.148 1 97.56 94 ASP B C 1
ATOM 3752 O O . ASP B 1 94 ? 12.766 -0.241 15.68 1 97.56 94 ASP B O 1
ATOM 3756 N N . VAL B 1 95 ? 14.281 1.174 14.836 1 98 95 VAL B N 1
ATOM 3757 C CA . VAL B 1 95 ? 13.766 2.363 15.508 1 98 95 VAL B CA 1
ATOM 3758 C C . VAL B 1 95 ? 12.344 2.654 15.031 1 98 95 VAL B C 1
ATOM 3760 O O . VAL B 1 95 ? 11.484 3.027 15.828 1 98 95 VAL B O 1
ATOM 3763 N N . GLY B 1 96 ? 12.086 2.516 13.734 1 98.44 96 GLY B N 1
ATOM 3764 C CA . GLY B 1 96 ? 10.75 2.736 13.203 1 98.44 96 GLY B CA 1
ATOM 3765 C C . GLY B 1 96 ? 9.719 1.774 13.766 1 98.44 96 GLY B C 1
ATOM 3766 O O . GLY B 1 96 ? 8.602 2.176 14.102 1 98.44 96 GLY B O 1
ATOM 3767 N N . ILE B 1 97 ? 10.117 0.504 13.875 1 98.69 97 ILE B N 1
ATOM 3768 C CA . ILE B 1 97 ? 9.227 -0.519 14.414 1 98.69 97 ILE B CA 1
ATOM 3769 C C . ILE B 1 97 ? 8.945 -0.237 15.883 1 98.69 97 ILE B C 1
ATOM 3771 O O . ILE B 1 97 ? 7.793 -0.32 16.328 1 98.69 97 ILE B O 1
ATOM 3775 N N . ARG B 1 98 ? 9.945 0.126 16.656 1 98.69 98 ARG B N 1
ATOM 3776 C CA . ARG B 1 98 ? 9.75 0.427 18.062 1 98.69 98 ARG B CA 1
ATOM 3777 C C . ARG B 1 98 ? 8.828 1.625 18.25 1 98.69 98 ARG B C 1
ATOM 3779 O O . ARG B 1 98 ? 7.953 1.612 19.125 1 98.69 98 ARG B O 1
ATOM 3786 N N . LEU B 1 99 ? 9.055 2.66 17.5 1 98.88 99 LEU B N 1
ATOM 3787 C CA . LEU B 1 99 ? 8.195 3.84 17.562 1 98.88 99 LEU B CA 1
ATOM 3788 C C . LEU B 1 99 ? 6.75 3.475 17.25 1 98.88 99 LEU B C 1
ATOM 3790 O O . LEU B 1 99 ? 5.824 3.994 17.875 1 98.88 99 LEU B O 1
ATOM 3794 N N . SER B 1 100 ? 6.574 2.604 16.25 1 98.94 100 SER B N 1
ATOM 3795 C CA . SER B 1 100 ? 5.25 2.131 15.859 1 98.94 100 SER B CA 1
ATOM 3796 C C . SER B 1 100 ? 4.582 1.353 16.984 1 98.94 100 SER B C 1
ATOM 3798 O O . SER B 1 100 ? 3.4 1.56 17.281 1 98.94 100 SER B O 1
ATOM 3800 N N . LEU B 1 101 ? 5.34 0.452 17.594 1 98.88 101 LEU B N 1
ATOM 3801 C CA . LEU B 1 101 ? 4.812 -0.362 18.688 1 98.88 101 LEU B CA 1
ATOM 3802 C C . LEU B 1 101 ? 4.355 0.514 19.844 1 98.88 101 LEU B C 1
ATOM 3804 O O . LEU B 1 101 ? 3.287 0.283 20.422 1 98.88 101 LEU B O 1
ATOM 3808 N N . GLN B 1 102 ? 5.121 1.519 20.156 1 98.94 102 GLN B N 1
ATOM 3809 C CA . GLN B 1 102 ? 4.777 2.43 21.25 1 98.94 102 GLN B CA 1
ATOM 3810 C C . GLN B 1 102 ? 3.488 3.188 20.953 1 98.94 102 GLN B C 1
ATOM 3812 O O . GLN B 1 102 ? 2.633 3.336 21.828 1 98.94 102 GLN B O 1
ATOM 3817 N N . ALA B 1 103 ? 3.371 3.699 19.734 1 98.94 103 ALA B N 1
ATOM 3818 C CA . ALA B 1 103 ? 2.145 4.391 19.344 1 98.94 103 ALA B CA 1
ATOM 3819 C C . ALA B 1 103 ? 0.932 3.473 19.469 1 98.94 103 ALA B C 1
ATOM 3821 O O . ALA B 1 103 ? -0.105 3.875 20.016 1 98.94 103 ALA B O 1
ATOM 3822 N N . CYS B 1 104 ? 1.072 2.26 18.969 1 98.94 104 CYS B N 1
ATOM 3823 C CA . CYS B 1 104 ? -0.019 1.293 19 1 98.94 104 CYS B CA 1
ATOM 3824 C C . CYS B 1 104 ? -0.399 0.956 20.438 1 98.94 104 CYS B C 1
ATOM 3826 O O . CYS B 1 104 ? -1.583 0.906 20.781 1 98.94 104 CYS B O 1
ATOM 3828 N N . GLN B 1 105 ? 0.581 0.709 21.25 1 98.75 105 GLN B N 1
ATOM 3829 C CA . GLN B 1 105 ? 0.333 0.382 22.656 1 98.75 105 GLN B CA 1
ATOM 3830 C C . GLN B 1 105 ? -0.388 1.523 23.359 1 98.75 105 GLN B C 1
ATOM 3832 O O . GLN B 1 105 ? -1.334 1.291 24.109 1 98.75 105 GLN B O 1
ATOM 3837 N N . LYS B 1 106 ? 0.029 2.76 23.125 1 98.81 106 LYS B N 1
ATOM 3838 C CA . LYS B 1 106 ? -0.618 3.93 23.719 1 98.81 106 LYS B CA 1
ATOM 3839 C C . LYS B 1 106 ? -2.074 4.031 23.266 1 98.81 106 LYS B C 1
ATOM 3841 O O . LYS B 1 106 ? -2.957 4.324 24.078 1 98.81 106 LYS B O 1
ATOM 3846 N N . ALA B 1 107 ? -2.33 3.826 22 1 98.88 107 ALA B N 1
ATOM 3847 C CA . ALA B 1 107 ? -3.695 3.893 21.484 1 98.88 107 ALA B CA 1
ATOM 3848 C C . ALA B 1 107 ? -4.578 2.822 22.109 1 98.88 107 ALA B C 1
ATOM 3850 O O . ALA B 1 107 ? -5.734 3.082 22.453 1 98.88 107 ALA B O 1
ATOM 3851 N N . ILE B 1 108 ? -4.051 1.629 22.234 1 98.69 108 ILE B N 1
ATOM 3852 C CA . ILE B 1 108 ? -4.801 0.511 22.797 1 98.69 108 ILE B CA 1
ATOM 3853 C C . ILE B 1 108 ? -5.07 0.769 24.281 1 98.69 108 ILE B C 1
ATOM 3855 O O . ILE B 1 108 ? -6.172 0.5 24.781 1 98.69 108 ILE B O 1
ATOM 3859 N N . GLU B 1 109 ? -4.066 1.312 24.953 1 98.44 109 GLU B N 1
ATOM 3860 C CA . GLU B 1 109 ? -4.246 1.665 26.359 1 98.44 109 GLU B CA 1
ATOM 3861 C C . GLU B 1 109 ? -5.332 2.727 26.516 1 98.44 109 GLU B C 1
ATOM 3863 O O . GLU B 1 109 ? -6.18 2.617 27.406 1 98.44 109 GLU B O 1
ATOM 3868 N N . GLN B 1 110 ? -5.293 3.727 25.688 1 98.25 110 GLN B N 1
ATOM 3869 C CA . GLN B 1 110 ? -6.301 4.777 25.734 1 98.25 110 GLN B CA 1
ATOM 3870 C C . GLN B 1 110 ? -7.688 4.227 25.406 1 98.25 110 GLN B C 1
ATOM 3872 O O . GLN B 1 110 ? -8.688 4.66 26 1 98.25 110 GLN B O 1
ATOM 3877 N N . TRP B 1 111 ? -7.711 3.354 24.5 1 98.31 111 TRP B N 1
ATOM 3878 C CA . TRP B 1 111 ? -8.961 2.697 24.125 1 98.31 111 TRP B CA 1
ATOM 3879 C C . TRP B 1 111 ? -9.508 1.866 25.281 1 98.31 111 TRP B C 1
ATOM 3881 O O . TRP B 1 111 ? -10.711 1.872 25.547 1 98.31 111 TRP B O 1
ATOM 3891 N N . GLY B 1 112 ? -8.656 1.124 25.953 1 98.25 112 GLY B N 1
ATOM 3892 C CA . GLY B 1 112 ? -9.023 0.329 27.125 1 98.25 112 GLY B CA 1
ATOM 3893 C C . GLY B 1 112 ? -9.523 -1.057 26.766 1 98.25 112 GLY B C 1
ATOM 3894 O O . GLY B 1 112 ? -9.984 -1.799 27.625 1 98.25 112 GLY B O 1
ATOM 3895 N N . GLY B 1 113 ? -9.484 -1.4 25.547 1 97.62 113 GLY B N 1
ATOM 3896 C CA . GLY B 1 113 ? -9.953 -2.707 25.109 1 97.62 113 GLY B CA 1
ATOM 3897 C C . GLY B 1 113 ? -8.859 -3.758 25.078 1 97.62 113 GLY B C 1
ATOM 3898 O O . GLY B 1 113 ? -7.723 -3.488 25.469 1 97.62 113 GLY B O 1
ATOM 3899 N N . ASP B 1 114 ? -9.25 -4.973 24.625 1 96.44 114 ASP B N 1
ATOM 3900 C CA . ASP B 1 114 ? -8.352 -6.109 24.469 1 96.44 114 ASP B CA 1
ATOM 3901 C C . ASP B 1 114 ? -7.801 -6.199 23.047 1 96.44 114 ASP B C 1
ATOM 3903 O O . ASP B 1 114 ? -8.555 -6.098 22.078 1 96.44 114 ASP B O 1
ATOM 3907 N N . MET B 1 115 ? -6.539 -6.375 22.969 1 95.06 115 MET B N 1
ATOM 3908 C CA . MET B 1 115 ? -5.875 -6.48 21.672 1 95.06 115 MET B CA 1
ATOM 3909 C C . MET B 1 115 ? -6.5 -7.586 20.828 1 95.06 115 MET B C 1
ATOM 3911 O O . MET B 1 115 ? -6.535 -7.496 19.594 1 95.06 115 MET B O 1
ATOM 3915 N N . LYS B 1 116 ? -7.062 -8.555 21.406 1 95.38 116 LYS B N 1
ATOM 3916 C CA . LYS B 1 116 ? -7.68 -9.68 20.703 1 95.38 116 LYS B CA 1
ATOM 3917 C C . LYS B 1 116 ? -8.953 -9.25 19.984 1 95.38 116 LYS B C 1
ATOM 3919 O O . LYS B 1 116 ? -9.445 -9.945 19.094 1 95.38 116 LYS B O 1
ATOM 3924 N N . ASP B 1 117 ? -9.477 -8.109 20.391 1 97.12 117 ASP B N 1
ATOM 3925 C CA . ASP B 1 117 ? -10.711 -7.613 19.781 1 97.12 117 ASP B CA 1
ATOM 3926 C C . ASP B 1 117 ? -10.414 -6.816 18.516 1 97.12 117 ASP B C 1
ATOM 3928 O O . ASP B 1 117 ? -11.328 -6.496 17.75 1 97.12 117 ASP B O 1
ATOM 3932 N N . ILE B 1 118 ? -9.148 -6.566 18.297 1 98.75 118 ILE B N 1
ATOM 3933 C CA . ILE B 1 118 ? -8.781 -5.863 17.062 1 98.75 118 ILE B CA 1
ATOM 3934 C C . ILE B 1 118 ? -8.938 -6.805 15.875 1 98.75 118 ILE B C 1
ATOM 3936 O O . ILE B 1 118 ? -8.32 -7.871 15.836 1 98.75 118 ILE B O 1
ATOM 3940 N N . THR B 1 119 ? -9.727 -6.387 14.93 1 98.69 119 THR B N 1
ATOM 3941 C CA . THR B 1 119 ? -10.086 -7.25 13.812 1 98.69 119 THR B CA 1
ATOM 3942 C C . THR B 1 119 ? -9.344 -6.832 12.547 1 98.69 119 THR B C 1
ATOM 3944 O O . THR B 1 119 ? -9.18 -7.633 11.625 1 98.69 119 THR B O 1
ATOM 3947 N N . HIS B 1 120 ? -9 -5.582 12.492 1 98.81 120 HIS B N 1
ATOM 3948 C CA . HIS B 1 120 ? -8.352 -5.039 11.305 1 98.81 120 HIS B CA 1
ATOM 3949 C C . HIS B 1 120 ? -7.172 -4.148 11.68 1 98.81 120 HIS B C 1
ATOM 3951 O O . HIS B 1 120 ? -7.137 -3.584 12.773 1 98.81 120 HIS B O 1
ATOM 3957 N N . MET B 1 121 ? -6.258 -4.062 10.789 1 98.88 121 MET B N 1
ATOM 3958 C CA . MET B 1 121 ? -5.156 -3.109 10.883 1 98.88 121 MET B CA 1
ATOM 3959 C C . MET B 1 121 ? -4.914 -2.424 9.547 1 98.88 121 MET B C 1
ATOM 3961 O O . MET B 1 121 ? -4.773 -3.092 8.516 1 98.88 121 MET B O 1
ATOM 3965 N N . PHE B 1 122 ? -4.941 -1.119 9.5 1 98.94 122 PHE B N 1
ATOM 3966 C CA . PHE B 1 122 ? -4.629 -0.295 8.344 1 98.94 122 PHE B CA 1
ATOM 3967 C C . PHE B 1 122 ? -3.395 0.562 8.609 1 98.94 122 PHE B C 1
ATOM 3969 O O . PHE B 1 122 ? -3.33 1.274 9.609 1 98.94 122 PHE B O 1
ATOM 3976 N N . SER B 1 123 ? -2.428 0.498 7.684 1 98.94 123 SER B N 1
ATOM 3977 C CA . SER B 1 123 ? -1.144 1.127 7.977 1 98.94 123 SER B CA 1
ATOM 3978 C C . SER B 1 123 ? -0.615 1.891 6.766 1 98.94 123 SER B C 1
ATOM 3980 O O . SER B 1 123 ? -1.042 1.646 5.637 1 98.94 123 SER B O 1
ATOM 3982 N N . MET B 1 124 ? 0.28 2.832 7.047 1 98.31 124 MET B N 1
ATOM 3983 C CA . MET B 1 124 ? 0.952 3.551 5.969 1 98.31 124 MET B CA 1
ATOM 3984 C C . MET B 1 124 ? 2.312 4.066 6.426 1 98.31 124 MET B C 1
ATOM 3986 O O . MET B 1 124 ? 2.486 4.426 7.59 1 98.31 124 MET B O 1
ATOM 3990 N N . THR B 1 125 ? 3.27 4.02 5.539 1 98.38 125 THR B N 1
ATOM 3991 C CA . THR B 1 125 ? 4.547 4.719 5.641 1 98.38 125 THR B CA 1
ATOM 3992 C C . THR B 1 125 ? 5.059 5.105 4.254 1 98.38 125 THR B C 1
ATOM 3994 O O . THR B 1 125 ? 4.746 4.445 3.264 1 98.38 125 THR B O 1
ATOM 3997 N N . CYS B 1 126 ? 5.777 6.168 4.184 1 96.88 126 CYS B N 1
ATOM 3998 C CA . CYS B 1 126 ? 6.445 6.461 2.92 1 96.88 126 CYS B CA 1
ATOM 3999 C C . CYS B 1 126 ? 7.961 6.504 3.102 1 96.88 126 CYS B C 1
ATOM 4001 O O . CYS B 1 126 ? 8.688 6.891 2.186 1 96.88 126 CYS B O 1
ATOM 4003 N N . THR B 1 127 ? 8.461 6.055 4.297 1 97.69 127 THR B N 1
ATOM 4004 C CA . THR B 1 127 ? 9.898 6.094 4.547 1 97.69 127 THR B CA 1
ATOM 4005 C C . THR B 1 127 ? 10.461 4.68 4.672 1 97.69 127 THR B C 1
ATOM 4007 O O . THR B 1 127 ? 11.586 4.496 5.152 1 97.69 127 THR B O 1
ATOM 4010 N N . HIS B 1 128 ? 9.648 3.725 4.332 1 96.69 128 HIS B N 1
ATOM 4011 C CA . HIS B 1 128 ? 10.086 2.334 4.371 1 96.69 128 HIS B CA 1
ATOM 4012 C C . HIS B 1 128 ? 9.344 1.494 3.334 1 96.69 128 HIS B C 1
ATOM 4014 O O . HIS B 1 128 ? 8.188 1.772 3.014 1 96.69 128 HIS B O 1
ATOM 4020 N N . THR B 1 129 ? 10.039 0.558 2.75 1 95.75 129 THR B N 1
ATOM 4021 C CA . THR B 1 129 ? 9.461 -0.468 1.894 1 95.75 129 THR B CA 1
ATOM 4022 C C . THR B 1 129 ? 10.031 -1.843 2.229 1 95.75 129 THR B C 1
ATOM 4024 O O . THR B 1 129 ? 11.242 -1.993 2.393 1 95.75 129 THR B O 1
ATOM 4027 N N . GLY B 1 130 ? 9.141 -2.801 2.379 1 95.88 130 GLY B N 1
ATOM 4028 C CA . GLY B 1 130 ? 9.586 -4.145 2.717 1 95.88 130 GLY B CA 1
ATOM 4029 C C . GLY B 1 130 ? 8.531 -5.203 2.465 1 95.88 130 GLY B C 1
ATOM 4030 O O . GLY B 1 130 ? 7.344 -4.895 2.375 1 95.88 130 GLY B O 1
ATOM 4031 N N . ASN B 1 131 ? 8.969 -6.395 2.281 1 97.62 131 ASN B N 1
ATOM 4032 C CA . ASN B 1 131 ? 8.188 -7.621 2.17 1 97.62 131 ASN B CA 1
ATOM 4033 C C . ASN B 1 131 ? 8.758 -8.734 3.041 1 97.62 131 ASN B C 1
ATOM 4035 O O . ASN B 1 131 ? 9.773 -9.336 2.691 1 97.62 131 ASN B O 1
ATOM 4039 N N . PRO B 1 132 ? 8.156 -9.039 4.172 1 97.69 132 PRO B N 1
ATOM 4040 C CA . PRO B 1 132 ? 6.848 -8.531 4.602 1 97.69 132 PRO B CA 1
ATOM 4041 C C . PRO B 1 132 ? 6.879 -7.047 4.945 1 97.69 132 PRO B C 1
ATOM 4043 O O . PRO B 1 132 ? 7.938 -6.504 5.266 1 97.69 132 PRO B O 1
ATOM 4046 N N . GLY B 1 133 ? 5.715 -6.383 4.836 1 97.88 133 GLY B N 1
ATOM 4047 C CA . GLY B 1 133 ? 5.574 -4.996 5.25 1 97.88 133 GLY B CA 1
ATOM 4048 C C . GLY B 1 133 ? 5.805 -4.789 6.734 1 97.88 133 GLY B C 1
ATOM 4049 O O . GLY B 1 133 ? 5.676 -5.727 7.523 1 97.88 133 GLY B O 1
ATOM 4050 N N . PHE B 1 134 ? 6.098 -3.516 7.098 1 98.44 134 PHE B N 1
ATOM 4051 C CA . PHE B 1 134 ? 6.344 -3.225 8.508 1 98.44 134 PHE B CA 1
ATOM 4052 C C . PHE B 1 134 ? 5.098 -3.494 9.344 1 98.44 134 PHE B C 1
ATOM 4054 O O . PHE B 1 134 ? 5.195 -3.771 10.539 1 98.44 134 PHE B O 1
ATOM 4061 N N . ASP B 1 135 ? 3.941 -3.404 8.672 1 98.38 135 ASP B N 1
ATOM 4062 C CA . ASP B 1 135 ? 2.684 -3.662 9.367 1 98.38 135 ASP B CA 1
ATOM 4063 C C . ASP B 1 135 ? 2.631 -5.094 9.898 1 98.38 135 ASP B C 1
ATOM 4065 O O . ASP B 1 135 ? 2.148 -5.336 11 1 98.38 135 ASP B O 1
ATOM 4069 N N . ALA B 1 136 ? 3.084 -6.055 9.094 1 98.25 136 ALA B N 1
ATOM 4070 C CA . ALA B 1 136 ? 3.107 -7.449 9.523 1 98.25 136 ALA B CA 1
ATOM 4071 C C . ALA B 1 136 ? 4.035 -7.641 10.719 1 98.25 136 ALA B C 1
ATOM 4073 O O . ALA B 1 136 ? 3.723 -8.391 11.641 1 98.25 136 ALA B O 1
ATOM 4074 N N . ILE B 1 137 ? 5.152 -6.969 10.719 1 97.88 137 ILE B N 1
ATOM 4075 C CA . ILE B 1 137 ? 6.117 -7.043 11.812 1 97.88 137 ILE B CA 1
ATOM 4076 C C . ILE B 1 137 ? 5.492 -6.477 13.086 1 97.88 137 ILE B C 1
ATOM 4078 O O . ILE B 1 137 ? 5.539 -7.113 14.141 1 97.88 137 ILE B O 1
ATOM 4082 N N . VAL B 1 138 ? 4.883 -5.32 12.977 1 98.56 138 VAL B N 1
ATOM 4083 C CA . VAL B 1 138 ? 4.262 -4.656 14.117 1 98.56 138 VAL B CA 1
ATOM 4084 C C . VAL B 1 138 ? 3.121 -5.516 14.656 1 98.56 138 VAL B C 1
ATOM 4086 O O . VAL B 1 138 ? 2.98 -5.68 15.875 1 98.56 138 VAL B O 1
ATOM 4089 N N . ALA B 1 139 ? 2.307 -6.059 13.773 1 98.25 139 ALA B N 1
ATOM 4090 C CA . ALA B 1 139 ? 1.179 -6.891 14.188 1 98.25 139 ALA B CA 1
ATOM 4091 C C . ALA B 1 139 ? 1.65 -8.086 15.008 1 98.25 139 ALA B C 1
ATOM 4093 O O . ALA B 1 139 ? 1.071 -8.398 16.047 1 98.25 139 ALA B O 1
ATOM 4094 N N . ARG B 1 140 ? 2.699 -8.75 14.531 1 97.44 140 ARG B N 1
ATOM 4095 C CA . ARG B 1 140 ? 3.238 -9.914 15.234 1 97.44 140 ARG B CA 1
ATOM 4096 C C . ARG B 1 140 ? 3.785 -9.516 16.594 1 97.44 140 ARG B C 1
ATOM 4098 O O . ARG B 1 140 ? 3.498 -10.18 17.609 1 97.44 140 ARG B O 1
ATOM 4105 N N . GLU B 1 141 ? 4.527 -8.453 16.641 1 97.25 141 GLU B N 1
ATOM 4106 C CA . GLU B 1 141 ? 5.16 -8.023 17.875 1 97.25 141 GLU B CA 1
ATOM 4107 C C . GLU B 1 141 ? 4.125 -7.547 18.891 1 97.25 141 GLU B C 1
ATOM 4109 O O . GLU B 1 141 ? 4.301 -7.723 20.094 1 97.25 141 GLU B O 1
ATOM 4114 N N . LEU B 1 142 ? 3.074 -6.941 18.391 1 97.69 142 LEU B N 1
ATOM 4115 C CA . LEU B 1 142 ? 1.998 -6.473 19.25 1 97.69 142 LEU B CA 1
ATOM 4116 C C . LEU B 1 142 ? 1.197 -7.645 19.812 1 97.69 142 LEU B C 1
ATOM 4118 O O . LEU B 1 142 ? 0.545 -7.516 20.859 1 97.69 142 LEU B O 1
ATOM 4122 N N . GLY B 1 143 ? 1.188 -8.773 19.094 1 97.06 143 GLY B N 1
ATOM 4123 C CA . GLY B 1 143 ? 0.423 -9.938 19.516 1 97.06 143 GLY B CA 1
ATOM 4124 C C . GLY B 1 143 ? -1.003 -9.93 18.984 1 97.06 143 GLY B C 1
ATOM 4125 O O . GLY B 1 143 ? -1.903 -10.477 19.625 1 97.06 143 GLY B O 1
ATOM 4126 N N . LEU B 1 144 ? -1.229 -9.273 17.891 1 98.19 144 LEU B N 1
ATOM 4127 C CA . LEU B 1 144 ? -2.549 -9.352 17.266 1 98.19 144 LEU B CA 1
ATOM 4128 C C . LEU B 1 144 ? -2.854 -10.781 16.828 1 98.19 144 LEU B C 1
ATOM 4130 O O . LEU B 1 144 ? -1.938 -11.586 16.641 1 98.19 144 LEU B O 1
ATOM 4134 N N . LYS B 1 145 ? -4.148 -11.055 16.688 1 97.81 145 LYS B N 1
ATOM 4135 C CA . LYS B 1 145 ? -4.523 -12.352 16.109 1 97.81 145 LYS B CA 1
ATOM 4136 C C . LYS B 1 145 ? -3.916 -12.539 14.727 1 97.81 145 LYS B C 1
ATOM 4138 O O . LYS B 1 145 ? -3.809 -11.586 13.953 1 97.81 145 LYS B O 1
ATOM 4143 N N . LEU B 1 146 ? -3.613 -13.719 14.438 1 94.94 146 LEU B N 1
ATOM 4144 C CA . LEU B 1 146 ? -2.928 -14.047 13.188 1 94.94 146 LEU B CA 1
ATOM 4145 C C . LEU B 1 146 ? -3.838 -13.812 11.992 1 94.94 146 LEU B C 1
ATOM 4147 O O . LEU B 1 146 ? -3.361 -13.695 10.859 1 94.94 146 LEU B O 1
ATOM 4151 N N . ASP B 1 147 ? -5.117 -13.766 12.227 1 96.56 147 ASP B N 1
ATOM 4152 C CA . ASP B 1 147 ? -6.035 -13.547 11.109 1 96.56 147 ASP B CA 1
ATOM 4153 C C . ASP B 1 147 ? -6.57 -12.117 11.109 1 96.56 147 ASP B C 1
ATOM 4155 O O . ASP B 1 147 ? -7.566 -11.82 10.445 1 96.56 147 ASP B O 1
ATOM 4159 N N . THR B 1 148 ? -5.949 -11.188 11.953 1 98.31 148 THR B N 1
ATOM 4160 C CA . THR B 1 148 ? -6.281 -9.773 11.812 1 98.31 148 THR B CA 1
ATOM 4161 C C . THR B 1 148 ? -6.098 -9.32 10.367 1 98.31 148 THR B C 1
ATOM 4163 O O . THR B 1 148 ? -5.016 -9.469 9.797 1 98.31 148 THR B O 1
ATOM 4166 N N . GLU B 1 149 ? -7.156 -8.828 9.805 1 98.25 149 GLU B N 1
ATOM 4167 C CA . GLU B 1 149 ? -7.055 -8.375 8.422 1 98.25 149 GLU B CA 1
ATOM 4168 C C . GLU B 1 149 ? -6.188 -7.125 8.305 1 98.25 149 GLU B C 1
ATOM 4170 O O . GLU B 1 149 ? -6.336 -6.188 9.094 1 98.25 149 GLU B O 1
ATOM 4175 N N . ARG B 1 150 ? -5.262 -7.117 7.348 1 98.56 150 ARG B N 1
ATOM 4176 C CA . ARG B 1 150 ? -4.316 -6.008 7.254 1 98.56 150 ARG B CA 1
ATOM 4177 C C . ARG B 1 150 ? -4.281 -5.434 5.844 1 98.56 150 ARG B C 1
ATOM 4179 O O . ARG B 1 150 ? -4.383 -6.176 4.863 1 98.56 150 ARG B O 1
ATOM 4186 N N . VAL B 1 151 ? -4.168 -4.16 5.738 1 98.75 151 VAL B N 1
ATOM 4187 C CA . VAL B 1 151 ? -3.891 -3.443 4.496 1 98.75 151 VAL B CA 1
ATOM 4188 C C . VAL B 1 151 ? -2.783 -2.42 4.727 1 98.75 151 VAL B C 1
ATOM 4190 O O . VAL B 1 151 ? -2.914 -1.531 5.574 1 98.75 151 VAL B O 1
ATOM 4193 N N . LEU B 1 152 ? -1.68 -2.6 4.062 1 98.75 152 LEU B N 1
ATOM 4194 C CA . LEU B 1 152 ? -0.618 -1.6 4.047 1 98.75 152 LEU B CA 1
ATOM 4195 C C . LEU B 1 152 ? -0.707 -0.73 2.799 1 98.75 152 LEU B C 1
ATOM 4197 O O . LEU B 1 152 ? -0.549 -1.225 1.68 1 98.75 152 LEU B O 1
ATOM 4201 N N . ILE B 1 153 ? -0.956 0.585 3.027 1 98.56 153 ILE B N 1
ATOM 4202 C CA . ILE B 1 153 ? -1.164 1.541 1.944 1 98.56 153 ILE B CA 1
ATOM 4203 C C . ILE B 1 153 ? 0.167 2.182 1.559 1 98.56 153 ILE B C 1
ATOM 4205 O O . ILE B 1 153 ? 1.023 2.412 2.416 1 98.56 153 ILE B O 1
ATOM 4209 N N . HIS B 1 154 ? 0.268 2.436 0.251 1 97.88 154 HIS B N 1
ATOM 4210 C CA . HIS B 1 154 ? 1.48 3.041 -0.289 1 97.88 154 HIS B CA 1
ATOM 4211 C C . HIS B 1 154 ? 1.149 4.086 -1.35 1 97.88 154 HIS B C 1
ATOM 4213 O O . HIS B 1 154 ? -0.002 4.203 -1.773 1 97.88 154 HIS B O 1
ATOM 4219 N N . GLY B 1 155 ? 2.098 4.953 -1.688 1 97.94 155 GLY B N 1
ATOM 4220 C CA . GLY B 1 155 ? 2.025 5.797 -2.871 1 97.94 155 GLY B CA 1
ATOM 4221 C C . GLY B 1 155 ? 1.388 7.148 -2.604 1 97.94 155 GLY B C 1
ATOM 4222 O O . GLY B 1 155 ? 1.276 7.977 -3.508 1 97.94 155 GLY B O 1
ATOM 4223 N N . THR B 1 156 ? 1.037 7.445 -1.294 1 97.94 156 THR B N 1
ATOM 4224 C CA . THR B 1 156 ? 0.247 8.648 -1.06 1 97.94 156 THR B CA 1
ATOM 4225 C C . THR B 1 156 ? 1.037 9.664 -0.237 1 97.94 156 THR B C 1
ATOM 4227 O O . THR B 1 156 ? 0.609 10.805 -0.078 1 97.94 156 THR B O 1
ATOM 4230 N N . GLY B 1 157 ? 2.123 9.328 0.313 1 97.5 157 GLY B N 1
ATOM 4231 C CA . GLY B 1 157 ? 2.977 10.25 1.035 1 97.5 157 GLY B CA 1
ATOM 4232 C C . GLY B 1 157 ? 2.258 10.969 2.162 1 97.5 157 GLY B C 1
ATOM 4233 O O . GLY B 1 157 ? 1.609 10.336 2.996 1 97.5 157 GLY B O 1
ATOM 4234 N N . CYS B 1 158 ? 2.283 12.32 2.145 1 97.25 158 CYS B N 1
ATOM 4235 C CA . CYS B 1 158 ? 1.802 13.18 3.221 1 97.25 158 CYS B CA 1
ATOM 4236 C C . CYS B 1 158 ? 0.293 13.047 3.393 1 97.25 158 CYS B C 1
ATOM 4238 O O . CYS B 1 158 ? -0.245 13.352 4.457 1 97.25 158 CYS B O 1
ATOM 4240 N N . SER B 1 159 ? -0.376 12.594 2.385 1 98.38 159 SER B N 1
ATOM 4241 C CA . SER B 1 159 ? -1.82 12.438 2.521 1 98.38 159 SER B CA 1
ATOM 4242 C C . SER B 1 159 ? -2.18 11.07 3.092 1 98.38 159 SER B C 1
ATOM 4244 O O . SER B 1 159 ? -3.357 10.773 3.303 1 98.38 159 SER B O 1
ATOM 4246 N N . GLY B 1 160 ? -1.164 10.32 3.336 1 98.5 160 GLY B N 1
ATOM 4247 C CA . GLY B 1 160 ? -1.336 8.914 3.691 1 98.5 160 GLY B CA 1
ATOM 4248 C C . GLY B 1 160 ? -2.15 8.719 4.957 1 98.5 160 GLY B C 1
ATOM 4249 O O . GLY B 1 160 ? -2.867 7.723 5.09 1 98.5 160 GLY B O 1
ATOM 4250 N N . GLY B 1 161 ? -2.031 9.633 5.941 1 98.69 161 GLY B N 1
ATOM 4251 C CA . GLY B 1 161 ? -2.832 9.523 7.148 1 98.69 161 GLY B CA 1
ATOM 4252 C C . GLY B 1 161 ? -4.32 9.453 6.875 1 98.69 161 GLY B C 1
ATOM 4253 O O . GLY B 1 161 ? -5.035 8.656 7.492 1 98.69 161 GLY B O 1
ATOM 4254 N N . LEU B 1 162 ? -4.781 10.234 5.957 1 98.88 162 LEU B N 1
ATOM 4255 C CA . LEU B 1 162 ? -6.211 10.25 5.648 1 98.88 162 LEU B CA 1
ATOM 4256 C C . LEU B 1 162 ? -6.566 9.141 4.668 1 98.88 162 LEU B C 1
ATOM 4258 O O . LEU B 1 162 ? -7.711 8.68 4.629 1 98.88 162 LEU B O 1
ATOM 4262 N N . SER B 1 163 ? -5.57 8.664 3.84 1 98.69 163 SER B N 1
ATOM 4263 C CA . SER B 1 163 ? -5.828 7.492 3.008 1 98.69 163 SER B CA 1
ATOM 4264 C C . SER B 1 163 ? -6.109 6.262 3.861 1 98.69 163 SER B C 1
ATOM 4266 O O . SER B 1 163 ? -6.957 5.438 3.512 1 98.69 163 SER B O 1
ATOM 4268 N N . VAL B 1 164 ? -5.402 6.176 4.949 1 98.56 164 VAL B N 1
ATOM 4269 C CA . VAL B 1 164 ? -5.609 5.051 5.855 1 98.56 164 VAL B CA 1
ATOM 4270 C C . VAL B 1 164 ? -6.973 5.172 6.531 1 98.56 164 VAL B C 1
ATOM 4272 O O . VAL B 1 164 ? -7.695 4.184 6.664 1 98.56 164 VAL B O 1
ATOM 4275 N N . ILE B 1 165 ? -7.383 6.371 6.961 1 98.81 165 ILE B N 1
ATOM 4276 C CA . ILE B 1 165 ? -8.695 6.605 7.562 1 98.81 165 ILE B CA 1
ATOM 4277 C C . ILE B 1 165 ? -9.789 6.258 6.562 1 98.81 165 ILE B C 1
ATOM 4279 O O . ILE B 1 165 ? -10.773 5.602 6.918 1 98.81 165 ILE B O 1
ATOM 4283 N N . ARG B 1 166 ? -9.625 6.66 5.297 1 98.69 166 ARG B N 1
ATOM 4284 C CA . ARG B 1 166 ? -10.625 6.375 4.273 1 98.69 166 ARG B CA 1
ATOM 4285 C C . ARG B 1 166 ? -10.781 4.871 4.062 1 98.69 166 ARG B C 1
ATOM 4287 O O . ARG B 1 166 ? -11.898 4.363 3.955 1 98.69 166 ARG B O 1
ATOM 4294 N N . THR B 1 167 ? -9.656 4.188 4 1 98.81 167 THR B N 1
ATOM 4295 C CA . THR B 1 167 ? -9.703 2.744 3.807 1 98.81 167 THR B CA 1
ATOM 4296 C C . THR B 1 167 ? -10.391 2.062 4.988 1 98.81 167 THR B C 1
ATOM 4298 O O . THR B 1 167 ? -11.242 1.189 4.797 1 98.81 167 THR B O 1
ATOM 4301 N N . ALA B 1 168 ? -10.031 2.486 6.184 1 98.88 168 ALA B N 1
ATOM 4302 C CA . ALA B 1 168 ? -10.68 1.964 7.387 1 98.88 168 ALA B CA 1
ATOM 4303 C C . ALA B 1 168 ? -12.18 2.264 7.375 1 98.88 168 ALA B C 1
ATOM 4305 O O . ALA B 1 168 ? -12.992 1.385 7.66 1 98.88 168 ALA B O 1
ATOM 4306 N N . PHE B 1 169 ? -12.555 3.525 7.008 1 98.38 169 PHE B N 1
ATOM 4307 C CA . PHE B 1 169 ? -13.945 3.953 6.926 1 98.38 169 PHE B CA 1
ATOM 4308 C C . PHE B 1 169 ? -14.742 3.023 6.016 1 98.38 169 PHE B C 1
ATOM 4310 O O . PHE B 1 169 ? -15.812 2.541 6.398 1 98.38 169 PHE B O 1
ATOM 4317 N N . ASN B 1 170 ? -14.211 2.707 4.879 1 98.12 170 ASN B N 1
ATOM 4318 C CA . ASN B 1 170 ? -14.883 1.841 3.916 1 98.12 170 ASN B CA 1
ATOM 4319 C C . ASN B 1 170 ? -15.016 0.415 4.445 1 98.12 170 ASN B C 1
ATOM 4321 O O . ASN B 1 170 ? -16.109 -0.147 4.461 1 98.12 170 ASN B O 1
ATOM 4325 N N . ILE B 1 171 ? -13.969 -0.165 4.934 1 98.44 171 ILE B N 1
ATOM 4326 C CA . ILE B 1 171 ? -13.969 -1.579 5.293 1 98.44 171 ILE B CA 1
ATOM 4327 C C . ILE B 1 171 ? -14.789 -1.786 6.566 1 98.44 171 ILE B C 1
ATOM 4329 O O . ILE B 1 171 ? -15.469 -2.799 6.715 1 98.44 171 ILE B O 1
ATOM 4333 N N . LEU B 1 172 ? -14.75 -0.831 7.484 1 98.31 172 LEU B N 1
ATOM 4334 C CA . LEU B 1 172 ? -15.602 -0.922 8.672 1 98.31 172 LEU B CA 1
ATOM 4335 C C . LEU B 1 172 ? -17.078 -0.868 8.289 1 98.31 172 LEU B C 1
ATOM 4337 O O . LEU B 1 172 ? -17.906 -1.513 8.93 1 98.31 172 LEU B O 1
ATOM 4341 N N . GLN B 1 173 ? -17.438 -0.123 7.285 1 96.75 173 GLN B N 1
ATOM 4342 C CA . GLN B 1 173 ? -18.812 -0.108 6.797 1 96.75 173 GLN B CA 1
ATOM 4343 C C . GLN B 1 173 ? -19.188 -1.446 6.168 1 96.75 173 GLN B C 1
ATOM 4345 O O . GLN B 1 173 ? -20.344 -1.882 6.262 1 96.75 173 GLN B O 1
ATOM 4350 N N . ALA B 1 174 ? -18.188 -2.078 5.469 1 96.25 174 ALA B N 1
ATOM 4351 C CA . ALA B 1 174 ? -18.438 -3.422 4.949 1 96.25 174 ALA B CA 1
ATOM 4352 C C . ALA B 1 174 ? -18.766 -4.395 6.078 1 96.25 174 ALA B C 1
ATOM 4354 O O . ALA B 1 174 ? -19.625 -5.258 5.93 1 96.25 174 ALA B O 1
ATOM 4355 N N . GLU B 1 175 ? -18.047 -4.27 7.18 1 96.69 175 GLU B N 1
ATOM 4356 C CA . GLU B 1 175 ? -18.328 -5.109 8.336 1 96.69 175 GLU B CA 1
ATOM 4357 C C . GLU B 1 175 ? -19.719 -4.816 8.906 1 96.69 175 GLU B C 1
ATOM 4359 O O . GLU B 1 175 ? -20.391 -5.723 9.391 1 96.69 175 GLU B O 1
ATOM 4364 N N . THR B 1 176 ? -20.094 -3.52 8.891 1 96.19 176 THR B N 1
ATOM 4365 C CA . THR B 1 176 ? -21.438 -3.164 9.297 1 96.19 176 THR B CA 1
ATOM 4366 C C . THR B 1 176 ? -22.469 -3.855 8.406 1 96.19 176 THR B C 1
ATOM 4368 O O . THR B 1 176 ? -23.453 -4.422 8.898 1 96.19 176 THR B O 1
ATOM 4371 N N . PHE B 1 177 ? -22.219 -3.854 7.109 1 93.25 177 PHE B N 1
ATOM 4372 C CA . PHE B 1 177 ? -23.078 -4.52 6.141 1 93.25 177 PHE B CA 1
ATOM 4373 C C . PHE B 1 177 ? -23.234 -5.996 6.473 1 93.25 177 PHE B C 1
ATOM 4375 O O . PHE B 1 177 ? -24.328 -6.559 6.355 1 93.25 177 PHE B O 1
ATOM 4382 N N . ARG B 1 178 ? -22.141 -6.586 6.973 1 92.62 178 ARG B N 1
ATOM 4383 C CA . ARG B 1 178 ? -22.125 -8.008 7.305 1 92.62 178 ARG B CA 1
ATOM 4384 C C . ARG B 1 178 ? -22.625 -8.242 8.727 1 92.62 178 ARG B C 1
ATOM 4386 O O . ARG B 1 178 ? -22.641 -9.383 9.203 1 92.62 178 ARG B O 1
ATOM 4393 N N . GLN B 1 179 ? -22.906 -7.207 9.477 1 93.12 179 GLN B N 1
ATOM 4394 C CA . GLN B 1 179 ? -23.375 -7.234 10.852 1 93.12 179 GLN B CA 1
ATOM 4395 C C . GLN B 1 179 ? -22.328 -7.844 11.781 1 93.12 179 GLN B C 1
ATOM 4397 O O . GLN B 1 179 ? -22.672 -8.633 12.672 1 93.12 179 GLN B O 1
ATOM 4402 N N . ARG B 1 180 ? -21.094 -7.484 11.523 1 94.81 180 ARG B N 1
ATOM 4403 C CA . ARG B 1 180 ? -19.984 -7.98 12.336 1 94.81 180 ARG B CA 1
ATOM 4404 C C . ARG B 1 180 ? -19.312 -6.84 13.094 1 94.81 180 ARG B C 1
ATOM 4406 O O . ARG B 1 180 ? -18.953 -5.82 12.5 1 94.81 180 ARG B O 1
ATOM 4413 N N . PRO B 1 181 ? -19.125 -7.027 14.453 1 96.5 181 PRO B N 1
ATOM 4414 C CA . PRO B 1 181 ? -18.359 -6.008 15.172 1 96.5 181 PRO B CA 1
ATOM 4415 C C . PRO B 1 181 ? -16.922 -5.914 14.68 1 96.5 181 PRO B C 1
ATOM 4417 O O . PRO B 1 181 ? -16.281 -6.934 14.406 1 96.5 181 PRO B O 1
ATOM 4420 N N . ALA B 1 182 ? -16.469 -4.703 14.555 1 98.19 182 ALA B N 1
ATOM 4421 C CA . ALA B 1 182 ? -15.109 -4.5 14.078 1 98.19 182 ALA B CA 1
ATOM 4422 C C . ALA B 1 182 ? -14.406 -3.402 14.875 1 98.19 182 ALA B C 1
ATOM 4424 O O . ALA B 1 182 ? -15.016 -2.387 15.211 1 98.19 182 ALA B O 1
ATOM 4425 N N . ARG B 1 183 ? -13.188 -3.66 15.289 1 98.81 183 ARG B N 1
ATOM 4426 C CA . ARG B 1 183 ? -12.219 -2.719 15.844 1 98.81 183 ARG B CA 1
ATOM 4427 C C . ARG B 1 183 ? -10.945 -2.691 15.008 1 98.81 183 ARG B C 1
ATOM 4429 O O . ARG B 1 183 ? -10.32 -3.73 14.789 1 98.81 183 ARG B O 1
ATOM 4436 N N . ALA B 1 184 ? -10.602 -1.487 14.586 1 98.88 184 ALA B N 1
ATOM 4437 C CA . ALA B 1 184 ? -9.469 -1.359 13.672 1 98.88 184 ALA B CA 1
ATOM 4438 C C . ALA B 1 184 ? -8.344 -0.542 14.305 1 98.88 184 ALA B C 1
ATOM 4440 O O . ALA B 1 184 ? -8.594 0.503 14.906 1 98.88 184 ALA B O 1
ATOM 4441 N N . LEU B 1 185 ? -7.172 -1.069 14.211 1 98.94 185 LEU B N 1
ATOM 4442 C CA . LEU B 1 185 ? -5.961 -0.315 14.516 1 98.94 185 LEU B CA 1
ATOM 4443 C C . LEU B 1 185 ? -5.445 0.405 13.273 1 98.94 185 LEU B C 1
ATOM 4445 O O . LEU B 1 185 ? -5.152 -0.231 12.258 1 98.94 185 LEU B O 1
ATOM 4449 N N . VAL B 1 186 ? -5.387 1.725 13.32 1 98.81 186 VAL B N 1
ATOM 4450 C CA . VAL B 1 186 ? -4.82 2.562 12.266 1 98.81 186 VAL B CA 1
ATOM 4451 C C . VAL B 1 186 ? -3.422 3.027 12.672 1 98.81 186 VAL B C 1
ATOM 4453 O O . VAL B 1 186 ? -3.223 3.514 13.789 1 98.81 186 VAL B O 1
ATOM 4456 N N . LEU B 1 187 ? -2.486 2.904 11.719 1 98.94 187 LEU B N 1
ATOM 4457 C CA . LEU B 1 187 ? -1.108 3.223 12.07 1 98.94 187 LEU B CA 1
ATOM 4458 C C . LEU B 1 187 ? -0.399 3.932 10.922 1 98.94 187 LEU B C 1
ATOM 4460 O O . LEU B 1 187 ? -0.406 3.445 9.789 1 98.94 187 LEU B O 1
ATOM 4464 N N . ALA B 1 188 ? 0.168 5.098 11.18 1 98.94 188 ALA B N 1
ATOM 4465 C CA . ALA B 1 188 ? 1.084 5.785 10.273 1 98.94 188 ALA B CA 1
ATOM 4466 C C . ALA B 1 188 ? 2.432 6.035 10.945 1 98.94 188 ALA B C 1
ATOM 4468 O O . ALA B 1 188 ? 2.49 6.465 12.102 1 98.94 188 ALA B O 1
ATOM 4469 N N . THR B 1 189 ? 3.527 5.691 10.258 1 98.94 189 THR B N 1
ATOM 4470 C CA . THR B 1 189 ? 4.867 5.914 10.789 1 98.94 189 THR B CA 1
ATOM 4471 C C . THR B 1 189 ? 5.805 6.426 9.695 1 98.94 189 THR B C 1
ATOM 4473 O O . THR B 1 189 ? 5.941 5.797 8.648 1 98.94 189 THR B O 1
ATOM 4476 N N . ASP B 1 190 ? 6.457 7.562 9.984 1 98.81 190 ASP B N 1
ATOM 4477 C CA . ASP B 1 190 ? 7.484 8.078 9.086 1 98.81 190 ASP B CA 1
ATOM 4478 C C . ASP B 1 190 ? 8.672 8.633 9.867 1 98.81 190 ASP B C 1
ATOM 4480 O O . ASP B 1 190 ? 8.492 9.305 10.883 1 98.81 190 ASP B O 1
ATOM 4484 N N . ILE B 1 191 ? 9.875 8.32 9.391 1 98.69 191 ILE B N 1
ATOM 4485 C CA . ILE B 1 191 ? 11.078 8.844 10.031 1 98.69 191 ILE B CA 1
ATOM 4486 C C . ILE B 1 191 ? 11.992 9.477 8.984 1 98.69 191 ILE B C 1
ATOM 4488 O O . ILE B 1 191 ? 13.164 9.109 8.875 1 98.69 191 ILE B O 1
ATOM 4492 N N . PRO B 1 192 ? 11.547 10.516 8.336 1 98 192 PRO B N 1
ATOM 4493 C CA . PRO B 1 192 ? 12.305 11.102 7.223 1 98 192 PRO B CA 1
ATOM 4494 C C . PRO B 1 192 ? 13.578 11.805 7.68 1 98 192 PRO B C 1
ATOM 4496 O O . PRO B 1 192 ? 14.438 12.117 6.859 1 98 192 PRO B O 1
ATOM 4499 N N . THR B 1 193 ? 13.781 12.094 8.984 1 97.81 193 THR B N 1
ATOM 4500 C CA . THR B 1 193 ? 14.977 12.789 9.43 1 97.81 193 THR B CA 1
ATOM 4501 C C . THR B 1 193 ? 16.219 11.93 9.203 1 97.81 193 THR B C 1
ATOM 4503 O O . THR B 1 193 ? 17.344 12.453 9.141 1 97.81 193 THR B O 1
ATOM 4506 N N . THR B 1 194 ? 16.031 10.609 9.062 1 97.38 194 THR B N 1
ATOM 4507 C CA . THR B 1 194 ? 17.156 9.719 8.812 1 97.38 194 THR B CA 1
ATOM 4508 C C . THR B 1 194 ? 17.766 10 7.445 1 97.38 194 THR B C 1
ATOM 4510 O O . THR B 1 194 ? 18.875 9.539 7.152 1 97.38 194 THR B O 1
ATOM 4513 N N . LEU B 1 195 ? 17.109 10.797 6.594 1 97.44 195 LEU B N 1
ATOM 4514 C CA . LEU B 1 195 ? 17.547 11.133 5.246 1 97.44 195 LEU B CA 1
ATOM 4515 C C . LEU B 1 195 ? 18.375 12.414 5.242 1 97.44 195 LEU B C 1
ATOM 4517 O O . LEU B 1 195 ? 18.609 13 4.188 1 97.44 195 LEU B O 1
ATOM 4521 N N . ALA B 1 196 ? 18.859 12.883 6.352 1 97.06 196 ALA B N 1
ATOM 4522 C CA . ALA B 1 196 ? 19.484 14.188 6.492 1 97.06 196 ALA B CA 1
ATOM 4523 C C . ALA B 1 196 ? 20.609 14.367 5.473 1 97.06 196 ALA B C 1
ATOM 4525 O O . ALA B 1 196 ? 20.641 15.375 4.758 1 97.06 196 ALA B O 1
ATOM 4526 N N . ARG B 1 197 ? 21.547 13.398 5.348 1 97.75 197 ARG B N 1
ATOM 4527 C CA . ARG B 1 197 ? 22.656 13.5 4.414 1 97.75 197 ARG B CA 1
ATOM 4528 C C . ARG B 1 197 ? 22.172 13.469 2.971 1 97.75 197 ARG B C 1
ATOM 4530 O O . ARG B 1 197 ? 22.609 14.281 2.148 1 97.75 197 ARG B O 1
ATOM 4537 N N . SER B 1 198 ? 21.312 12.531 2.754 1 97.44 198 SER B N 1
ATOM 4538 C CA . SER B 1 198 ? 20.75 12.398 1.417 1 97.44 198 SER B CA 1
ATOM 4539 C C . SER B 1 198 ? 20.047 13.68 0.982 1 97.44 198 SER B C 1
ATOM 4541 O O . SER B 1 198 ? 20.203 14.125 -0.155 1 97.44 198 SER B O 1
ATOM 4543 N N . SER B 1 199 ? 19.281 14.266 1.871 1 96.62 199 SER B N 1
ATOM 4544 C CA . SER B 1 199 ? 18.531 15.477 1.58 1 96.62 199 SER B CA 1
ATOM 4545 C C . SER B 1 199 ? 19.453 16.672 1.354 1 96.62 199 SER B C 1
ATOM 4547 O O . SER B 1 199 ? 19.188 17.5 0.482 1 96.62 199 SER B O 1
ATOM 4549 N N . LEU B 1 200 ? 20.484 16.781 2.129 1 97.12 200 LEU B N 1
ATOM 4550 C CA . LEU B 1 200 ? 21.438 17.875 1.966 1 97.12 200 LEU B CA 1
ATOM 4551 C C . LEU B 1 200 ? 22.203 17.734 0.661 1 97.12 200 LEU B C 1
ATOM 4553 O O . LEU B 1 200 ? 22.578 18.734 0.04 1 97.12 200 LEU B O 1
ATOM 4557 N N . ASP B 1 201 ? 22.422 16.484 0.228 1 96.94 201 ASP B N 1
ATOM 4558 C CA . ASP B 1 201 ? 23.109 16.219 -1.04 1 96.94 201 ASP B CA 1
ATOM 4559 C C . ASP B 1 201 ? 22.312 16.812 -2.211 1 96.94 201 ASP B C 1
ATOM 4561 O O . ASP B 1 201 ? 22.891 17.109 -3.264 1 96.94 201 ASP B O 1
ATOM 4565 N N . ASP B 1 202 ? 21.062 16.984 -2.004 1 96.06 202 ASP B N 1
ATOM 4566 C CA . ASP B 1 202 ? 20.188 17.469 -3.066 1 96.06 202 ASP B CA 1
ATOM 4567 C C . ASP B 1 202 ? 20.312 18.984 -3.217 1 96.06 202 ASP B C 1
ATOM 4569 O O . ASP B 1 202 ? 19.875 19.562 -4.219 1 96.06 202 ASP B O 1
ATOM 4573 N N . VAL B 1 203 ? 20.875 19.656 -2.221 1 97.25 203 VAL B N 1
ATOM 4574 C CA . VAL B 1 203 ? 21.031 21.109 -2.268 1 97.25 203 VAL B CA 1
ATOM 4575 C C . VAL B 1 203 ? 22.312 21.469 -3.027 1 97.25 203 VAL B C 1
ATOM 4577 O O . VAL B 1 203 ? 23.375 21.641 -2.422 1 97.25 203 VAL B O 1
ATOM 4580 N N . THR B 1 204 ? 22.188 21.609 -4.316 1 95.62 204 THR B N 1
ATOM 4581 C CA . THR B 1 204 ? 23.297 21.953 -5.203 1 95.62 204 THR B CA 1
ATOM 4582 C C . THR B 1 204 ? 22.938 23.172 -6.051 1 95.62 204 THR B C 1
ATOM 4584 O O . THR B 1 204 ? 21.766 23.531 -6.191 1 95.62 204 THR B O 1
ATOM 4587 N N . PRO B 1 205 ? 23.953 23.797 -6.57 1 94.81 205 PRO B N 1
ATOM 4588 C CA . PRO B 1 205 ? 23.656 24.953 -7.434 1 94.81 205 PRO B CA 1
ATOM 4589 C C . PRO B 1 205 ? 22.75 24.594 -8.602 1 94.81 205 PRO B C 1
ATOM 4591 O O . PRO B 1 205 ? 21.938 25.422 -9.031 1 94.81 205 PRO B O 1
ATOM 4594 N N . GLU B 1 206 ? 22.812 23.406 -9.086 1 93.69 206 GLU B N 1
ATOM 4595 C CA . GLU B 1 206 ? 22 22.969 -10.227 1 93.69 206 GLU B CA 1
ATOM 4596 C C . GLU B 1 206 ? 20.578 22.672 -9.805 1 93.69 206 GLU B C 1
ATOM 4598 O O . GLU B 1 206 ? 19.625 23.078 -10.484 1 93.69 206 GLU B O 1
ATOM 4603 N N . ALA B 1 207 ? 20.344 22.047 -8.641 1 93.12 207 ALA B N 1
ATOM 4604 C CA . ALA B 1 207 ? 19.031 21.594 -8.203 1 93.12 207 ALA B CA 1
ATOM 4605 C C . ALA B 1 207 ? 18.297 22.688 -7.434 1 93.12 207 ALA B C 1
ATOM 4607 O O . ALA B 1 207 ? 17.062 22.719 -7.41 1 93.12 207 ALA B O 1
ATOM 4608 N N . GLY B 1 208 ? 19.094 23.578 -6.844 1 95.75 208 GLY B N 1
ATOM 4609 C CA . GLY B 1 208 ? 18.484 24.672 -6.098 1 95.75 208 GLY B CA 1
ATOM 4610 C C . GLY B 1 208 ? 18.141 24.297 -4.668 1 95.75 208 GLY B C 1
ATOM 4611 O O . GLY B 1 208 ? 18.688 23.328 -4.125 1 95.75 208 GLY B O 1
ATOM 4612 N N . VAL B 1 209 ? 17.297 25.094 -4.055 1 95.38 209 VAL B N 1
ATOM 4613 C CA . VAL B 1 209 ? 16.891 24.938 -2.66 1 95.38 209 VAL B CA 1
ATOM 4614 C C . VAL B 1 209 ? 16.016 23.703 -2.512 1 95.38 209 VAL B C 1
ATOM 4616 O O . VAL B 1 209 ? 15.156 23.422 -3.365 1 95.38 209 VAL B O 1
ATOM 4619 N N . ASN B 1 210 ? 16.234 22.953 -1.466 1 94.81 210 ASN B N 1
ATOM 4620 C CA . ASN B 1 210 ? 15.367 21.875 -1.028 1 94.81 210 ASN B CA 1
ATOM 4621 C C . ASN B 1 210 ? 14.828 22.125 0.379 1 94.81 210 ASN B C 1
ATOM 4623 O O . ASN B 1 210 ? 15.609 22.25 1.329 1 94.81 210 ASN B O 1
ATOM 4627 N N . ILE B 1 211 ? 13.539 22.109 0.519 1 94.5 211 ILE B N 1
ATOM 4628 C CA . ILE B 1 211 ? 12.977 22.469 1.816 1 94.5 211 ILE B CA 1
ATOM 4629 C C . ILE B 1 211 ? 12.828 21.219 2.678 1 94.5 211 ILE B C 1
ATOM 4631 O O . ILE B 1 211 ? 12.602 21.312 3.887 1 94.5 211 ILE B O 1
ATOM 4635 N N . GLY B 1 212 ? 12.922 20 2.133 1 93.81 212 GLY B N 1
ATOM 4636 C CA . GLY B 1 212 ? 12.734 18.734 2.842 1 93.81 212 GLY B CA 1
ATOM 4637 C C . GLY B 1 212 ? 13.523 18.656 4.133 1 93.81 212 GLY B C 1
ATOM 4638 O O . GLY B 1 212 ? 12.953 18.438 5.203 1 93.81 212 GLY B O 1
ATOM 4639 N N . PRO B 1 213 ? 14.82 18.922 4.094 1 93.81 213 PRO B N 1
ATOM 4640 C CA . PRO B 1 213 ? 15.68 18.734 5.266 1 93.81 213 PRO B CA 1
ATOM 4641 C C . PRO B 1 213 ? 15.359 19.719 6.395 1 93.81 213 PRO B C 1
ATOM 4643 O O . PRO B 1 213 ? 15.766 19.5 7.539 1 93.81 213 PRO B O 1
ATOM 4646 N N . ILE B 1 214 ? 14.672 20.781 6.133 1 96.5 214 ILE B N 1
ATOM 4647 C CA . ILE B 1 214 ? 14.43 21.781 7.172 1 96.5 214 ILE B CA 1
ATOM 4648 C C . ILE B 1 214 ? 12.953 21.766 7.559 1 96.5 214 ILE B C 1
ATOM 4650 O O . ILE B 1 214 ? 12.508 22.609 8.344 1 96.5 214 ILE B O 1
ATOM 4654 N N . LEU B 1 215 ? 12.18 20.828 7.027 1 97.31 215 LEU B N 1
ATOM 4655 C CA . LEU B 1 215 ? 10.727 20.797 7.203 1 97.31 215 LEU B CA 1
ATOM 4656 C C . LEU B 1 215 ? 10.297 19.531 7.941 1 97.31 215 LEU B C 1
ATOM 4658 O O . LEU B 1 215 ? 9.438 19.594 8.828 1 97.31 215 LEU B O 1
ATOM 4662 N N . PHE B 1 216 ? 10.914 18.391 7.633 1 98.12 216 PHE B N 1
ATOM 4663 C CA . PHE B 1 216 ? 10.359 17.094 8.008 1 98.12 216 PHE B CA 1
ATOM 4664 C C . PHE B 1 216 ? 10.828 16.688 9.398 1 98.12 216 PHE B C 1
ATOM 4666 O O . PHE B 1 216 ? 11.945 17 9.805 1 98.12 216 PHE B O 1
ATOM 4673 N N . SER B 1 217 ? 9.984 16.031 10.109 1 98.69 217 SER B N 1
ATOM 4674 C CA . SER B 1 217 ? 10.211 15.438 11.422 1 98.69 217 SER B CA 1
ATOM 4675 C C . SER B 1 217 ? 9.75 13.984 11.461 1 98.69 217 SER B C 1
ATOM 4677 O O . SER B 1 217 ? 9.266 13.461 10.461 1 98.69 217 SER B O 1
ATOM 4679 N N . ASP B 1 218 ? 10.023 13.281 12.609 1 98.88 218 ASP B N 1
ATOM 4680 C CA . ASP B 1 218 ? 9.68 11.867 12.75 1 98.88 218 ASP B CA 1
ATOM 4681 C C . ASP B 1 218 ? 8.523 11.68 13.719 1 98.88 218 ASP B C 1
ATOM 4683 O O . ASP B 1 218 ? 8.414 12.398 14.719 1 98.88 218 ASP B O 1
ATOM 4687 N N . CYS B 1 219 ? 7.656 10.719 13.391 1 98.94 219 CYS B N 1
ATOM 4688 C CA . CYS B 1 219 ? 6.543 10.422 14.289 1 98.94 219 CYS B CA 1
ATOM 4689 C C . CYS B 1 219 ? 5.883 9.102 13.922 1 98.94 219 CYS B C 1
ATOM 4691 O O . CYS B 1 219 ? 6.039 8.617 12.797 1 98.94 219 CYS B O 1
ATOM 4693 N N . SER B 1 220 ? 5.324 8.43 14.875 1 98.94 220 SER B N 1
ATOM 4694 C CA . SER B 1 220 ? 4.344 7.359 14.695 1 98.94 220 SER B CA 1
ATOM 4695 C C . SER B 1 220 ? 3.025 7.699 15.375 1 98.94 220 SER B C 1
ATOM 4697 O O . SER B 1 220 ? 3.014 8.195 16.5 1 98.94 220 SER B O 1
ATOM 4699 N N . THR B 1 221 ? 1.953 7.555 14.695 1 98.94 221 THR B N 1
ATOM 4700 C CA . THR B 1 221 ? 0.628 7.844 15.234 1 98.94 221 THR B CA 1
ATOM 4701 C C . THR B 1 221 ? -0.313 6.66 15.016 1 98.94 221 THR B C 1
ATOM 4703 O O . THR B 1 221 ? -0.317 6.051 13.945 1 98.94 221 THR B O 1
ATOM 4706 N N . ALA B 1 222 ? -1.078 6.301 16.062 1 98.94 222 ALA B N 1
ATOM 4707 C CA . ALA B 1 222 ? -2.014 5.18 16 1 98.94 222 ALA B CA 1
ATOM 4708 C C . ALA B 1 222 ? -3.389 5.582 16.516 1 98.94 222 ALA B C 1
ATOM 4710 O O . ALA B 1 222 ? -3.496 6.34 17.484 1 98.94 222 ALA B O 1
ATOM 4711 N N . TYR B 1 223 ? -4.465 5.129 15.906 1 98.94 223 TYR B N 1
ATOM 4712 C CA . TYR B 1 223 ? -5.855 5.293 16.312 1 98.94 223 TYR B CA 1
ATOM 4713 C C . TYR B 1 223 ? -6.543 3.939 16.469 1 98.94 223 TYR B C 1
ATOM 4715 O O . TYR B 1 223 ? -6.133 2.959 15.836 1 98.94 223 TYR B O 1
ATOM 4723 N N . ILE B 1 224 ? -7.527 3.844 17.359 1 98.94 224 ILE B N 1
ATOM 4724 C CA . ILE B 1 224 ? -8.508 2.766 17.328 1 98.94 224 ILE B CA 1
ATOM 4725 C C . ILE B 1 224 ? -9.828 3.279 16.766 1 98.94 224 ILE B C 1
ATOM 4727 O O . ILE B 1 224 ? -10.367 4.285 17.234 1 98.94 224 ILE B O 1
ATOM 4731 N N . MET B 1 225 ? -10.328 2.637 15.727 1 98.88 225 MET B N 1
ATOM 4732 C CA . MET B 1 225 ? -11.609 2.951 15.109 1 98.88 225 MET B CA 1
ATOM 4733 C C . MET B 1 225 ? -12.586 1.79 15.258 1 98.88 225 MET B C 1
ATOM 4735 O O . MET B 1 225 ? -12.172 0.651 15.484 1 98.88 225 MET B O 1
ATOM 4739 N N . SER B 1 226 ? -13.844 2.125 15.141 1 98.25 226 SER B N 1
ATOM 4740 C CA . SER B 1 226 ? -14.891 1.124 15.312 1 98.25 226 SER B CA 1
ATOM 4741 C C . SER B 1 226 ? -16.094 1.412 14.414 1 98.25 226 SER B C 1
ATOM 4743 O O . SER B 1 226 ? -16.297 2.551 13.984 1 98.25 226 SER B O 1
ATOM 4745 N N . ASN B 1 227 ? -16.828 0.267 14.078 1 97.44 227 ASN B N 1
ATOM 4746 C CA . ASN B 1 227 ? -18.078 0.467 13.344 1 97.44 227 ASN B CA 1
ATOM 4747 C C . ASN B 1 227 ? -19.266 0.613 14.297 1 97.44 227 ASN B C 1
ATOM 4749 O O . ASN B 1 227 ? -20.422 0.626 13.859 1 97.44 227 ASN B O 1
ATOM 4753 N N . GLY B 1 228 ? -19.016 0.584 15.625 1 95.62 228 GLY B N 1
ATOM 4754 C CA . GLY B 1 228 ? -20.047 0.872 16.609 1 95.62 228 GLY B CA 1
ATOM 4755 C C . GLY B 1 228 ? -20.906 -0.331 16.953 1 95.62 228 GLY B C 1
ATOM 4756 O O . GLY B 1 228 ? -21.734 -0.28 17.859 1 95.62 228 GLY B O 1
ATOM 4757 N N . ILE B 1 229 ? -20.781 -1.425 16.172 1 95.44 229 ILE B N 1
ATOM 4758 C CA . ILE B 1 229 ? -21.547 -2.631 16.453 1 95.44 229 ILE B CA 1
ATOM 4759 C C . ILE B 1 229 ? -21.047 -3.283 17.734 1 95.44 229 ILE B C 1
ATOM 4761 O O . ILE B 1 229 ? -19.844 -3.5 17.891 1 95.44 229 ILE B O 1
ATOM 4765 N N . LYS B 1 230 ? -21.969 -3.547 18.719 1 95.19 230 LYS B N 1
ATOM 4766 C CA . LYS B 1 230 ? -21.656 -4.105 20.031 1 95.19 230 LYS B CA 1
ATOM 4767 C C . LYS B 1 230 ? -20.656 -3.234 20.781 1 95.19 230 LYS B C 1
ATOM 4769 O O . LYS B 1 230 ? -19.641 -3.732 21.281 1 95.19 230 LYS B O 1
ATOM 4774 N N . ARG B 1 231 ? -20.938 -1.998 20.75 1 94.06 231 ARG B N 1
ATOM 4775 C CA . ARG B 1 231 ? -20.109 -1.042 21.484 1 94.06 231 ARG B CA 1
ATOM 4776 C C . ARG B 1 231 ? -20.047 -1.381 22.969 1 94.06 231 ARG B C 1
ATOM 4778 O O . ARG B 1 231 ? -21.078 -1.649 23.594 1 94.06 231 ARG B O 1
ATOM 4785 N N . ARG B 1 232 ? -18.859 -1.371 23.453 1 94.12 232 ARG B N 1
ATOM 4786 C CA . ARG B 1 232 ? -18.688 -1.611 24.891 1 94.12 232 ARG B CA 1
ATOM 4787 C C . ARG B 1 232 ? -18.891 -0.33 25.688 1 94.12 232 ARG B C 1
ATOM 4789 O O . ARG B 1 232 ? -18.641 0.769 25.188 1 94.12 232 ARG B O 1
ATOM 4796 N N . ASP B 1 233 ? -19.172 -0.456 26.906 1 95.31 233 ASP B N 1
ATOM 4797 C CA . ASP B 1 233 ? -19.516 0.685 27.75 1 95.31 233 ASP B CA 1
ATOM 4798 C C . ASP B 1 233 ? -18.328 1.648 27.875 1 95.31 233 ASP B C 1
ATOM 4800 O O . ASP B 1 233 ? -18.531 2.865 27.938 1 95.31 233 ASP B O 1
ATOM 4804 N N . PHE B 1 234 ? -17.219 1.075 27.875 1 96.31 234 PHE B N 1
ATOM 4805 C CA . PHE B 1 234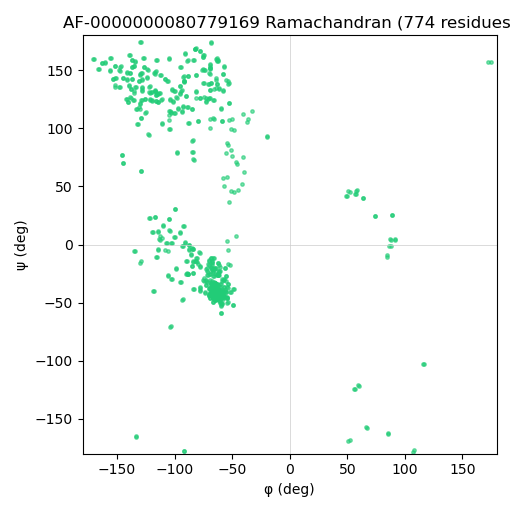 ? -16.047 1.912 28.109 1 96.31 234 PHE B CA 1
ATOM 4806 C C . PHE B 1 234 ? -15.625 2.629 26.828 1 96.31 234 PHE B C 1
ATOM 4808 O O . PHE B 1 234 ? -14.82 3.564 26.875 1 96.31 234 PHE B O 1
ATOM 4815 N N . GLU B 1 235 ? -16.156 2.258 25.703 1 96.38 235 GLU B N 1
ATOM 4816 C CA . GLU B 1 235 ? -15.812 2.883 24.422 1 96.38 235 GLU B CA 1
ATOM 4817 C C . GLU B 1 235 ? -16.547 4.207 24.25 1 96.38 235 GLU B C 1
ATOM 4819 O O . GLU B 1 235 ? -17.766 4.219 24 1 96.38 235 GLU B O 1
ATOM 4824 N N . LYS B 1 236 ? -15.812 5.273 24.391 1 95.19 236 LYS B N 1
ATOM 4825 C CA . LYS B 1 236 ? -16.328 6.625 24.219 1 95.19 236 LYS B CA 1
ATOM 4826 C C . LYS B 1 236 ? -15.758 7.281 22.969 1 95.19 236 LYS B C 1
ATOM 4828 O O . LYS B 1 236 ? -14.641 7.805 23 1 95.19 236 LYS B O 1
ATOM 4833 N N . PRO B 1 237 ? -16.547 7.363 21.938 1 96.38 237 PRO B N 1
ATOM 4834 C CA . PRO B 1 237 ? -16.016 7.934 20.703 1 96.38 237 PRO B CA 1
ATOM 4835 C C . PRO B 1 237 ? -15.625 9.398 20.844 1 96.38 237 PRO B C 1
ATOM 4837 O O . PRO B 1 237 ? -16.297 10.164 21.531 1 96.38 237 PRO B O 1
ATOM 4840 N N . ILE B 1 238 ? -14.57 9.734 20.188 1 97.19 238 ILE B N 1
ATOM 4841 C CA . ILE B 1 238 ? -14.117 11.117 20.141 1 97.19 238 ILE B CA 1
ATOM 4842 C C . ILE B 1 238 ? -14.695 11.805 18.906 1 97.19 238 ILE B C 1
ATOM 4844 O O . ILE B 1 238 ? -15.25 12.906 19 1 97.19 238 ILE B O 1
ATOM 4848 N N . TYR B 1 239 ? -14.594 11.148 17.766 1 97.44 239 TYR B N 1
ATOM 4849 C CA . TYR B 1 239 ? -15.156 11.617 16.5 1 97.44 239 TYR B CA 1
ATOM 4850 C C . TYR B 1 239 ? -16 10.531 15.844 1 97.44 239 TYR B C 1
ATOM 4852 O O . TYR B 1 239 ? -15.742 9.344 16.031 1 97.44 239 TYR B O 1
ATOM 4860 N N . GLN B 1 240 ? -17.016 10.953 15.148 1 96.88 240 GLN B N 1
ATOM 4861 C CA . GLN B 1 240 ? -17.625 10.156 14.094 1 96.88 240 GLN B CA 1
ATOM 4862 C C . GLN B 1 240 ? -17.062 10.531 12.727 1 96.88 240 GLN B C 1
ATOM 4864 O O . GLN B 1 240 ? -16.875 11.719 12.43 1 96.88 240 GLN B O 1
ATOM 4869 N N . VAL B 1 241 ? -16.641 9.57 11.992 1 97.56 241 VAL B N 1
ATOM 4870 C CA . VAL B 1 241 ? -16.25 9.82 10.602 1 97.56 241 VAL B CA 1
ATOM 4871 C C . VAL B 1 241 ? -17.484 9.766 9.703 1 97.56 241 VAL B C 1
ATOM 4873 O O . VAL B 1 241 ? -18.078 8.695 9.523 1 97.56 241 VAL B O 1
ATOM 4876 N N . MET B 1 242 ? -17.781 10.891 9.094 1 95.56 242 MET B N 1
ATOM 4877 C CA . MET B 1 242 ? -19.062 11.031 8.398 1 95.56 242 MET B CA 1
ATOM 4878 C C . MET B 1 242 ? -18.906 10.695 6.918 1 95.56 242 MET B C 1
ATOM 4880 O O . MET B 1 242 ? -19.859 10.242 6.285 1 95.56 242 MET B O 1
ATOM 4884 N N . ASN B 1 243 ? -17.812 10.969 6.395 1 95.81 243 ASN B N 1
ATOM 4885 C CA . ASN B 1 243 ? -17.516 10.742 4.984 1 95.81 243 ASN B CA 1
ATOM 4886 C C . ASN B 1 243 ? -16.047 10.953 4.684 1 95.81 243 ASN B C 1
ATOM 4888 O O . ASN B 1 243 ? -15.305 11.508 5.508 1 95.81 243 ASN B O 1
ATOM 4892 N N . CYS B 1 244 ? -15.57 10.406 3.609 1 97.31 244 CYS B N 1
ATOM 4893 C CA . CYS B 1 244 ? -14.211 10.594 3.109 1 97.31 244 CYS B CA 1
ATOM 4894 C C . CYS B 1 244 ? -14.219 10.859 1.608 1 97.31 244 CYS B C 1
ATOM 4896 O O . CYS B 1 244 ? -15.172 10.5 0.915 1 97.31 244 CYS B O 1
ATOM 4898 N N . LYS B 1 245 ? -13.133 11.492 1.176 1 95.69 245 LYS B N 1
ATOM 4899 C CA . LYS B 1 245 ? -12.977 11.797 -0.243 1 95.69 245 LYS B CA 1
ATOM 4900 C C . LYS B 1 245 ? -11.523 11.695 -0.674 1 95.69 245 LYS B C 1
ATOM 4902 O O . LYS B 1 245 ? -10.617 12.047 0.087 1 95.69 245 LYS B O 1
ATOM 4907 N N . HIS B 1 246 ? -11.32 11.211 -1.891 1 97.81 246 HIS B N 1
ATOM 4908 C CA . HIS B 1 246 ? -10.039 11.188 -2.58 1 97.81 246 HIS B CA 1
ATOM 4909 C C . HIS B 1 246 ? -10.125 11.891 -3.93 1 97.81 246 HIS B C 1
ATOM 4911 O O . HIS B 1 246 ? -11.156 11.836 -4.598 1 97.81 246 HIS B O 1
ATOM 4917 N N . ALA B 1 247 ? -9.055 12.586 -4.305 1 97.75 247 ALA B N 1
ATOM 4918 C CA . ALA B 1 247 ? -8.977 13.148 -5.652 1 97.75 247 ALA B CA 1
ATOM 4919 C C . ALA B 1 247 ? -7.527 13.367 -6.074 1 97.75 247 ALA B C 1
ATOM 4921 O O . ALA B 1 247 ? -6.66 13.617 -5.238 1 97.75 247 ALA B O 1
ATOM 4922 N N . LEU B 1 248 ? -7.332 13.25 -7.398 1 97.81 248 LEU B N 1
ATOM 4923 C CA . LEU B 1 248 ? -6.078 13.688 -8 1 97.81 248 LEU B CA 1
ATOM 4924 C C . LEU B 1 248 ? -6.234 15.062 -8.633 1 97.81 248 LEU B C 1
ATOM 4926 O O . LEU B 1 248 ? -7.25 15.344 -9.281 1 97.81 248 LEU B O 1
ATOM 4930 N N . LEU B 1 249 ? -5.285 15.961 -8.336 1 97.81 249 LEU B N 1
ATOM 4931 C CA . LEU B 1 249 ? -5.285 17.25 -9.031 1 97.81 249 LEU B CA 1
ATOM 4932 C C . LEU B 1 249 ? -4.621 17.125 -10.398 1 97.81 249 LEU B C 1
ATOM 4934 O O . LEU B 1 249 ? -3.512 16.594 -10.508 1 97.81 249 LEU B O 1
ATOM 4938 N N . PRO B 1 250 ? -5.262 17.641 -11.445 1 95.75 250 PRO B N 1
ATOM 4939 C CA . PRO B 1 250 ? -4.73 17.484 -12.797 1 95.75 250 PRO B CA 1
ATOM 4940 C C . PRO B 1 250 ? -3.438 18.266 -13.016 1 95.75 250 PRO B C 1
ATOM 4942 O O . PRO B 1 250 ? -3.311 19.406 -12.539 1 95.75 250 PRO B O 1
ATOM 4945 N N . GLY B 1 251 ? -2.479 17.688 -13.703 1 95.88 251 GLY B N 1
ATOM 4946 C CA . GLY B 1 251 ? -1.279 18.391 -14.141 1 95.88 251 GLY B CA 1
ATOM 4947 C C . GLY B 1 251 ? -0.3 18.656 -13.016 1 95.88 251 GLY B C 1
ATOM 4948 O O . GLY B 1 251 ? 0.479 19.609 -13.078 1 95.88 251 GLY B O 1
ATOM 4949 N N . THR B 1 252 ? -0.329 17.844 -11.922 1 97.44 252 THR B N 1
ATOM 4950 C CA . THR B 1 252 ? 0.494 18.172 -10.766 1 97.44 252 THR B CA 1
ATOM 4951 C C . THR B 1 252 ? 1.444 17.016 -10.438 1 97.44 252 THR B C 1
ATOM 4953 O O . THR B 1 252 ? 1.949 16.922 -9.32 1 97.44 252 THR B O 1
ATOM 4956 N N . GLU B 1 253 ? 1.76 16.156 -11.375 1 95.44 253 GLU B N 1
ATOM 4957 C CA . GLU B 1 253 ? 2.453 14.883 -11.18 1 95.44 253 GLU B CA 1
ATOM 4958 C C . GLU B 1 253 ? 3.848 15.102 -10.594 1 95.44 253 GLU B C 1
ATOM 4960 O O . GLU B 1 253 ? 4.348 14.266 -9.844 1 95.44 253 GLU B O 1
ATOM 4965 N N . ASP B 1 254 ? 4.391 16.266 -10.859 1 95.69 254 ASP B N 1
ATOM 4966 C CA . ASP B 1 254 ? 5.789 16.453 -10.492 1 95.69 254 ASP B CA 1
ATOM 4967 C C . ASP B 1 254 ? 5.926 17.5 -9.375 1 95.69 254 ASP B C 1
ATOM 4969 O O . ASP B 1 254 ? 7.039 17.828 -8.969 1 95.69 254 ASP B O 1
ATOM 4973 N N . GLU B 1 255 ? 4.824 17.984 -8.852 1 97.38 255 GLU B N 1
ATOM 4974 C CA . GLU B 1 255 ? 4.883 19.109 -7.918 1 97.38 255 GLU B CA 1
ATOM 4975 C C . GLU B 1 255 ? 5.316 18.656 -6.527 1 97.38 255 GLU B C 1
ATOM 4977 O O . GLU B 1 255 ? 5.934 19.422 -5.785 1 97.38 255 GLU B O 1
ATOM 4982 N N . ILE B 1 256 ? 4.883 17.516 -6.145 1 97.69 256 ILE B N 1
ATOM 4983 C CA . ILE B 1 256 ? 5.344 16.828 -4.938 1 97.69 256 ILE B CA 1
ATOM 4984 C C . ILE B 1 256 ? 5.723 15.391 -5.27 1 97.69 256 ILE B C 1
ATOM 4986 O O . ILE B 1 256 ? 4.902 14.633 -5.781 1 97.69 256 ILE B O 1
ATOM 4990 N N . THR B 1 257 ? 6.949 15.031 -5.012 1 97.31 257 THR B N 1
ATOM 4991 C CA . THR B 1 257 ? 7.395 13.648 -5.184 1 97.31 257 THR B CA 1
ATOM 4992 C C . THR B 1 257 ? 8.273 13.211 -4.02 1 97.31 257 THR B C 1
ATOM 4994 O O . THR B 1 257 ? 8.852 14.055 -3.318 1 97.31 257 THR B O 1
ATOM 4997 N N . PHE B 1 258 ? 8.344 11.992 -3.699 1 97.31 258 PHE B N 1
ATOM 4998 C CA . PHE B 1 258 ? 9.18 11.32 -2.711 1 97.31 258 PHE B CA 1
ATOM 4999 C C . PHE B 1 258 ? 9.578 9.93 -3.188 1 97.31 258 PHE B C 1
ATOM 5001 O O . PHE B 1 258 ? 9.094 8.93 -2.668 1 97.31 258 PHE B O 1
ATOM 5008 N N . ASN B 1 259 ? 10.586 9.844 -4.141 1 96.62 259 ASN B N 1
ATOM 5009 C CA . ASN B 1 259 ? 10.875 8.625 -4.898 1 96.62 259 ASN B CA 1
ATOM 5010 C C . ASN B 1 259 ? 12.141 7.941 -4.402 1 96.62 259 ASN B C 1
ATOM 5012 O O . ASN B 1 259 ? 13.008 8.586 -3.801 1 96.62 259 ASN B O 1
ATOM 5016 N N . ILE B 1 260 ? 12.211 6.738 -4.738 1 96.81 260 ILE B N 1
ATOM 5017 C CA . ILE B 1 260 ? 13.273 5.867 -4.242 1 96.81 260 ILE B CA 1
ATOM 5018 C C . ILE B 1 260 ? 14.609 6.285 -4.859 1 96.81 260 ILE B C 1
ATOM 5020 O O . ILE B 1 260 ? 14.648 6.828 -5.965 1 96.81 260 ILE B O 1
ATOM 5024 N N . ASP B 1 261 ? 15.664 6.039 -4.152 1 98 261 ASP B N 1
ATOM 5025 C CA . ASP B 1 261 ? 17.062 6.309 -4.508 1 98 261 ASP B CA 1
ATOM 5026 C C . ASP B 1 261 ? 18 5.375 -3.76 1 98 261 ASP B C 1
ATOM 5028 O O . ASP B 1 261 ? 17.656 4.828 -2.713 1 98 261 ASP B O 1
ATOM 5032 N N . VAL B 1 262 ? 19.234 5.215 -4.238 1 98.12 262 VAL B N 1
ATOM 5033 C CA . VAL B 1 262 ? 20.234 4.359 -3.586 1 98.12 262 VAL B CA 1
ATOM 5034 C C . VAL B 1 262 ? 20.516 4.887 -2.182 1 98.12 262 VAL B C 1
ATOM 5036 O O . VAL B 1 262 ? 20.906 4.125 -1.295 1 98.12 262 VAL B O 1
ATOM 5039 N N . THR B 1 263 ? 20.234 6.184 -1.957 1 98.06 263 THR B N 1
ATOM 5040 C CA . THR B 1 263 ? 20.484 6.77 -0.646 1 98.06 263 THR B CA 1
ATOM 5041 C C . THR B 1 263 ? 19.188 6.969 0.12 1 98.06 263 THR B C 1
ATOM 5043 O O . THR B 1 263 ? 19.109 7.816 1.013 1 98.06 263 THR B O 1
ATOM 5046 N N . GLY B 1 264 ? 18.141 6.246 -0.214 1 97.12 264 GLY B N 1
ATOM 5047 C CA . GLY B 1 264 ? 16.875 6.293 0.496 1 97.12 264 GLY B CA 1
ATOM 5048 C C . GLY B 1 264 ? 15.734 6.82 -0.354 1 97.12 264 GLY B C 1
ATOM 5049 O O . GLY B 1 264 ? 15.156 6.078 -1.154 1 97.12 264 GLY B O 1
ATOM 5050 N N . TYR B 1 265 ? 15.328 8.07 -0.158 1 96.88 265 TYR B N 1
ATOM 5051 C CA . TYR B 1 265 ? 14.266 8.75 -0.889 1 96.88 265 TYR B CA 1
ATOM 5052 C C . TYR B 1 265 ? 14.625 10.203 -1.165 1 96.88 265 TYR B C 1
ATOM 5054 O O . TYR B 1 265 ? 15.32 10.836 -0.367 1 96.88 265 TYR B O 1
ATOM 5062 N N . LYS B 1 266 ? 14.125 10.672 -2.305 1 96.88 266 LYS B N 1
ATOM 5063 C CA . LYS B 1 266 ? 14.352 12.062 -2.693 1 96.88 266 LYS B CA 1
ATOM 5064 C C . LYS B 1 266 ? 13.047 12.852 -2.705 1 96.88 266 LYS B C 1
ATOM 5066 O O . LYS B 1 266 ? 12.109 12.5 -3.416 1 96.88 266 LYS B O 1
ATOM 5071 N N . SER B 1 267 ? 13.07 13.891 -1.92 1 95.75 267 SER B N 1
ATOM 5072 C CA . SER B 1 267 ? 11.867 14.711 -1.831 1 95.75 267 SER B CA 1
ATOM 5073 C C . SER B 1 267 ? 11.938 15.906 -2.773 1 95.75 267 SER B C 1
ATOM 5075 O O . SER B 1 267 ? 12.992 16.547 -2.893 1 95.75 267 SER B O 1
ATOM 5077 N N . VAL B 1 268 ? 10.852 16.141 -3.439 1 94.69 268 VAL B N 1
ATOM 5078 C CA . VAL B 1 268 ? 10.664 17.344 -4.242 1 94.69 268 VAL B CA 1
ATOM 5079 C C . VAL B 1 268 ? 9.336 18.016 -3.863 1 94.69 268 VAL B C 1
ATOM 5081 O O . VAL B 1 268 ? 8.297 17.359 -3.828 1 94.69 268 VAL B O 1
ATOM 5084 N N . VAL B 1 269 ? 9.406 19.266 -3.498 1 94.75 269 VAL B N 1
ATOM 5085 C CA . VAL B 1 269 ? 8.25 20.125 -3.309 1 94.75 269 VAL B CA 1
ATOM 5086 C C . VAL B 1 269 ? 8.438 21.422 -4.09 1 94.75 269 VAL B C 1
ATOM 5088 O O . VAL B 1 269 ? 9.234 22.281 -3.697 1 94.75 269 VAL B O 1
ATOM 5091 N N . SER B 1 270 ? 7.668 21.547 -5.152 1 95 270 SER B N 1
ATOM 5092 C CA . SER B 1 270 ? 7.863 22.719 -6 1 95 270 SER B CA 1
ATOM 5093 C C . SER B 1 270 ? 7.285 23.969 -5.352 1 95 270 SER B C 1
ATOM 5095 O O . SER B 1 270 ? 6.426 23.891 -4.473 1 95 270 SER B O 1
ATOM 5097 N N . LYS B 1 271 ? 7.695 25.156 -5.793 1 93.44 271 LYS B N 1
ATOM 5098 C CA . LYS B 1 271 ? 7.242 26.453 -5.277 1 93.44 271 LYS B CA 1
ATOM 5099 C C . LYS B 1 271 ? 5.781 26.703 -5.637 1 93.44 271 LYS B C 1
ATOM 5101 O O . LYS B 1 271 ? 5.141 27.594 -5.066 1 93.44 271 LYS B O 1
ATOM 5106 N N . LYS B 1 272 ? 5.238 25.859 -6.535 1 95.94 272 LYS B N 1
ATOM 5107 C CA . LYS B 1 272 ? 3.871 26.047 -7.004 1 95.94 272 LYS B CA 1
ATOM 5108 C C . LYS B 1 272 ? 2.867 25.422 -6.039 1 95.94 272 LYS B C 1
ATOM 5110 O O . LYS B 1 272 ? 1.672 25.734 -6.098 1 95.94 272 LYS B O 1
ATOM 5115 N N . VAL B 1 273 ? 3.311 24.625 -5.164 1 96.81 273 VAL B N 1
ATOM 5116 C CA . VAL B 1 273 ? 2.445 23.766 -4.367 1 96.81 273 VAL B CA 1
ATOM 5117 C C . VAL B 1 273 ? 1.486 24.609 -3.539 1 96.81 273 VAL B C 1
ATOM 5119 O O . VAL B 1 273 ? 0.282 24.344 -3.506 1 96.81 273 VAL B O 1
ATOM 5122 N N . PRO B 1 274 ? 1.956 25.766 -2.891 1 96.75 274 PRO B N 1
ATOM 5123 C CA . PRO B 1 274 ? 1.005 26.578 -2.131 1 96.75 274 PRO B CA 1
ATOM 5124 C C . PRO B 1 274 ? -0.099 27.172 -3.006 1 96.75 274 PRO B C 1
ATOM 5126 O O . PRO B 1 274 ? -1.27 27.156 -2.615 1 96.75 274 PRO B O 1
ATOM 5129 N N . PHE B 1 275 ? 0.238 27.547 -4.137 1 97 275 PHE B N 1
ATOM 5130 C CA . PHE B 1 275 ? -0.723 28.141 -5.055 1 97 275 PHE B CA 1
ATOM 5131 C C . PHE B 1 275 ? -1.721 27.109 -5.551 1 97 275 PHE B C 1
ATOM 5133 O O . PHE B 1 275 ? -2.926 27.359 -5.582 1 97 275 PHE B O 1
ATOM 5140 N N . VAL B 1 276 ? -1.2 25.953 -5.906 1 97.56 276 VAL B N 1
ATOM 5141 C CA . VAL B 1 276 ? -2.039 24.875 -6.406 1 97.56 276 VAL B CA 1
ATOM 5142 C C . VAL B 1 276 ? -3.018 24.438 -5.316 1 97.56 276 VAL B C 1
ATOM 5144 O O . VAL B 1 276 ? -4.211 24.266 -5.574 1 97.56 276 VAL B O 1
ATOM 5147 N N . CYS B 1 277 ? -2.539 24.281 -4.109 1 96.44 277 CYS B N 1
ATOM 5148 C CA . CYS B 1 277 ? -3.363 23.844 -2.984 1 96.44 277 CYS B CA 1
ATOM 5149 C C . CYS B 1 277 ? -4.434 24.891 -2.662 1 96.44 277 CYS B C 1
ATOM 5151 O O . CYS B 1 277 ? -5.598 24.547 -2.453 1 96.44 277 CYS B O 1
ATOM 5153 N N . GLY B 1 278 ? -4.027 26.156 -2.629 1 97.5 278 GLY B N 1
ATOM 5154 C CA . GLY B 1 278 ? -4.977 27.234 -2.373 1 97.5 278 GLY B CA 1
ATOM 5155 C C . GLY B 1 278 ? -6.09 27.297 -3.402 1 97.5 278 GLY B C 1
ATOM 5156 O O . GLY B 1 278 ? -7.254 27.516 -3.053 1 97.5 278 GLY B O 1
ATOM 5157 N N . ALA B 1 279 ? -5.746 27.047 -4.609 1 97.75 279 ALA B N 1
ATOM 5158 C CA . ALA B 1 279 ? -6.715 27.141 -5.699 1 97.75 279 ALA B CA 1
ATOM 5159 C C . ALA B 1 279 ? -7.668 25.938 -5.68 1 97.75 279 ALA B C 1
ATOM 5161 O O . ALA B 1 279 ? -8.844 26.078 -6.035 1 97.75 279 ALA B O 1
ATOM 5162 N N . ALA B 1 280 ? -7.188 24.828 -5.223 1 97.5 280 ALA B N 1
ATOM 5163 C CA . ALA B 1 280 ? -7.941 23.578 -5.348 1 97.5 280 ALA B CA 1
ATOM 5164 C C . ALA B 1 280 ? -8.875 23.391 -4.16 1 97.5 280 ALA B C 1
ATOM 5166 O O . ALA B 1 280 ? -9.914 22.734 -4.285 1 97.5 280 ALA B O 1
ATOM 5167 N N . ILE B 1 281 ? -8.594 23.953 -3.027 1 97.81 281 ILE B N 1
ATOM 5168 C CA . ILE B 1 281 ? -9.227 23.578 -1.769 1 97.81 281 ILE B CA 1
ATOM 5169 C C . ILE B 1 281 ? -10.703 23.984 -1.789 1 97.81 281 ILE B C 1
ATOM 5171 O O . ILE B 1 281 ? -11.562 23.234 -1.305 1 97.81 281 ILE B O 1
ATOM 5175 N N . GLY B 1 282 ? -11.047 25.141 -2.277 1 97 282 GLY B N 1
ATOM 5176 C CA . GLY B 1 282 ? -12.414 25.609 -2.295 1 97 282 GLY B CA 1
ATOM 5177 C C . GLY B 1 282 ? -13.352 24.719 -3.074 1 97 282 GLY B C 1
ATOM 5178 O O . GLY B 1 282 ? -14.32 24.188 -2.521 1 97 282 GLY B O 1
ATOM 5179 N N . PRO B 1 283 ? -13.062 24.516 -4.359 1 96.56 283 PRO B N 1
ATOM 5180 C CA . PRO B 1 283 ? -13.891 23.625 -5.176 1 96.56 283 PRO B CA 1
ATOM 5181 C C . PRO B 1 283 ? -14 22.219 -4.602 1 96.56 283 PRO B C 1
ATOM 5183 O O . PRO B 1 283 ? -15.07 21.609 -4.621 1 96.56 283 PRO B O 1
ATOM 5186 N N . LEU B 1 284 ? -12.938 21.688 -4.07 1 96.81 284 LEU B N 1
ATOM 5187 C CA . LEU B 1 284 ? -12.938 20.344 -3.498 1 96.81 284 LEU B CA 1
ATOM 5188 C C . LEU B 1 284 ? -13.836 20.266 -2.271 1 96.81 284 LEU B C 1
ATOM 5190 O O . LEU B 1 284 ? -14.602 19.312 -2.105 1 96.81 284 LEU B O 1
ATOM 5194 N N . PHE B 1 285 ? -13.742 21.359 -1.468 1 97.19 285 PHE B N 1
ATOM 5195 C CA . PHE B 1 285 ? -14.57 21.438 -0.27 1 97.19 285 PHE B CA 1
ATOM 5196 C C . PHE B 1 285 ? -16.047 21.469 -0.636 1 97.19 285 PHE B C 1
ATOM 5198 O O . PHE B 1 285 ? -16.844 20.719 -0.078 1 97.19 285 PHE B O 1
ATOM 5205 N N . GLN B 1 286 ? -16.406 22.219 -1.579 1 96.31 286 GLN B N 1
ATOM 5206 C CA . GLN B 1 286 ? -17.797 22.359 -1.994 1 96.31 286 GLN B CA 1
ATOM 5207 C C . GLN B 1 286 ? -18.344 21.047 -2.523 1 96.31 286 GLN B C 1
ATOM 5209 O O . GLN B 1 286 ? -19.422 20.609 -2.121 1 96.31 286 GLN B O 1
ATOM 5214 N N . GLU B 1 287 ? -17.625 20.406 -3.338 1 94.5 287 GLU B N 1
ATOM 5215 C CA . GLU B 1 287 ? -18.047 19.141 -3.916 1 94.5 287 GLU B CA 1
ATOM 5216 C C . GLU B 1 287 ? -18.188 18.062 -2.844 1 94.5 287 GLU B C 1
ATOM 5218 O O . GLU B 1 287 ? -19.141 17.281 -2.848 1 94.5 287 GLU B O 1
ATOM 5223 N N . PHE B 1 288 ? -17.266 18.109 -1.994 1 96.5 288 PHE B N 1
ATOM 5224 C CA . PHE B 1 288 ? -17.234 17.109 -0.93 1 96.5 288 PHE B CA 1
ATOM 5225 C C . PHE B 1 288 ? -18.453 17.25 -0.024 1 96.5 288 PHE B C 1
ATOM 5227 O O . PHE B 1 288 ? -19.125 16.25 0.267 1 96.5 288 PHE B O 1
ATOM 5234 N N . LEU B 1 289 ? -18.75 18.422 0.385 1 95.56 289 LEU B N 1
ATOM 5235 C CA . LEU B 1 289 ? -19.859 18.625 1.296 1 95.56 289 LEU B CA 1
ATOM 5236 C C . LEU B 1 289 ? -21.188 18.359 0.599 1 95.56 289 LEU B C 1
ATOM 5238 O O . LEU B 1 289 ? -22.141 17.859 1.219 1 95.56 289 LEU B O 1
ATOM 5242 N N . LYS B 1 290 ? -21.25 18.641 -0.666 1 92.12 290 LYS B N 1
ATOM 5243 C CA . LYS B 1 290 ? -22.469 18.375 -1.423 1 92.12 290 LYS B CA 1
ATOM 5244 C C . LYS B 1 290 ? -22.75 16.875 -1.494 1 92.12 290 LYS B C 1
ATOM 5246 O O . LYS B 1 290 ? -23.906 16.453 -1.583 1 92.12 290 LYS B O 1
ATOM 5251 N N . ARG B 1 291 ? -21.734 16.078 -1.369 1 89 291 ARG B N 1
ATOM 5252 C CA . ARG B 1 291 ? -21.875 14.633 -1.481 1 89 291 ARG B CA 1
ATOM 5253 C C . ARG B 1 291 ? -21.906 13.984 -0.105 1 89 291 ARG B C 1
ATOM 5255 O O . ARG B 1 291 ? -21.875 12.75 0.005 1 89 291 ARG B O 1
ATOM 5262 N N . THR B 1 292 ? -21.938 14.82 0.913 1 91.62 292 THR B N 1
ATOM 5263 C CA . THR B 1 292 ? -22.016 14.312 2.277 1 91.62 292 THR B CA 1
ATOM 5264 C C . THR B 1 292 ? -23.422 14.484 2.844 1 91.62 292 THR B C 1
ATOM 5266 O O . THR B 1 292 ? -23.812 15.594 3.217 1 91.62 292 THR B O 1
ATOM 5269 N N . PRO B 1 293 ? -24.172 13.484 2.834 1 82.25 293 PRO B N 1
ATOM 5270 C CA . PRO B 1 293 ? -25.594 13.594 3.172 1 82.25 293 PRO B CA 1
ATOM 5271 C C . PRO B 1 293 ? -25.828 14.258 4.527 1 82.25 293 PRO B C 1
ATOM 5273 O O . PRO B 1 293 ? -26.766 15.055 4.68 1 82.25 293 PRO B O 1
ATOM 5276 N N . GLU B 1 294 ? -25.016 14.094 5.516 1 81.88 294 GLU B N 1
ATOM 5277 C CA . GLU B 1 294 ? -25.25 14.57 6.875 1 81.88 294 GLU B CA 1
ATOM 5278 C C . GLU B 1 294 ? -24.578 15.93 7.105 1 81.88 294 GLU B C 1
ATOM 5280 O O . GLU B 1 294 ? -24.609 16.453 8.219 1 81.88 294 GLU B O 1
ATOM 5285 N N . ALA B 1 295 ? -24.141 16.469 6.027 1 87.06 295 ALA B N 1
ATOM 5286 C CA . ALA B 1 295 ? -23.453 17.75 6.18 1 87.06 295 ALA B CA 1
ATOM 5287 C C . ALA B 1 295 ? -24.453 18.875 6.449 1 87.06 295 ALA B C 1
ATOM 5289 O O . ALA B 1 295 ? -25.5 18.938 5.816 1 87.06 295 ALA B O 1
ATOM 5290 N N . PRO B 1 296 ? -24.047 19.766 7.387 1 83.56 296 PRO B N 1
ATOM 5291 C CA . PRO B 1 296 ? -24.922 20.922 7.586 1 83.56 296 PRO B CA 1
ATOM 5292 C C . PRO B 1 296 ? -24.906 21.891 6.398 1 83.56 296 PRO B C 1
ATOM 5294 O O . PRO B 1 296 ? -23.859 22.062 5.762 1 83.56 296 PRO B O 1
ATOM 5297 N N . ASN B 1 297 ? -25.953 22.484 6.172 1 80.06 297 ASN B N 1
ATOM 5298 C CA . ASN B 1 297 ? -26.078 23.5 5.121 1 80.06 297 ASN B CA 1
ATOM 5299 C C . ASN B 1 297 ? -25.516 22.984 3.797 1 80.06 297 ASN B C 1
ATOM 5301 O O . ASN B 1 297 ? -24.734 23.688 3.143 1 80.06 297 ASN B O 1
ATOM 5305 N N . HIS B 1 298 ? -25.75 21.812 3.453 1 79.38 298 HIS B N 1
ATOM 5306 C CA . HIS B 1 298 ? -25.25 21.125 2.27 1 79.38 298 HIS B CA 1
ATOM 5307 C C . HIS B 1 298 ? -25.516 21.938 1.005 1 79.38 298 HIS B C 1
ATOM 5309 O O . HIS B 1 298 ? -24.797 21.812 0.015 1 79.38 298 HIS B O 1
ATOM 5315 N N . ASP B 1 299 ? -26.344 22.844 1.026 1 82.5 299 ASP B N 1
ATOM 5316 C CA . ASP B 1 299 ? -26.688 23.625 -0.164 1 82.5 299 ASP B CA 1
ATOM 5317 C C . ASP B 1 299 ? -25.781 24.844 -0.296 1 82.5 299 ASP B C 1
ATOM 5319 O O . ASP B 1 299 ? -25.562 25.359 -1.399 1 82.5 299 ASP B O 1
ATOM 5323 N N . GLU B 1 300 ? -25.25 25.328 0.75 1 86.44 300 GLU B N 1
ATOM 5324 C CA . GLU B 1 300 ? -24.328 26.469 0.782 1 86.44 300 GLU B CA 1
ATOM 5325 C C . GLU B 1 300 ? -23.266 26.312 1.865 1 86.44 300 GLU B C 1
ATOM 5327 O O . GLU B 1 300 ? -23.25 27.047 2.844 1 86.44 300 GLU B O 1
ATOM 5332 N N . PRO B 1 301 ? -22.438 25.391 1.562 1 90.25 301 PRO B N 1
ATOM 5333 C CA . PRO B 1 301 ? -21.469 25.109 2.629 1 90.25 301 PRO B CA 1
ATOM 5334 C C . PRO B 1 301 ? -20.531 26.281 2.895 1 90.25 301 PRO B C 1
ATOM 5336 O O . PRO B 1 301 ? -19.938 26.828 1.96 1 90.25 301 PRO B O 1
ATOM 5339 N N . ASP B 1 302 ? -20.453 26.766 4.082 1 95.19 302 ASP B N 1
ATOM 5340 C CA . ASP B 1 302 ? -19.516 27.781 4.543 1 95.19 302 ASP B CA 1
ATOM 5341 C C . ASP B 1 302 ? -18.344 27.156 5.297 1 95.19 302 ASP B C 1
ATOM 5343 O O . ASP B 1 302 ? -18.516 26.641 6.398 1 95.19 302 ASP B O 1
ATOM 5347 N N . PRO B 1 303 ? -17.141 27.266 4.684 1 97.44 303 PRO B N 1
ATOM 5348 C CA . PRO B 1 303 ? -15.984 26.641 5.34 1 97.44 303 PRO B CA 1
ATOM 5349 C C . PRO B 1 303 ? -15.773 27.141 6.766 1 97.44 303 PRO B C 1
ATOM 5351 O O . PRO B 1 303 ? -15.164 26.453 7.586 1 97.44 303 PRO B O 1
ATOM 5354 N N . ARG B 1 304 ? -16.312 28.281 7.113 1 97.25 304 ARG B N 1
ATOM 5355 C CA . ARG B 1 304 ? -16.062 28.906 8.414 1 97.25 304 ARG B CA 1
ATOM 5356 C C . ARG B 1 304 ? -16.906 28.234 9.5 1 97.25 304 ARG B C 1
ATOM 5358 O O . ARG B 1 304 ? -16.672 28.453 10.688 1 97.25 304 ARG B O 1
ATOM 5365 N N . GLN B 1 305 ? -17.766 27.359 9.133 1 96.19 305 GLN B N 1
ATOM 5366 C CA . GLN B 1 305 ? -18.594 26.641 10.094 1 96.19 305 GLN B CA 1
ATOM 5367 C C . GLN B 1 305 ? -17.859 25.422 10.656 1 96.19 305 GLN B C 1
ATOM 5369 O O . GLN B 1 305 ? -18.359 24.766 11.57 1 96.19 305 GLN B O 1
ATOM 5374 N N . PHE B 1 306 ? -16.672 25.172 10.172 1 97.44 306 PHE B N 1
ATOM 5375 C CA . PHE B 1 306 ? -15.906 23.984 10.555 1 97.44 306 PHE B CA 1
ATOM 5376 C C . PHE B 1 306 ? -14.602 24.391 11.242 1 97.44 306 PHE B C 1
ATOM 5378 O O . PHE B 1 306 ? -14.055 25.453 10.961 1 97.44 306 PHE B O 1
ATOM 5385 N N . ASP B 1 307 ? -14.156 23.562 12.195 1 98.44 307 ASP B N 1
ATOM 5386 C CA . ASP B 1 307 ? -12.719 23.531 12.438 1 98.44 307 ASP B CA 1
ATOM 5387 C C . ASP B 1 307 ? -12 22.75 11.336 1 98.44 307 ASP B C 1
ATOM 5389 O O . ASP B 1 307 ? -12.586 21.875 10.695 1 98.44 307 ASP B O 1
ATOM 5393 N N . TRP B 1 308 ? -10.758 23.156 11.102 1 98.81 308 TRP B N 1
ATOM 5394 C CA . TRP B 1 308 ? -9.984 22.516 10.047 1 98.81 308 TRP B CA 1
ATOM 5395 C C . TRP B 1 308 ? -8.766 21.797 10.625 1 98.81 308 TRP B C 1
ATOM 5397 O O . TRP B 1 308 ? -7.992 22.375 11.383 1 98.81 308 TRP B O 1
ATOM 5407 N N . ALA B 1 309 ? -8.672 20.531 10.344 1 98.88 309 ALA B N 1
ATOM 5408 C CA . ALA B 1 309 ? -7.434 19.766 10.523 1 98.88 309 ALA B CA 1
ATOM 5409 C C . ALA B 1 309 ? -6.668 19.641 9.211 1 98.88 309 ALA B C 1
ATOM 5411 O O . ALA B 1 309 ? -6.699 18.594 8.562 1 98.88 309 ALA B O 1
ATOM 5412 N N . LEU B 1 310 ? -5.988 20.703 8.875 1 98.81 310 LEU B N 1
ATOM 5413 C CA . LEU B 1 310 ? -5.227 20.766 7.633 1 98.81 310 LEU B CA 1
ATOM 5414 C C . LEU B 1 310 ? -3.801 20.281 7.848 1 98.81 310 LEU B C 1
ATOM 5416 O O . LEU B 1 310 ? -3.117 20.719 8.773 1 98.81 310 LEU B O 1
ATOM 5420 N N . HIS B 1 311 ? -3.393 19.328 6.992 1 98.75 311 HIS B N 1
ATOM 5421 C CA . HIS B 1 311 ? -1.99 18.938 6.984 1 98.75 311 HIS B CA 1
ATOM 5422 C C . HIS B 1 311 ? -1.08 20.109 6.668 1 98.75 311 HIS B C 1
ATOM 5424 O O . HIS B 1 311 ? -1.129 20.656 5.562 1 98.75 311 HIS B O 1
ATOM 5430 N N . PRO B 1 312 ? -0.265 20.469 7.566 1 97.69 312 PRO B N 1
ATOM 5431 C CA . PRO B 1 312 ? 0.637 21.594 7.301 1 97.69 312 PRO B CA 1
ATOM 5432 C C . PRO B 1 312 ? 1.896 21.172 6.543 1 97.69 312 PRO B C 1
ATOM 5434 O O . PRO B 1 312 ? 2.977 21.094 7.133 1 97.69 312 PRO B O 1
ATOM 5437 N N . GLY B 1 313 ? 1.771 21 5.211 1 94.44 313 GLY B N 1
ATOM 5438 C CA . GLY B 1 313 ? 2.916 20.672 4.375 1 94.44 313 GLY B CA 1
ATOM 5439 C C . GLY B 1 313 ? 3.99 21.75 4.398 1 94.44 313 GLY B C 1
ATOM 5440 O O . GLY B 1 313 ? 5.129 21.5 3.994 1 94.44 313 GLY B O 1
ATOM 5441 N N . GLY B 1 314 ? 3.803 22.875 4.77 1 94.75 314 GLY B N 1
ATOM 5442 C CA . GLY B 1 314 ? 4.523 24.125 4.934 1 94.75 314 GLY B CA 1
ATOM 5443 C C . GLY B 1 314 ? 3.625 25.281 5.312 1 94.75 314 GLY B C 1
ATOM 5444 O O . GLY B 1 314 ? 2.424 25.266 5.031 1 94.75 314 GLY B O 1
ATOM 5445 N N . ILE B 1 315 ? 4.25 26.25 5.918 1 95.81 315 ILE B N 1
ATOM 5446 C CA . ILE B 1 315 ? 3.449 27.359 6.426 1 95.81 315 ILE B CA 1
ATOM 5447 C C . ILE B 1 315 ? 2.762 28.062 5.262 1 95.81 315 ILE B C 1
ATOM 5449 O O . ILE B 1 315 ? 1.642 28.562 5.406 1 95.81 315 ILE B O 1
ATOM 5453 N N . SER B 1 316 ? 3.414 28.125 4.137 1 95.69 316 SER B N 1
ATOM 5454 C CA . SER B 1 316 ? 2.863 28.797 2.969 1 95.69 316 SER B CA 1
ATOM 5455 C C . SER B 1 316 ? 1.609 28.094 2.461 1 95.69 316 SER B C 1
ATOM 5457 O O . SER B 1 316 ? 0.698 28.734 1.937 1 95.69 316 SER B O 1
ATOM 5459 N N . ILE B 1 317 ? 1.572 26.781 2.605 1 95.5 317 ILE B N 1
ATOM 5460 C CA . ILE B 1 317 ? 0.398 26.031 2.188 1 95.5 317 ILE B CA 1
ATOM 5461 C C . ILE B 1 317 ? -0.769 26.328 3.127 1 95.5 317 ILE B C 1
ATOM 5463 O O . ILE B 1 317 ? -1.896 26.547 2.678 1 95.5 317 ILE B O 1
ATOM 5467 N N . VAL B 1 318 ? -0.515 26.375 4.41 1 97.69 318 VAL B N 1
ATOM 5468 C CA . VAL B 1 318 ? -1.55 26.641 5.402 1 97.69 318 VAL B CA 1
ATOM 5469 C C . VAL B 1 318 ? -2.135 28.031 5.172 1 97.69 318 VAL B C 1
ATOM 5471 O O . VAL B 1 318 ? -3.355 28.203 5.156 1 97.69 318 VAL B O 1
ATOM 5474 N N . ASP B 1 319 ? -1.264 28.984 4.922 1 97.81 319 ASP B N 1
ATOM 5475 C CA . ASP B 1 319 ? -1.692 30.359 4.711 1 97.81 319 ASP B CA 1
ATOM 5476 C C . ASP B 1 319 ? -2.482 30.5 3.41 1 97.81 319 ASP B C 1
ATOM 5478 O O . ASP B 1 319 ? -3.459 31.234 3.346 1 97.81 319 ASP B O 1
ATOM 5482 N N . ALA B 1 320 ? -2.029 29.797 2.383 1 97.88 320 ALA B N 1
ATOM 5483 C CA . ALA B 1 320 ? -2.74 29.844 1.106 1 97.88 320 ALA B CA 1
ATOM 5484 C C . ALA B 1 320 ? -4.16 29.297 1.253 1 97.88 320 ALA B C 1
ATOM 5486 O O . ALA B 1 320 ? -5.105 29.859 0.704 1 97.88 320 ALA B O 1
ATOM 5487 N N . VAL B 1 321 ? -4.281 28.234 1.971 1 97.81 321 VAL B N 1
ATOM 5488 C CA . VAL B 1 321 ? -5.586 27.609 2.205 1 97.81 321 VAL B CA 1
ATOM 5489 C C . VAL B 1 321 ? -6.449 28.547 3.049 1 97.81 321 VAL B C 1
ATOM 5491 O O . VAL B 1 321 ? -7.625 28.766 2.746 1 97.81 321 VAL B O 1
ATOM 5494 N N . ARG B 1 322 ? -5.863 29.109 4.125 1 98.5 322 ARG B N 1
ATOM 5495 C CA . ARG B 1 322 ? -6.57 30.047 4.996 1 98.5 322 ARG B CA 1
ATOM 5496 C C . ARG B 1 322 ? -7.145 31.203 4.199 1 98.5 322 ARG B C 1
ATOM 5498 O O . ARG B 1 322 ? -8.312 31.562 4.367 1 98.5 322 ARG B O 1
ATOM 5505 N N . GLN B 1 323 ? -6.324 31.703 3.35 1 98.38 323 GLN B N 1
ATOM 5506 C CA . GLN B 1 323 ? -6.727 32.844 2.543 1 98.38 323 GLN B CA 1
ATOM 5507 C C . GLN B 1 323 ? -7.797 32.469 1.529 1 98.38 323 GLN B C 1
ATOM 5509 O O . GLN B 1 323 ? -8.797 33.156 1.373 1 98.38 323 GLN B O 1
ATOM 5514 N N . SER B 1 324 ? -7.562 31.359 0.861 1 98.12 324 SER B N 1
ATOM 5515 C CA . SER B 1 324 ? -8.484 30.906 -0.179 1 98.12 324 SER B CA 1
ATOM 5516 C C . SER B 1 324 ? -9.875 30.656 0.384 1 98.12 324 SER B C 1
ATOM 5518 O O . SER B 1 324 ? -10.875 30.969 -0.265 1 98.12 324 SER B O 1
ATOM 5520 N N . LEU B 1 325 ? -9.945 30.109 1.555 1 98.25 325 LEU B N 1
ATOM 5521 C CA . LEU B 1 325 ? -11.227 29.766 2.166 1 98.25 325 LEU B CA 1
ATOM 5522 C C . LEU B 1 325 ? -11.719 30.891 3.068 1 98.25 325 LEU B C 1
ATOM 5524 O O . LEU B 1 325 ? -12.766 30.766 3.713 1 98.25 325 LEU B O 1
ATOM 5528 N N . GLN B 1 326 ? -10.93 31.953 3.189 1 98.25 326 GLN B N 1
ATOM 5529 C CA . GLN B 1 326 ? -11.25 33.094 4.027 1 98.25 326 GLN B CA 1
ATOM 5530 C C . GLN B 1 326 ? -11.469 32.688 5.48 1 98.25 326 GLN B C 1
ATOM 5532 O O . GLN B 1 326 ? -12.453 33.062 6.105 1 98.25 326 GLN B O 1
ATOM 5537 N N . LEU B 1 327 ? -10.578 31.844 5.898 1 98.62 327 LEU B N 1
ATOM 5538 C CA . LEU B 1 327 ? -10.609 31.391 7.281 1 98.62 327 LEU B CA 1
ATOM 5539 C C . LEU B 1 327 ? -9.797 32.312 8.18 1 98.62 327 LEU B C 1
ATOM 5541 O O . LEU B 1 327 ? -8.914 33.031 7.707 1 98.62 327 LEU B O 1
ATOM 5545 N N . ASP B 1 328 ? -10.109 32.281 9.492 1 98.06 328 ASP B N 1
ATOM 5546 C CA . ASP B 1 328 ? -9.258 32.906 10.508 1 98.06 328 ASP B CA 1
ATOM 5547 C C . ASP B 1 328 ? -8.234 31.891 11.031 1 98.06 328 ASP B C 1
ATOM 5549 O O . ASP B 1 328 ? -8.391 30.688 10.852 1 98.06 328 ASP B O 1
ATOM 5553 N N . HIS B 1 329 ? -7.23 32.406 11.711 1 97.75 329 HIS B N 1
ATOM 5554 C CA . HIS B 1 329 ? -6.203 31.562 12.305 1 97.75 329 HIS B CA 1
ATOM 5555 C C . HIS B 1 329 ? -6.816 30.562 13.266 1 97.75 329 HIS B C 1
ATOM 5557 O O . HIS B 1 329 ? -6.332 29.438 13.391 1 97.75 329 HIS B O 1
ATOM 5563 N N . GLU B 1 330 ? -7.883 30.938 13.875 1 98 330 GLU B N 1
ATOM 5564 C CA . GLU B 1 330 ? -8.539 30.094 14.867 1 98 330 GLU B CA 1
ATOM 5565 C C . GLU B 1 330 ? -9.094 28.828 14.227 1 98 330 GLU B C 1
ATOM 5567 O O . GLU B 1 330 ? -9.109 27.766 14.859 1 98 330 GLU B O 1
ATOM 5572 N N . HIS B 1 331 ? -9.523 28.891 12.984 1 98.5 331 HIS B N 1
ATOM 5573 C CA . HIS B 1 331 ? -10.055 27.734 12.281 1 98.5 331 HIS B CA 1
ATOM 5574 C C . HIS B 1 331 ? -8.969 26.688 12.055 1 98.5 331 HIS B C 1
ATOM 5576 O O . HIS B 1 331 ? -9.273 25.484 11.945 1 98.5 331 HIS B O 1
ATOM 5582 N N . LEU B 1 332 ? -7.699 27.156 11.984 1 98.75 332 LEU B N 1
ATOM 5583 C CA . LEU B 1 332 ? -6.566 26.297 11.672 1 98.75 332 LEU B CA 1
ATOM 5584 C C . LEU B 1 332 ? -5.586 26.234 12.836 1 98.75 332 LEU B C 1
ATOM 5586 O O . LEU B 1 332 ? -4.398 25.953 12.641 1 98.75 332 LEU B O 1
ATOM 5590 N N . ARG B 1 333 ? -6.047 26.5 14.062 1 98.62 333 ARG B N 1
ATOM 5591 C CA . ARG B 1 333 ? -5.188 26.672 15.227 1 98.62 333 ARG B CA 1
ATOM 5592 C C . ARG B 1 333 ? -4.348 25.422 15.469 1 98.62 333 ARG B C 1
ATOM 5594 O O . ARG B 1 333 ? -3.17 25.516 15.82 1 98.62 333 ARG B O 1
ATOM 5601 N N . ALA B 1 334 ? -4.926 24.25 15.32 1 98.81 334 ALA B N 1
ATOM 5602 C CA . ALA B 1 334 ? -4.195 23.016 15.562 1 98.81 334 ALA B CA 1
ATOM 5603 C C . ALA B 1 334 ? -3.123 22.781 14.5 1 98.81 334 ALA B C 1
ATOM 5605 O O . ALA B 1 334 ? -2.043 22.266 14.805 1 98.81 334 ALA B O 1
ATOM 5606 N N . SER B 1 335 ? -3.393 23.125 13.25 1 98.81 335 SER B N 1
ATOM 5607 C CA . SER B 1 335 ? -2.412 23 12.18 1 98.81 335 SER B CA 1
ATOM 5608 C C . SER B 1 335 ? -1.198 23.891 12.438 1 98.81 335 SER B C 1
ATOM 5610 O O . SER B 1 335 ? -0.057 23.453 12.289 1 98.81 335 SER B O 1
ATOM 5612 N N . TYR B 1 336 ? -1.476 25.109 12.789 1 98.62 336 TYR B N 1
ATOM 5613 C CA . TYR B 1 336 ? -0.386 26.031 13.109 1 98.62 336 TYR B CA 1
ATOM 5614 C C . TYR B 1 336 ? 0.429 25.516 14.289 1 98.62 336 TYR B C 1
ATOM 5616 O O . TYR B 1 336 ? 1.661 25.578 14.273 1 98.62 336 TYR B O 1
ATOM 5624 N N . ASP B 1 337 ? -0.248 25.078 15.289 1 98.69 337 ASP B N 1
ATOM 5625 C CA . ASP B 1 337 ? 0.416 24.594 16.5 1 98.69 337 ASP B CA 1
ATOM 5626 C C . ASP B 1 337 ? 1.34 23.422 16.188 1 98.69 337 ASP B C 1
ATOM 5628 O O . ASP B 1 337 ? 2.512 23.422 16.562 1 98.69 337 ASP B O 1
ATOM 5632 N N . ILE B 1 338 ? 0.835 22.422 15.523 1 98.88 338 ILE B N 1
ATOM 5633 C CA . ILE B 1 338 ? 1.604 21.234 15.18 1 98.88 338 ILE B CA 1
ATOM 5634 C C . ILE B 1 338 ? 2.799 21.625 14.312 1 98.88 338 ILE B C 1
ATOM 5636 O O . ILE B 1 338 ? 3.922 21.172 14.555 1 98.88 338 ILE B O 1
ATOM 5640 N N . TYR B 1 339 ? 2.559 22.469 13.32 1 98.62 339 TYR B N 1
ATOM 5641 C CA . TYR B 1 339 ? 3.627 22.891 12.43 1 98.62 339 TYR B CA 1
ATOM 5642 C C . TYR B 1 339 ? 4.746 23.578 13.203 1 98.62 339 TYR B C 1
ATOM 5644 O O . TYR B 1 339 ? 5.918 23.219 13.07 1 98.62 339 TYR B O 1
ATOM 5652 N N . THR B 1 340 ? 4.379 24.5 13.984 1 98.44 340 THR B N 1
ATOM 5653 C CA . THR B 1 340 ? 5.348 25.344 14.672 1 98.44 340 THR B CA 1
ATOM 5654 C C . THR B 1 340 ? 6.184 24.531 15.648 1 98.44 340 THR B C 1
ATOM 5656 O O . THR B 1 340 ? 7.395 24.719 15.75 1 98.44 340 THR B O 1
ATOM 5659 N N . ASN B 1 341 ? 5.582 23.578 16.281 1 98.44 341 ASN B N 1
ATOM 5660 C CA . ASN B 1 341 ? 6.262 22.922 17.391 1 98.44 341 ASN B CA 1
ATOM 5661 C C . ASN B 1 341 ? 6.898 21.609 16.938 1 98.44 341 ASN B C 1
ATOM 5663 O O . ASN B 1 341 ? 7.793 21.078 17.609 1 98.44 341 ASN B O 1
ATOM 5667 N N . ASN B 1 342 ? 6.41 21.031 15.797 1 98.69 342 ASN B N 1
ATOM 5668 C CA . ASN B 1 342 ? 6.84 19.672 15.477 1 98.69 342 ASN B CA 1
ATOM 5669 C C . ASN B 1 342 ? 7.227 19.547 14.008 1 98.69 342 ASN B C 1
ATOM 5671 O O . ASN B 1 342 ? 7.715 18.5 13.578 1 98.69 342 ASN B O 1
ATOM 5675 N N . GLY B 1 343 ? 7.035 20.578 13.195 1 98.38 343 GLY B N 1
ATOM 5676 C CA . GLY B 1 343 ? 7.289 20.438 11.773 1 98.38 343 GLY B CA 1
ATOM 5677 C C . GLY B 1 343 ? 6.332 19.5 11.078 1 98.38 343 GLY B C 1
ATOM 5678 O O . GLY B 1 343 ? 5.164 19.391 11.461 1 98.38 343 GLY B O 1
ATOM 5679 N N . ASN B 1 344 ? 6.762 18.984 9.953 1 98.38 344 ASN B N 1
ATOM 5680 C CA . ASN B 1 344 ? 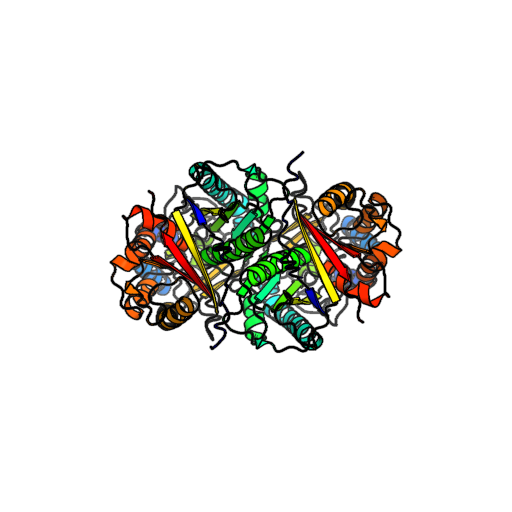5.984 18.078 9.117 1 98.38 344 ASN B CA 1
ATOM 5681 C C . ASN B 1 344 ? 6.449 16.625 9.273 1 98.38 344 ASN B C 1
ATOM 5683 O O . ASN B 1 344 ? 7.531 16.266 8.805 1 98.38 344 ASN B O 1
ATOM 5687 N N . SER B 1 345 ? 5.609 15.789 9.828 1 98.62 345 SER B N 1
ATOM 5688 C CA . SER B 1 345 ? 5.953 14.383 10.031 1 98.62 345 SER B CA 1
ATOM 5689 C C . SER B 1 345 ? 5.348 13.5 8.945 1 98.62 345 SER B C 1
ATOM 5691 O O . SER B 1 345 ? 4.957 12.367 9.211 1 98.62 345 SER B O 1
ATOM 5693 N N . SER B 1 346 ? 5.219 14.086 7.797 1 98.12 346 SER B N 1
ATOM 5694 C CA . SER B 1 346 ? 4.742 13.383 6.605 1 98.12 346 SER B CA 1
ATOM 5695 C C . SER B 1 346 ? 3.342 12.82 6.816 1 98.12 346 SER B C 1
ATOM 5697 O O . SER B 1 346 ? 2.416 13.562 7.164 1 98.12 346 SER B O 1
ATOM 5699 N N . SER B 1 347 ? 3.148 11.492 6.684 1 98.5 347 SER B N 1
ATOM 5700 C CA . SER B 1 347 ? 1.825 10.883 6.672 1 98.5 347 SER B CA 1
ATOM 5701 C C . SER B 1 347 ? 1.147 11 8.031 1 98.5 347 SER B C 1
ATOM 5703 O O . SER B 1 347 ? -0.081 10.945 8.125 1 98.5 347 SER B O 1
ATOM 5705 N N . THR B 1 348 ? 1.877 11.203 9.141 1 98.75 348 THR B N 1
ATOM 5706 C CA . THR B 1 348 ? 1.312 11.211 10.492 1 98.75 348 THR B CA 1
ATOM 5707 C C . THR B 1 348 ? 0.755 12.594 10.828 1 98.75 348 THR B C 1
ATOM 5709 O O . THR B 1 348 ? -0.084 12.727 11.719 1 98.75 348 THR B O 1
ATOM 5712 N N . THR B 1 349 ? 1.166 13.586 10.102 1 98.81 349 THR B N 1
ATOM 5713 C CA . THR B 1 349 ? 0.983 14.969 10.523 1 98.81 349 THR B CA 1
ATOM 5714 C C . THR B 1 349 ? -0.5 15.297 10.664 1 98.81 349 THR B C 1
ATOM 5716 O O . THR B 1 349 ? -0.921 15.867 11.68 1 98.81 349 THR B O 1
ATOM 5719 N N . VAL B 1 350 ? -1.301 14.961 9.664 1 98.94 350 VAL B N 1
ATOM 5720 C CA . VAL B 1 350 ? -2.711 15.336 9.695 1 98.94 350 VAL B CA 1
ATOM 5721 C C . VAL B 1 350 ? -3.41 14.602 10.844 1 98.94 350 VAL B C 1
ATOM 5723 O O . VAL B 1 350 ? -4.324 15.148 11.469 1 98.94 350 VAL B O 1
ATOM 5726 N N . LEU B 1 351 ? -2.986 13.391 11.141 1 98.94 351 LEU B N 1
ATOM 5727 C CA . LEU B 1 351 ? -3.523 12.656 12.281 1 98.94 351 LEU B CA 1
ATOM 5728 C C . LEU B 1 351 ? -3.188 13.367 13.586 1 98.94 351 LEU B C 1
ATOM 5730 O O . LEU B 1 351 ? -4.012 13.414 14.5 1 98.94 351 LEU B O 1
ATOM 5734 N N . ASN B 1 352 ? -1.968 13.922 13.648 1 98.94 352 ASN B N 1
ATOM 5735 C CA . ASN B 1 352 ? -1.554 14.68 14.828 1 98.94 352 ASN B CA 1
ATOM 5736 C C . ASN B 1 352 ? -2.396 15.938 15.008 1 98.94 352 ASN B C 1
ATOM 5738 O O . ASN B 1 352 ? -2.717 16.328 16.141 1 98.94 352 ASN B O 1
ATOM 5742 N N . VAL B 1 353 ? -2.734 16.562 13.891 1 98.94 353 VAL B N 1
ATOM 5743 C CA . VAL B 1 353 ? -3.57 17.75 13.93 1 98.94 353 VAL B CA 1
ATOM 5744 C C . VAL B 1 353 ? -4.969 17.391 14.422 1 98.94 353 VAL B C 1
ATOM 5746 O O . VAL B 1 353 ? -5.539 18.078 15.266 1 98.94 353 VAL B O 1
ATOM 5749 N N . ILE B 1 354 ? -5.547 16.312 13.922 1 98.94 354 ILE B N 1
ATOM 5750 C CA . ILE B 1 354 ? -6.859 15.836 14.344 1 98.94 354 ILE B CA 1
ATOM 5751 C C . ILE B 1 354 ? -6.848 15.57 15.844 1 98.94 354 ILE B C 1
ATOM 5753 O O . ILE B 1 354 ? -7.777 15.953 16.562 1 98.94 354 ILE B O 1
ATOM 5757 N N . ASP B 1 355 ? -5.812 14.93 16.328 1 98.75 355 ASP B N 1
ATOM 5758 C CA . ASP B 1 355 ? -5.66 14.578 17.734 1 98.75 355 ASP B CA 1
ATOM 5759 C C . ASP B 1 355 ? -5.535 15.828 18.594 1 98.75 355 ASP B C 1
ATOM 5761 O O . ASP B 1 355 ? -5.973 15.844 19.75 1 98.75 355 ASP B O 1
ATOM 5765 N N . ARG B 1 356 ? -4.93 16.891 18.109 1 98.69 356 ARG B N 1
ATOM 5766 C CA . ARG B 1 356 ? -4.625 18.109 18.859 1 98.69 356 ARG B CA 1
ATOM 5767 C C . ARG B 1 356 ? -5.883 18.922 19.125 1 98.69 356 ARG B C 1
ATOM 5769 O O . ARG B 1 356 ? -6.004 19.578 20.156 1 98.69 356 ARG B O 1
ATOM 5776 N N . LEU B 1 357 ? -6.852 18.859 18.25 1 98.25 357 LEU B N 1
ATOM 5777 C CA . LEU B 1 357 ? -8.016 19.734 18.266 1 98.25 357 LEU B CA 1
ATOM 5778 C C . LEU B 1 357 ? -8.805 19.578 19.562 1 98.25 357 LEU B C 1
ATOM 5780 O O . LEU B 1 357 ? -9.133 20.578 20.219 1 98.25 357 LEU B O 1
ATOM 5784 N N . PRO B 1 358 ? -9.047 18.359 20 1 96.31 358 PRO B N 1
ATOM 5785 C CA . PRO B 1 358 ? -9.828 18.219 21.234 1 96.31 358 PRO B CA 1
ATOM 5786 C C . PRO B 1 358 ? -9.102 18.781 22.453 1 96.31 358 PRO B C 1
ATOM 5788 O O . PRO B 1 358 ? -9.734 19.125 23.453 1 96.31 358 PRO B O 1
ATOM 5791 N N . GLN B 1 359 ? -7.844 18.922 22.375 1 96.25 359 GLN B N 1
ATOM 5792 C CA . GLN B 1 359 ? -7.039 19.406 23.484 1 96.25 359 GLN B CA 1
ATOM 5793 C C . GLN B 1 359 ? -7.035 20.922 23.547 1 96.25 359 GLN B C 1
ATOM 5795 O O . GLN B 1 359 ? -6.527 21.516 24.5 1 96.25 359 GLN B O 1
ATOM 5800 N N . MET B 1 360 ? -7.656 21.547 22.609 1 97.12 360 MET B N 1
ATOM 5801 C CA . MET B 1 360 ? -7.609 23 22.5 1 97.12 360 MET B CA 1
ATOM 5802 C C . MET B 1 360 ? -8.969 23.609 22.844 1 97.12 360 MET B C 1
ATOM 5804 O O . MET B 1 360 ? -9.211 24.781 22.547 1 97.12 360 MET B O 1
ATOM 5808 N N . GLY B 1 361 ? -9.852 22.859 23.484 1 92.69 361 GLY B N 1
ATOM 5809 C CA . GLY B 1 361 ? -11.172 23.328 23.859 1 92.69 361 GLY B CA 1
ATOM 5810 C C . GLY B 1 361 ? -12.289 22.719 23.031 1 92.69 361 GLY B C 1
ATOM 5811 O O . GLY B 1 361 ? -12.055 21.812 22.234 1 92.69 361 GLY B O 1
ATOM 5812 N N . GLU B 1 362 ? -13.508 23.062 23.188 1 89.69 362 GLU B N 1
ATOM 5813 C CA . GLU B 1 362 ? -14.68 22.422 22.594 1 89.69 362 GLU B CA 1
ATOM 5814 C C . GLU B 1 362 ? -14.719 22.625 21.094 1 89.69 362 GLU B C 1
ATOM 5816 O O . GLU B 1 362 ? -15.094 21.719 20.344 1 89.69 362 GLU B O 1
ATOM 5821 N N . GLY B 1 363 ? -14.25 23.766 20.641 1 93.88 363 GLY B N 1
ATOM 5822 C CA . GLY B 1 363 ? -14.227 24.078 19.219 1 93.88 363 GLY B CA 1
ATOM 5823 C C . GLY B 1 363 ? -15.57 23.891 18.547 1 93.88 363 GLY B C 1
ATOM 5824 O O . GLY B 1 363 ? -16.594 23.781 19.219 1 93.88 363 GLY B O 1
ATOM 5825 N N . ARG B 1 364 ? -15.586 23.922 17.203 1 96.12 364 ARG B N 1
ATOM 5826 C CA . ARG B 1 364 ? -16.781 23.672 16.391 1 96.12 364 ARG B CA 1
ATOM 5827 C C . ARG B 1 364 ? -17.125 22.188 16.359 1 96.12 364 ARG B C 1
ATOM 5829 O O . ARG B 1 364 ? -16.234 21.344 16.438 1 96.12 364 ARG B O 1
ATOM 5836 N N . LYS B 1 365 ? -18.422 21.875 16.219 1 95.5 365 LYS B N 1
ATOM 5837 C CA . LYS B 1 365 ? -18.938 20.5 16.25 1 95.5 365 LYS B CA 1
ATOM 5838 C C . LYS B 1 365 ? -18.375 19.688 15.086 1 95.5 365 LYS B C 1
ATOM 5840 O O . LYS B 1 365 ? -18.062 18.5 15.25 1 95.5 365 LYS B O 1
ATOM 5845 N N . ASP B 1 366 ? -18.281 20.328 13.945 1 96.06 366 ASP B N 1
ATOM 5846 C CA . ASP B 1 366 ? -17.859 19.641 12.727 1 96.06 366 ASP B CA 1
ATOM 5847 C C . ASP B 1 366 ? -16.438 20.031 12.344 1 96.06 366 ASP B C 1
ATOM 5849 O O . ASP B 1 366 ? -16.047 21.188 12.516 1 96.06 366 ASP B O 1
ATOM 5853 N N . VAL B 1 367 ? -15.688 19.031 11.883 1 97.88 367 VAL B N 1
ATOM 5854 C CA . VAL B 1 367 ? -14.289 19.219 11.523 1 97.88 367 VAL B CA 1
ATOM 5855 C C . VAL B 1 367 ? -14.047 18.672 10.109 1 97.88 367 VAL B C 1
ATOM 5857 O O . VAL B 1 367 ? -14.508 17.578 9.766 1 97.88 367 VAL B O 1
ATOM 5860 N N . ILE B 1 368 ? -13.352 19.469 9.258 1 98.25 368 ILE B N 1
ATOM 5861 C CA . ILE B 1 368 ? -12.867 18.984 7.965 1 98.25 368 ILE B CA 1
ATOM 5862 C C . ILE B 1 368 ? -11.359 18.734 8.039 1 98.25 368 ILE B C 1
ATOM 5864 O O . ILE B 1 368 ? -10.586 19.641 8.32 1 98.25 368 ILE B O 1
ATOM 5868 N N . ALA B 1 369 ? -11 17.484 7.898 1 98.88 369 ALA B N 1
ATOM 5869 C CA . ALA B 1 369 ? -9.586 17.156 7.75 1 98.88 369 ALA B CA 1
ATOM 5870 C C . ALA B 1 369 ? -9.18 17.109 6.281 1 98.88 369 ALA B C 1
ATOM 5872 O O . ALA B 1 369 ? -9.945 16.641 5.43 1 98.88 369 ALA B O 1
ATOM 5873 N N . CYS B 1 370 ? -8 17.609 5.977 1 98.81 370 CYS B N 1
ATOM 5874 C CA . CYS B 1 370 ? -7.527 17.641 4.598 1 98.81 370 CYS B CA 1
ATOM 5875 C C . CYS B 1 370 ? -6.012 17.5 4.539 1 98.81 370 CYS B C 1
ATOM 5877 O O . CYS B 1 370 ? -5.297 18.078 5.355 1 98.81 370 CYS B O 1
ATOM 5879 N N . ALA B 1 371 ? -5.539 16.688 3.65 1 98.69 371 ALA B N 1
ATOM 5880 C CA . ALA B 1 371 ? -4.117 16.484 3.396 1 98.69 371 ALA B CA 1
ATOM 5881 C C . ALA B 1 371 ? -3.844 16.328 1.903 1 98.69 371 ALA B C 1
ATOM 5883 O O . ALA B 1 371 ? -4.633 15.703 1.185 1 98.69 371 ALA B O 1
ATOM 5884 N N . MET B 1 372 ? -2.789 16.859 1.467 1 97.44 372 MET B N 1
ATOM 5885 C CA . MET B 1 372 ? -2.344 16.734 0.081 1 97.44 372 MET B CA 1
ATOM 5886 C C . MET B 1 372 ? -0.951 16.125 0.007 1 97.44 372 MET B C 1
ATOM 5888 O O . MET B 1 372 ? -0.087 16.438 0.831 1 97.44 372 MET B O 1
ATOM 5892 N N . GLY B 1 373 ? -0.779 15.188 -0.907 1 97.5 373 GLY B N 1
ATOM 5893 C CA . GLY B 1 373 ? 0.469 14.453 -1.027 1 97.5 373 GLY B CA 1
ATOM 5894 C C . GLY B 1 373 ? 0.97 14.352 -2.457 1 97.5 373 GLY B C 1
ATOM 5895 O O . GLY B 1 373 ? 0.541 15.117 -3.322 1 97.5 373 GLY B O 1
ATOM 5896 N N . PRO B 1 374 ? 1.956 13.453 -2.779 1 97.5 374 PRO B N 1
ATOM 5897 C CA . PRO B 1 374 ? 2.646 13.352 -4.066 1 97.5 374 PRO B CA 1
ATOM 5898 C C . PRO B 1 374 ? 1.686 13.125 -5.234 1 97.5 374 PRO B C 1
ATOM 5900 O O . PRO B 1 374 ? 0.708 12.383 -5.102 1 97.5 374 PRO B O 1
ATOM 5903 N N . GLY B 1 375 ? 2.234 13.664 -6.582 1 96.62 375 GLY B N 1
ATOM 5904 C CA . GLY B 1 375 ? 1.227 13.695 -7.629 1 96.62 375 GLY B CA 1
ATOM 5905 C C . GLY B 1 375 ? -0.041 14.422 -7.215 1 96.62 375 GLY B C 1
ATOM 5906 O O . GLY B 1 375 ? -1.124 14.133 -7.73 1 96.62 375 GLY B O 1
ATOM 5907 N N . ILE B 1 376 ? -0.067 15.383 -6.699 1 97.06 376 ILE B N 1
ATOM 5908 C CA . ILE B 1 376 ? -0.911 15.969 -5.664 1 97.06 376 ILE B CA 1
ATOM 5909 C C . ILE B 1 376 ? -2.232 15.211 -5.582 1 97.06 376 ILE B C 1
ATOM 5911 O O . ILE B 1 376 ? -3.125 15.414 -6.41 1 97.06 376 ILE B O 1
ATOM 5915 N N . ASN B 1 377 ? -2.248 14.305 -4.75 1 97.5 377 ASN B N 1
ATOM 5916 C CA . ASN B 1 377 ? -3.492 13.664 -4.328 1 97.5 377 ASN B CA 1
ATOM 5917 C C . ASN B 1 377 ? -4.078 14.344 -3.092 1 97.5 377 ASN B C 1
ATOM 5919 O O . ASN B 1 377 ? -3.336 14.773 -2.209 1 97.5 377 ASN B O 1
ATOM 5923 N N . VAL B 1 378 ? -5.348 14.469 -3.066 1 98.12 378 VAL B N 1
ATOM 5924 C CA . VAL B 1 378 ? -6.062 15.117 -1.973 1 98.12 378 VAL B CA 1
ATOM 5925 C C . VAL B 1 378 ? -6.91 14.086 -1.226 1 98.12 378 VAL B C 1
ATOM 5927 O O . VAL B 1 378 ? -7.609 13.281 -1.845 1 98.12 378 VAL B O 1
ATOM 5930 N N . GLU B 1 379 ? -6.777 14.078 0.035 1 98.75 379 GLU B N 1
ATOM 5931 C CA . GLU B 1 379 ? -7.645 13.32 0.934 1 98.75 379 GLU B CA 1
ATOM 5932 C C . GLU B 1 379 ? -8.422 14.25 1.863 1 98.75 379 GLU B C 1
ATOM 5934 O O . GLU B 1 379 ? -7.848 15.18 2.441 1 98.75 379 GLU B O 1
ATOM 5939 N N . MET B 1 380 ? -9.727 14.039 1.983 1 98.5 380 MET B N 1
ATOM 5940 C CA . MET B 1 380 ? -10.555 14.781 2.928 1 98.5 380 MET B CA 1
ATOM 5941 C C . MET B 1 380 ? -11.414 13.836 3.766 1 98.5 380 MET B C 1
ATOM 5943 O O . MET B 1 380 ? -11.797 12.766 3.299 1 98.5 380 MET B O 1
ATOM 5947 N N . SER B 1 381 ? -11.633 14.188 4.973 1 98.25 381 SER B N 1
ATOM 5948 C CA . SER B 1 381 ? -12.562 13.508 5.867 1 98.25 381 SER B CA 1
ATOM 5949 C C . SER B 1 381 ? -13.453 14.508 6.598 1 98.25 381 SER B C 1
ATOM 5951 O O . SER B 1 381 ? -12.992 15.57 7.016 1 98.25 381 SER B O 1
ATOM 5953 N N . TYR B 1 382 ? -14.703 14.219 6.66 1 97.31 382 TYR B N 1
ATOM 5954 C CA . TYR B 1 382 ? -15.656 14.93 7.504 1 97.31 382 TYR B CA 1
ATOM 5955 C C . TYR B 1 382 ? -15.812 14.242 8.852 1 97.31 382 TYR B C 1
ATOM 5957 O O . TYR B 1 382 ? -16.312 13.109 8.922 1 97.31 382 TYR B O 1
ATOM 5965 N N . LEU B 1 383 ? -15.383 14.93 9.891 1 97.5 383 LEU B N 1
ATOM 5966 C CA . LEU B 1 383 ? -15.469 14.398 11.242 1 97.5 383 LEU B CA 1
ATOM 5967 C C . LEU B 1 383 ? -16.469 15.195 12.078 1 97.5 383 LEU B C 1
ATOM 5969 O O . LEU B 1 383 ? -16.562 16.422 11.93 1 97.5 383 LEU B O 1
ATOM 5973 N N . ARG B 1 384 ? -17.125 14.523 12.953 1 96.38 384 ARG B N 1
ATOM 5974 C CA . ARG B 1 384 ? -18.047 15.156 13.891 1 96.38 384 ARG B CA 1
ATOM 5975 C C . ARG B 1 384 ? -17.703 14.789 15.336 1 96.38 384 ARG B C 1
ATOM 5977 O O . ARG B 1 384 ? -17.609 13.609 15.68 1 96.38 384 ARG B O 1
ATOM 5984 N N . ARG B 1 385 ? -17.516 15.828 16.141 1 96.5 385 ARG B N 1
ATOM 5985 C CA . ARG B 1 385 ? -17.266 15.594 17.547 1 96.5 385 ARG B CA 1
ATOM 5986 C C . ARG B 1 385 ? -18.453 14.953 18.234 1 96.5 385 ARG B C 1
ATOM 5988 O O . ARG B 1 385 ? -19.609 15.328 17.969 1 96.5 385 ARG B O 1
ATOM 5995 N N . VAL B 1 386 ? -18.047 13.945 19.016 1 92.62 386 VAL B N 1
ATOM 5996 C CA . VAL B 1 386 ? -19.094 13.289 19.781 1 92.62 386 VAL B CA 1
ATOM 5997 C C . VAL B 1 386 ? -19.203 13.938 21.172 1 92.62 386 VAL B C 1
ATOM 5999 O O . VAL B 1 386 ? -18.203 14.078 21.875 1 92.62 386 VAL B O 1
ATOM 6002 N N . GLU B 1 387 ? -20.312 14.477 21.438 1 81.56 387 GLU B N 1
ATOM 6003 C CA . GLU B 1 387 ? -20.516 15.164 22.719 1 81.56 387 GLU B CA 1
ATOM 6004 C C . GLU B 1 387 ? -20.469 14.195 23.891 1 81.56 387 GLU B C 1
ATOM 6006 O O . GLU B 1 387 ? -21.031 13.102 23.828 1 81.56 387 GLU B O 1
ATOM 6011 N N . THR B 1 388 ? -19.406 14.234 24.688 1 63.66 388 THR B N 1
ATOM 6012 C CA . THR B 1 388 ? -19.422 13.445 25.922 1 63.66 388 THR B CA 1
ATOM 6013 C C . THR B 1 388 ? -20.594 13.859 26.812 1 63.66 388 THR B C 1
ATOM 6015 O O . THR B 1 388 ? -20.797 15.047 27.078 1 63.66 388 THR B O 1
ATOM 6018 N N . LYS B 1 389 ? -21.641 13.102 26.953 1 46.72 389 LYS B N 1
ATOM 6019 C CA . LYS B 1 389 ? -22.688 13.328 27.953 1 46.72 389 LYS B CA 1
ATOM 6020 C C . LYS B 1 389 ? -22.109 13.289 29.359 1 46.72 389 LYS B C 1
ATOM 6022 O O . LYS B 1 389 ? -21.172 12.539 29.641 1 46.72 389 LYS B O 1
#

pLDDT: mean 93.99, std 13.46, range [23.31, 98.94]

Nearest PDB structures (foldseek):
  3euo-assembly1_B  TM=9.615E-01  e=6.283E-48  Neurospora crassa
  3euq-assembly1_A  TM=9.619E-01  e=1.159E-47  Neurospora crassa
  3wy0-assembly1_A  TM=9.731E-01  e=5.839E-46  Aspergillus oryzae
  7yj5-assembly1_A  TM=8.866E-01  e=7.749E-32  Odontosoria chusana
  7vey-assembly2_B  TM=8.708E-01  e=5.366E-32  Thelypteris parasitica

Sequence (778 aa):
MPFGMPNGTNGVRHDPEVEILSMAVNYPKGRVYPAQFEEFRKRHYADTEVMLKTMALNRRTGIKSRPSVLDLDGPLVNGPKTPSINDLDAVFRDVGIRLSLQACQKAIEQWGGDMKDITHMFSMTCTHTGNPGFDAIVARELGLKLDTERVLIHGTGCSGGLSVIRTAFNILQAETFRQRPARALVLATDIPTTLARSSLDDVTPEAGVNIGPILFSDCSTAYIMSNGIKRRDFEKPIYQVMNCKHALLPGTEDEITFNIDVTGYKSVVSKKVPFVCGAAIGPLFQEFLKRTPEAPNHDEPDPRQFDWALHPGGISIVDAVRQSLQLDHEHLRASYDIYTNNGNSSSTTVLNVIDRLPQMGEGRKDVIACAMGPGINVEMSYLRRVETKMPFGMPNGTNGVRHDPEVEILSMAVNYPKGRVYPAQFEEFRKRHYADTEVMLKTMALNRRTGIKSRPSVLDLDGPLVNGPKTPSINDLDAVFRDVGIRLSLQACQKAIEQWGGDMKDITHMFSMTCTHTGNPGFDAIVARELGLKLDTERVLIHGTGCSGGLSVIRTAFNILQAETFRQRPARALVLATDIPTTLARSSLDDVTPEAGVNIGPILFSDCSTAYIMSNGIKRRDFEKPIYQVMNCKHALLPGTEDEITFNIDVTGYKSVVSKKVPFVCGAAIGPLFQEFLKRTPEAPNHDEPDPRQFDWALHPGGISIVDAVRQSLQLDHEHLRASYDIYTNNGNSSSTTVLNVIDRLPQMGEGRKDVIACAMGPGINVEMSYLRRVETK

Foldseek 3Di:
DDPPPPPCPPPPVLVQWKFFQFKFKFFAPDKDALVNLVVLCVLQDDDDPLLVVQSVVLVVQLAGIAGAPDDSPDCQPNPPDQAFQVRQQVCCLPVVLVQQLVQQVVQCVSNVDDLAQAQEEEEEEAQYDDVVDSSVVSCVVNPYDPNRHYDYDDDFKQQQLLVRVQVCVVVLVVCVVVLHKHKYKYKYWYRCLSCLNVASVCRDPVNGHDNSNSFAHTIMMMIIIISCRPDDPSRDGFKTWQDKDKDFDPPCQQQWDWDQDRSGTYTHHHPCVLVSLLVVVVVVVLVRLCPRPPHPPNVDDQLQLAQELEQCLGPSNVVSNCVSSVHDCVSHVLNVVCCRHHGHHMHCRSSSSVVCVVVVDPPHQKYWYWYFHHSTMIMIIIIGGDDDD/DDPPPPPCPPPPVLLQWKFFQFKFKFFAPDKDALVNLVVLCVLQDDDDPLLVVQSVVLVVQLAGIAGAPDDSPDCQPNPPDQAFQVRQQVCCLPVVLVQQLVQQVVQCVSNVDDLAQAQEEEEEEAQYDDVVDSSVVSCVVNPYDPNRHYDYDDDFKQQQLLVSVQVCVVVLVVCSVVLHKHKYKYKYWYRCLSCLNVASVCRDPVNGHDNSNSFAHTIMMIIIMISCRPDDPSRDGFKIWQDKDKDFDPPCQQQWDWDQDRSGTYTHHHPCVLVSLLVVVVVVVLVRLCPRPPHPPNVDDQLQLAQELEQCLGPSNVVSNCVSSVHDCRSHVLNVVCCRHHGHHMRCRSSSSVVCVVVVDPPHQKYWYWYFHHSTMIMIIIIGGDDDD

Solvent-accessible surface area (backbone atoms only — not comparable to full-atom values): 39139 Å² total; per-residue (Å²): 132,83,81,75,72,78,81,70,72,75,70,82,75,70,73,72,43,35,28,34,44,24,70,22,78,29,63,44,90,41,67,45,36,57,66,58,52,54,56,52,46,57,74,78,45,74,87,43,72,42,45,49,51,38,52,52,47,38,71,63,62,62,46,60,28,21,24,18,83,55,53,86,86,32,68,68,69,64,44,97,54,67,45,37,30,48,55,52,49,54,46,39,71,46,58,50,44,51,39,40,49,50,8,43,51,49,9,42,59,66,39,65,65,60,64,76,59,39,44,32,36,33,27,30,42,73,66,66,73,37,20,38,21,68,62,58,54,45,39,57,75,72,57,44,50,49,54,39,37,73,48,36,43,44,28,34,40,35,14,26,36,49,50,36,49,41,52,49,50,33,40,37,40,20,30,48,61,69,71,42,67,44,26,32,41,35,38,21,42,24,53,57,41,73,34,44,52,45,42,54,68,52,45,32,83,88,68,30,70,57,63,58,71,68,38,46,8,19,29,10,30,12,32,31,32,32,27,60,50,85,66,51,89,76,61,57,52,50,31,35,52,76,46,65,48,48,32,47,49,84,94,29,62,77,36,23,31,46,31,63,37,46,45,37,59,48,75,43,75,46,89,56,46,30,58,54,49,20,66,46,48,54,62,52,50,52,54,49,38,59,72,31,87,85,42,73,58,44,88,65,69,56,70,77,68,31,29,36,21,43,37,41,88,36,68,62,37,48,49,30,37,31,57,61,57,67,46,56,67,76,37,35,44,35,20,53,51,44,28,29,57,32,30,28,18,47,24,25,36,32,52,48,17,53,58,42,42,70,77,73,46,82,76,53,60,36,32,42,33,35,25,61,16,21,26,33,28,37,23,36,35,38,32,32,59,46,79,82,126,131,85,81,75,73,78,82,72,74,74,72,77,78,67,74,74,44,33,28,34,43,24,71,20,77,30,63,42,89,42,67,44,37,56,68,58,52,52,57,51,46,58,77,76,47,75,86,43,71,43,45,48,51,38,52,53,47,38,71,65,62,61,45,61,27,21,25,19,83,56,54,85,85,33,68,68,69,66,43,97,54,66,49,36,28,48,55,51,49,54,45,38,70,46,58,49,44,52,39,39,48,51,9,44,51,48,9,43,59,67,40,65,64,59,63,77,59,38,43,32,35,32,27,31,41,74,67,66,73,37,20,36,20,69,62,60,54,45,38,59,74,72,59,44,50,49,54,38,37,74,47,38,44,44,28,32,40,35,13,25,35,49,50,36,50,41,51,49,50,32,40,37,40,20,30,47,62,68,72,42,69,46,27,30,40,36,37,21,42,24,52,58,41,72,35,45,51,44,42,53,68,52,44,32,84,88,70,29,71,57,64,59,70,68,38,47,8,21,28,11,31,13,32,31,34,32,30,60,50,86,64,51,90,77,61,56,52,50,30,34,54,76,44,64,48,48,33,46,49,85,94,28,63,78,37,24,31,46,31,63,36,46,46,38,62,46,74,42,76,44,90,55,45,30,58,53,50,20,65,46,48,54,64,52,49,52,55,50,39,58,70,31,88,86,41,74,58,44,86,64,69,56,71,74,68,31,30,37,22,42,38,40,90,36,66,61,37,48,50,29,39,30,57,60,58,66,47,57,68,76,36,35,44,35,21,53,49,44,26,28,57,33,29,28,18,48,23,24,37,29,52,49,18,54,57,42,43,70,75,73,47,81,78,52,60,35,33,42,33,36,25,61,16,21,25,31,28,37,23,36,36,38,33,33,59,44,80,81,129

Secondary structure (DSSP, 8-state):
-----------------EEEEEEEEE--S-EE-HHHHHHHHHTT----HHHHHHHHHHHHS----EE-S--TTSHHHHSSSPPPHHHHHHHIIIIIHHHHHHHHHHHHHHHT--GGG--EEEEE-SS---SS-HHHHHHHHHT--TT-EEEEEES-GGGHHHHHHHHHHHHHHHHHHTT---EEEEEEEE-GGGGHHHHHHT--TTT----GGGTB--EEEEEEEE--TT--TT---SEEEEEEEEEEPTT-TTTEEEEEETTEEEEEE-TTHHHHHHHHHHHHHHHHHHT-TT-TTTTS--GGGSEEEE--S-HHHHHHHHHHTT--GGGGHHHHHHHHHH-B-GGGHHHHHHHHGGGG-S--SEEEEEEEETTTEEEEEEEEE----/-----------------EEEEEEEEE--S-EE-HHHHHHHHHHH----HHHHHHHHHHHHS----EE-S--TTSHHHHSSSPPPHHHHHHHIIIIIHHHHHHHHHHHHHHHT--GGG--EEEEE-SS---SS-HHHHHHHHHT--TT-EEEEEES-GGGHHHHHHHHHHHHHHHHHHTT---EEEEEEEE-GGGGHHHHHHT--TTT----HHHHB--EEEEEEEE--TT--TT---SEEEEEEEEEEPTT-TTTEEEEEETTEEEEEE-TTHHHHHHHHHHHHHHHHHHT-TT-TTTTS--GGGSEEEE--S-HHHHHHHHHHTT--GGGGHHHHHHHHHH-B-GGGHHHHHHHHGGGG-S--SEEEEEEEETTTEEEEEEEEE----

Radius of gyration: 26.12 Å; Cα contacts (8 Å, |Δi|>4): 1784; chains: 2; bounding box: 93×68×54 Å

Organism: Coccidioides immitis (strain RS) (NCBI:txid246410)

InterPro domains:
  IPR001099 Chalcone/stilbene synthase, N-terminal [PF00195] (17-225)
  IPR011141 Polyketide synthase, type III [PIRSF000451] (16-385)
  IPR011141 Polyketide synthase, type III [PTHR11877] (17-385)
  IPR012328 Chalcone/stilbene synthase, C-terminal [PF02797] (244-386)
  IPR016039 Thiolase-like [G3DSA:3.40.47.10] (17-232)
  IPR016039 Thiolase-like [G3DSA:3.40.47.10] (238-386)
  IPR016039 Thiolase-like [SSF53901] (15-228)
  IPR016039 Thiolase-like [SSF53901] (237-385)